Protein 3JSY (pdb70)

Nearest PDB structures (foldseek):
  3jsy-assembly2_B  TM=1.005E+00  e=6.740E-45  Methanocaldococcus jannaschii
  5d6g-assembly1_A  TM=7.895E-01  e=4.862E-33  Methanocaldococcus jannaschii
  4v6u-assembly1_Bk  TM=6.261E-01  e=2.852E-24  Pyrococcus furiosus DSM 3638
  8ie3-assembly1_J  TM=7.264E-01  e=6.115E-12  Homo sapiens
  8ipd-assembly1_v  TM=7.004E-01  e=7.412E-12  Homo sapiens

CATH classification: 3.30.70.1730 (+1 more: 3.90.105.20)

InterPro domains:
  IPR001790 Large ribosomal subunit protein uL10, N-terminal [PF00466] (11-110)
  IPR022909 Large ribosomal subunit protein uL10, archaea [MF_00280] (6-288)
  IPR040637 Large ribosomal subunit protein uL10-like, insertion domain [PF17777] (117-186)
  IPR043141 Large ribosomal subunit protein uL10-like domain superfamily [G3DSA:3.30.70.1730] (16-214)
  IPR043141 Large ribosomal subunit protein uL10-like domain superfamily [SSF160369] (10-145)
  IPR043164 Large ribosomal subunit protein uL10-like, insertion domain superfamily [G3DSA:3.90.105.20] (112-191)
  IPR050323 Universal ribosomal protein uL10 [PTHR45699] (8-329)

B-factor: mean 29.16, std 11.11, range [5.88, 74.65]

Foldseek 3Di:
DDVVLVVVLVVLLVQVPPAQKKFKWAAPDDDPVQAVVLCVQCVVFKDKAFDDLVSNLVSQCVSCVVVVNRLSSVNNVLDDHRIMMMHGHADPLVVCCSWVVDFDFAFDAAFDAAQAFDKDAWFFLPAADDCLCVLCVVQPFHWDQDPRTITTHHMDRSAGGRHGQHRSNSVNCVSSVHGPDTDGIGTRWMDHDSDIGGSVNSVVVNADVVHDD/DPVVLVVLLVVLLVQVVVEQKKFKWAQPPQDDVFVVQLCVQCVVFKDKDDDFLVSNLVSQCVSCVVVVQNVSSVNSVQRDGRIIMMHGHDDLLVVQVSQVVRWGFAQDAAFDQAQAQDKDAWFFLVAADDCLLVLCVVQPFDWDQDPRGITGHHIDRSDGHRDGHHRSNSVNCVVSVHGPDIDTIGTQWMDGDNDIDGPVRSVPD

Solvent-accessible surface area: 21780 Å² total; per-residue (Å²): 110,47,51,87,57,78,17,56,3,72,75,1,25,40,9,3,30,46,34,72,0,3,0,0,0,12,54,104,82,26,61,83,81,7,61,82,52,12,134,88,80,16,171,110,77,19,95,62,88,124,22,143,50,88,0,0,60,81,0,0,115,42,0,2,92,31,23,64,48,105,77,3,28,67,0,8,127,72,22,75,167,19,5,0,0,0,0,2,95,26,14,0,13,113,0,25,57,27,8,33,104,90,71,0,53,2,33,6,123,44,46,34,98,1,61,51,82,1,102,1,139,136,26,75,36,47,51,89,90,35,114,3,35,41,56,0,115,70,23,34,0,41,3,34,78,86,197,46,85,0,1,10,104,76,81,74,55,26,10,129,143,50,81,85,0,50,96,97,10,8,60,2,1,68,113,42,43,38,92,38,18,115,18,17,15,74,2,20,0,0,12,14,114,32,84,26,26,40,42,100,62,2,126,116,86,85,105,43,144,160,62,103,200,119,44,100,124,68,85,91,39,6,123,56,0,36,43,16,2,91,67,85,77,0,4,0,0,0,28,20,110,55,19,56,79,88,9,24,96,86,0,61,84,108,1,120,142,106,16,98,8,71,96,21,170,8,66,5,0,22,72,0,0,110,54,0,4,132,93,63,121,48,108,88,1,26,62,0,10,103,36,0,16,116,27,1,0,0,0,3,2,92,23,52,1,51,105,0,34,90,18,5,74,118,26,54,0,60,1,30,7,64,22,2,22,100,1,61,43,70,0,121,3,143,135,32,79,38,48,42,94,76,34,131,6,36,42,48,0,112,70,25,36,1,32,0,29,76,72,196,45,84,0,2,8,113,89,85,82,56,27,8,129,145,49,82,76,0,51,66,103,11,8,62,0,1,74,132,39,44,37,93,33,8,116,15,9,4,84,14,35,0,0,13,42,125,39,87,26,34,35,37,70,78,0,125,125,106

Organism: Methanocaldococcus jannaschii (strain ATCC 43067 / DSM 2661 / JAL-1 / JCM 10045 / NBRC 100440) (NCBI:txid243232)

Structure (mmCIF, N/CA/C/O backbone):
data_3JSY
#
_entry.id   3JSY
#
_cell.length_a   57.000
_cell.length_b   70.080
_cell.length_c   97.960
_cell.angle_alpha   90.00
_cell.angle_beta   90.00
_cell.angle_gamma   90.00
#
_symmetry.space_group_name_H-M   'P 21 21 21'
#
loop_
_entity.id
_entity.type
_entity.pdbx_description
1 polymer 'Acidic ribosomal protein P0 homolog'
2 water water
#
loop_
_atom_site.group_PDB
_atom_site.id
_atom_site.type_symbol
_atom_site.label_atom_id
_atom_site.label_alt_id
_atom_site.label_comp_id
_atom_site.label_asym_id
_atom_site.label_entity_id
_atom_site.label_seq_id
_atom_site.pdbx_PDB_ins_code
_atom_site.Cartn_x
_atom_site.Cartn_y
_atom_site.Cartn_z
_atom_site.occupancy
_atom_site.B_iso_or_equiv
_atom_site.auth_seq_id
_atom_site.auth_comp_id
_atom_site.auth_asym_id
_atom_site.auth_atom_id
_atom_site.pdbx_PDB_model_num
ATOM 1 N N . MET A 1 1 ? 32.285 44.538 -13.517 1.00 33.47 9 MET A N 1
ATOM 2 C CA . MET A 1 1 ? 31.537 43.275 -13.266 1.00 31.19 9 MET A CA 1
ATOM 3 C C . MET A 1 1 ? 30.219 43.512 -12.536 1.00 26.61 9 MET A C 1
ATOM 4 O O . MET A 1 1 ? 30.149 44.281 -11.576 1.00 28.18 9 MET A O 1
ATOM 9 N N . ALA A 1 2 ? 29.176 42.836 -13.004 1.00 21.15 10 ALA A N 1
ATOM 10 C CA . ALA A 1 2 ? 27.864 42.904 -12.375 1.00 18.65 10 ALA A CA 1
ATOM 11 C C . ALA A 1 2 ? 27.938 42.373 -10.946 1.00 16.81 10 ALA A C 1
ATOM 12 O O . ALA A 1 2 ? 28.837 41.606 -10.616 1.00 15.75 10 ALA A O 1
ATOM 14 N N . PRO A 1 3 ? 26.995 42.786 -10.087 1.00 16.13 11 PRO A N 1
ATOM 15 C CA . PRO A 1 3 ? 26.992 42.340 -8.696 1.00 13.96 11 PRO A CA 1
ATOM 16 C C . PRO A 1 3 ? 27.025 40.828 -8.502 1.00 13.75 11 PRO A C 1
ATOM 17 O O . PRO A 1 3 ? 27.618 40.366 -7.530 1.00 14.88 11 PRO A O 1
ATOM 21 N N . TRP A 1 4 ? 26.408 40.056 -9.392 1.00 14.73 12 TRP A N 1
ATOM 22 C CA . TRP A 1 4 ? 26.425 38.605 -9.203 1.00 13.43 12 TRP A CA 1
ATOM 23 C C . TRP A 1 4 ? 27.842 38.046 -9.291 1.00 13.36 12 TRP A C 1
ATOM 24 O O . TRP A 1 4 ? 28.181 37.081 -8.600 1.00 14.51 12 TRP A O 1
ATOM 35 N N . LYS A 1 5 ? 28.667 38.660 -10.135 1.00 14.30 13 LYS A N 1
ATOM 36 C CA . LYS A 1 5 ? 30.054 38.234 -10.287 1.00 14.67 13 LYS A CA 1
ATOM 37 C C . LYS A 1 5 ? 30.850 38.600 -9.044 1.00 13.64 13 LYS A C 1
ATOM 38 O O . LYS A 1 5 ? 31.680 37.827 -8.568 1.00 16.13 13 LYS A O 1
ATOM 44 N N . ILE A 1 6 ? 30.601 39.793 -8.517 1.00 14.70 14 ILE A N 1
ATOM 45 C CA A ILE A 1 6 ? 31.260 40.228 -7.295 0.75 15.31 14 ILE A CA 1
ATOM 46 C CA B ILE A 1 6 ? 31.267 40.226 -7.297 0.25 16.02 14 ILE A CA 1
ATOM 47 C C . ILE A 1 6 ? 30.922 39.279 -6.149 1.00 14.75 14 ILE A C 1
ATOM 48 O O . ILE A 1 6 ? 31.800 38.868 -5.392 1.00 16.42 14 ILE A O 1
ATOM 57 N N . GLU A 1 7 ? 29.646 38.912 -6.041 1.00 14.98 15 GLU A N 1
ATOM 58 C CA . GLU A 1 7 ? 29.196 38.004 -4.987 1.00 13.31 15 GLU A CA 1
ATOM 59 C C . GLU A 1 7 ? 29.760 36.592 -5.153 1.00 14.91 15 GLU A C 1
ATOM 60 O O . GLU A 1 7 ? 30.090 35.929 -4.168 1.00 16.44 15 GLU A O 1
ATOM 66 N N . GLU A 1 8 ? 29.887 36.128 -6.392 1.00 15.53 16 GLU A N 1
ATOM 67 C CA . GLU A 1 8 ? 30.471 34.809 -6.618 1.00 14.77 16 GLU A CA 1
ATOM 68 C C . GLU A 1 8 ? 31.964 34.806 -6.298 1.00 14.51 16 GLU A C 1
ATOM 69 O O . GLU A 1 8 ? 32.488 33.847 -5.726 1.00 16.08 16 GLU A O 1
ATOM 75 N N . VAL A 1 9 ? 32.643 35.890 -6.659 1.00 14.73 17 VAL A N 1
ATOM 76 C CA . VAL A 1 9 ? 34.062 36.039 -6.347 1.00 12.89 17 VAL A CA 1
ATOM 77 C C . VAL A 1 9 ? 34.229 36.048 -4.829 1.00 14.92 17 VAL A C 1
ATOM 78 O O . VAL A 1 9 ? 35.186 35.492 -4.294 1.00 14.43 17 VAL A O 1
ATOM 82 N N . LYS A 1 10 ? 33.267 36.646 -4.134 1.00 15.84 18 LYS A N 1
ATOM 83 C CA . LYS A 1 10 ? 33.292 36.695 -2.677 1.00 16.39 18 LYS A CA 1
ATOM 84 C C . LYS A 1 10 ? 33.282 35.283 -2.090 1.00 16.70 18 LYS A C 1
ATOM 85 O O . LYS A 1 10 ? 34.033 34.982 -1.157 1.00 16.33 18 LYS A O 1
ATOM 91 N N . THR A 1 11 ? 32.441 34.412 -2.642 1.00 14.83 19 THR A N 1
ATOM 92 C CA . THR A 1 11 ? 32.370 33.033 -2.161 1.00 15.98 19 THR A CA 1
ATOM 93 C C . THR A 1 11 ? 33.657 32.268 -2.477 1.00 16.53 19 THR A C 1
ATOM 94 O O . THR A 1 11 ? 34.120 31.470 -1.663 1.00 16.92 19 THR A O 1
ATOM 98 N N . LEU A 1 12 ? 34.239 32.521 -3.647 1.00 16.74 20 LEU A N 1
ATOM 99 C CA . LEU A 1 12 ? 35.492 31.872 -4.029 1.00 15.30 20 LEU A CA 1
ATOM 100 C C . LEU A 1 12 ? 36.626 32.298 -3.111 1.00 13.77 20 LEU A C 1
ATOM 101 O O . LEU A 1 12 ? 37.430 31.471 -2.679 1.00 15.31 20 LEU A O 1
ATOM 106 N N . LYS A 1 13 ? 36.686 33.592 -2.811 1.00 15.10 21 LYS A N 1
ATOM 107 C CA . LYS A 1 13 ? 37.716 34.104 -1.916 1.00 14.87 21 LYS A CA 1
ATOM 108 C C . LYS A 1 13 ? 37.552 33.524 -0.514 1.00 16.89 21 LYS A C 1
ATOM 109 O O . LYS A 1 13 ? 38.537 33.182 0.142 1.00 16.27 21 LYS A O 1
ATOM 115 N N . GLY A 1 14 ? 36.308 33.409 -0.057 1.00 15.57 22 GLY A N 1
ATOM 116 C CA . GLY A 1 14 ? 36.051 32.795 1.241 1.00 16.74 22 GLY A CA 1
ATOM 117 C C . GLY A 1 14 ? 36.666 31.408 1.287 1.00 16.70 22 GLY A C 1
ATOM 118 O O . GLY A 1 14 ? 37.295 31.020 2.273 1.00 18.32 22 GLY A O 1
ATOM 119 N N . LEU A 1 15 ? 36.492 30.657 0.206 1.00 17.62 23 LEU A N 1
ATOM 120 C CA . LEU A 1 15 ? 37.027 29.302 0.133 1.00 18.52 23 LEU A CA 1
ATOM 121 C C . LEU A 1 15 ? 38.555 29.318 0.161 1.00 17.37 23 LEU A C 1
ATOM 122 O O . LEU A 1 15 ? 39.182 28.600 0.940 1.00 17.50 23 LEU A O 1
ATOM 127 N N . ILE A 1 16 ? 39.144 30.150 -0.691 1.00 16.21 24 ILE A N 1
ATOM 128 C CA . ILE A 1 16 ? 40.596 30.280 -0.777 1.00 16.41 24 ILE A CA 1
ATOM 129 C C . ILE A 1 16 ? 41.227 30.609 0.574 1.00 18.28 24 ILE A C 1
ATOM 130 O O . ILE A 1 16 ? 42.283 30.078 0.917 1.00 19.18 24 ILE A O 1
ATOM 135 N N . LYS A 1 17 ? 40.569 31.474 1.342 1.00 18.86 25 LYS A N 1
ATOM 136 C CA . LYS A 1 17 ? 41.094 31.942 2.622 1.00 19.79 25 LYS A CA 1
ATOM 137 C C . LYS A 1 17 ? 40.895 30.965 3.779 1.00 21.81 25 LYS A C 1
ATOM 138 O O . LYS A 1 17 ? 41.473 31.148 4.853 1.00 23.13 25 LYS A O 1
ATOM 144 N N . SER A 1 18 ? 40.095 29.925 3.562 1.00 21.99 26 SER A N 1
ATOM 145 C CA . SER A 1 18 ? 39.697 29.020 4.641 1.00 22.80 26 SER A CA 1
ATOM 146 C C . SER A 1 18 ? 40.670 27.889 4.980 1.00 24.03 26 SER A C 1
ATOM 147 O O . SER A 1 18 ? 40.599 27.317 6.066 1.00 26.82 26 SER A O 1
ATOM 150 N N . LYS A 1 19 ? 41.563 27.556 4.055 1.00 23.77 27 LYS A N 1
ATOM 151 C CA . LYS A 1 19 ? 42.497 26.453 4.267 1.00 23.20 27 LYS A CA 1
ATOM 152 C C . LYS A 1 19 ? 43.917 26.879 3.918 1.00 23.24 27 LYS A C 1
ATOM 153 O O . LYS A 1 19 ? 44.112 27.829 3.159 1.00 24.76 27 LYS A O 1
ATOM 159 N N . PRO A 1 20 ? 44.916 26.171 4.469 1.00 24.02 28 PRO A N 1
ATOM 160 C CA . PRO A 1 20 ? 46.313 26.514 4.220 1.00 24.01 28 PRO A CA 1
ATOM 161 C C . PRO A 1 20 ? 46.807 26.096 2.838 1.00 24.01 28 PRO A C 1
ATOM 162 O O . PRO A 1 20 ? 47.745 26.695 2.314 1.00 25.41 28 PRO A O 1
ATOM 166 N N . VAL A 1 21 ? 46.179 25.083 2.252 1.00 20.99 29 VAL A N 1
ATOM 167 C CA . VAL A 1 21 ? 46.623 24.571 0.959 1.00 20.28 29 VAL A CA 1
ATOM 168 C C . VAL A 1 21 ? 45.592 24.849 -0.129 1.00 20.11 29 VAL A C 1
ATOM 169 O O . VAL A 1 21 ? 44.447 24.411 -0.036 1.00 19.94 29 VAL A O 1
ATOM 173 N N . VAL A 1 22 ? 46.004 25.587 -1.155 1.00 18.04 30 VAL A N 1
ATOM 174 C CA . VAL A 1 22 ? 45.103 25.970 -2.236 1.00 19.44 30 VAL A CA 1
ATOM 175 C C . VAL A 1 22 ? 45.621 25.464 -3.575 1.00 19.27 30 VAL A C 1
ATOM 176 O O . VAL A 1 22 ? 46.741 25.778 -3.972 1.00 21.12 30 VAL A O 1
ATOM 180 N N . ALA A 1 23 ? 44.802 24.690 -4.279 1.00 18.77 31 ALA A N 1
ATOM 181 C CA . ALA A 1 23 ? 45.220 24.145 -5.562 1.00 19.44 31 ALA A CA 1
ATOM 182 C C . ALA A 1 23 ? 44.295 24.538 -6.705 1.00 20.73 31 ALA A C 1
ATOM 183 O O . ALA A 1 23 ? 43.107 24.801 -6.507 1.00 20.91 31 ALA A O 1
ATOM 185 N N . ILE A 1 24 ? 44.864 24.587 -7.904 1.00 18.92 32 ILE A N 1
ATOM 186 C CA . ILE A 1 24 ? 44.076 24.752 -9.111 1.00 21.45 32 ILE A CA 1
ATOM 187 C C . ILE A 1 24 ? 44.104 23.401 -9.808 1.00 21.10 32 ILE A C 1
ATOM 188 O O . ILE A 1 24 ? 45.177 22.883 -10.119 1.00 21.95 32 ILE A O 1
ATOM 193 N N . VAL A 1 25 ? 42.927 22.821 -10.024 1.00 20.39 33 VAL A N 1
ATOM 194 C CA . VAL A 1 25 ? 42.820 21.533 -10.699 1.00 22.46 33 VAL A CA 1
ATOM 195 C C . VAL A 1 25 ? 41.977 21.668 -11.963 1.00 24.42 33 VAL A C 1
ATOM 196 O O . VAL A 1 25 ? 41.240 22.638 -12.132 1.00 25.92 33 VAL A O 1
ATOM 200 N N . ASP A 1 26 ? 42.090 20.683 -12.846 1.00 24.19 34 ASP A N 1
ATOM 201 C CA . ASP A 1 26 ? 41.392 20.704 -14.123 1.00 30.49 34 ASP A CA 1
ATOM 202 C C . ASP A 1 26 ? 40.385 19.559 -14.182 1.00 30.79 34 ASP A C 1
ATOM 203 O O . ASP A 1 26 ? 40.772 18.392 -14.119 1.00 31.66 34 ASP A O 1
ATOM 208 N N . MET A 1 27 ? 39.101 19.887 -14.302 1.00 33.15 35 MET A N 1
ATOM 209 C CA . MET A 1 27 ? 38.052 18.866 -14.308 1.00 38.03 35 MET A CA 1
ATOM 210 C C . MET A 1 27 ? 37.439 18.597 -15.682 1.00 42.53 35 MET A C 1
ATOM 211 O O . MET A 1 27 ? 36.353 18.025 -15.785 1.00 44.53 35 MET A O 1
ATOM 216 N N . MET A 1 28 ? 38.147 18.995 -16.733 1.00 45.24 36 MET A N 1
ATOM 217 C CA . MET A 1 28 ? 37.679 18.773 -18.094 1.00 50.82 36 MET A CA 1
ATOM 218 C C . MET A 1 28 ? 37.692 17.274 -18.386 1.00 52.95 36 MET A C 1
ATOM 219 O O . MET A 1 28 ? 38.516 16.535 -17.847 1.00 53.92 36 MET A O 1
ATOM 224 N N . ASP A 1 29 ? 36.761 16.823 -19.223 1.00 54.22 37 ASP A N 1
ATOM 225 C CA . ASP A 1 29 ? 36.716 15.424 -19.641 1.00 55.19 37 ASP A CA 1
ATOM 226 C C . ASP A 1 29 ? 36.630 14.364 -18.542 1.00 54.36 37 ASP A C 1
ATOM 227 O O . ASP A 1 29 ? 37.562 13.581 -18.362 1.00 55.54 37 ASP A O 1
ATOM 232 N N . VAL A 1 30 ? 35.516 14.330 -17.816 1.00 52.18 38 VAL A N 1
ATOM 233 C CA . VAL A 1 30 ? 35.295 13.288 -16.815 1.00 50.03 38 VAL A CA 1
ATOM 234 C C . VAL A 1 30 ? 33.844 12.810 -16.815 1.00 49.33 38 VAL A C 1
ATOM 235 O O . VAL A 1 30 ? 32.959 13.496 -16.303 1.00 50.11 38 VAL A O 1
ATOM 239 N N . PRO A 1 31 ? 33.595 11.626 -17.396 1.00 48.57 39 PRO A N 1
ATOM 240 C CA . PRO A 1 31 ? 32.251 11.055 -17.468 1.00 47.63 39 PRO A CA 1
ATOM 241 C C . PRO A 1 31 ? 31.650 10.830 -16.083 1.00 46.30 39 PRO A C 1
ATOM 242 O O . PRO A 1 31 ? 32.382 10.610 -15.118 1.00 45.01 39 PRO A O 1
ATOM 246 N N . ALA A 1 32 ? 30.324 10.875 -16.003 1.00 47.13 40 ALA A N 1
ATOM 247 C CA . ALA A 1 32 ? 29.601 10.770 -14.736 1.00 48.36 40 ALA A CA 1
ATOM 248 C C . ALA A 1 32 ? 30.101 9.676 -13.796 1.00 49.20 40 ALA A C 1
ATOM 249 O O . ALA A 1 32 ? 30.389 9.945 -12.629 1.00 49.89 40 ALA A O 1
ATOM 251 N N . PRO A 1 33 ? 30.193 8.435 -14.297 1.00 50.18 41 PRO A N 1
ATOM 252 C CA . PRO A 1 33 ? 30.612 7.320 -13.450 1.00 49.51 41 PRO A CA 1
ATOM 253 C C . PRO A 1 33 ? 31.984 7.551 -12.824 1.00 48.31 41 PRO A C 1
ATOM 254 O O . PRO A 1 33 ? 32.145 7.391 -11.614 1.00 47.91 41 PRO A O 1
ATOM 258 N N . GLN A 1 34 ? 32.961 7.922 -13.645 1.00 46.28 42 GLN A N 1
ATOM 259 C CA . GLN A 1 34 ? 34.314 8.166 -13.155 1.00 43.64 42 GLN A CA 1
ATOM 260 C C . GLN A 1 34 ? 34.347 9.317 -12.156 1.00 43.77 42 GLN A C 1
ATOM 261 O O . GLN A 1 34 ? 35.106 9.290 -11.189 1.00 43.18 42 GLN A O 1
ATOM 267 N N . LEU A 1 35 ? 33.519 10.328 -12.393 1.00 43.85 43 LEU A N 1
ATOM 268 C CA . LEU A 1 35 ? 33.476 11.481 -11.505 1.00 45.78 43 LEU A CA 1
ATOM 269 C C . LEU A 1 35 ? 33.017 11.069 -10.109 1.00 45.49 43 LEU A C 1
ATOM 270 O O . LEU A 1 35 ? 33.515 11.584 -9.108 1.00 44.36 43 LEU A O 1
ATOM 275 N N . GLN A 1 36 ? 32.079 10.128 -10.046 1.00 45.37 44 GLN A N 1
ATOM 276 C CA . GLN A 1 36 ? 31.587 9.643 -8.762 1.00 46.74 44 GLN A CA 1
ATOM 277 C C . GLN A 1 36 ? 32.642 8.748 -8.115 1.00 46.13 44 GLN A C 1
ATOM 278 O O . GLN A 1 36 ? 32.713 8.646 -6.890 1.00 45.18 44 GLN A O 1
ATOM 284 N N . GLU A 1 37 ? 33.464 8.113 -8.942 1.00 46.18 45 GLU A N 1
ATOM 285 C CA . GLU A 1 37 ? 34.593 7.335 -8.443 1.00 45.40 45 GLU A CA 1
ATOM 286 C C . GLU A 1 37 ? 35.570 8.270 -7.742 1.00 43.54 45 GLU A C 1
ATOM 287 O O . GLU A 1 37 ? 36.070 7.965 -6.658 1.00 44.28 45 GLU A O 1
ATOM 293 N N . ILE A 1 38 ? 35.845 9.406 -8.376 1.00 40.65 46 ILE A N 1
ATOM 294 C CA . ILE A 1 38 ? 36.749 10.398 -7.808 1.00 37.57 46 ILE A CA 1
ATOM 295 C C . ILE A 1 38 ? 36.146 10.974 -6.534 1.00 35.89 46 ILE A C 1
ATOM 296 O O . ILE A 1 38 ? 36.834 11.155 -5.532 1.00 32.26 46 ILE A O 1
ATOM 301 N N . ARG A 1 39 ? 34.848 11.250 -6.585 1.00 36.38 47 ARG A N 1
ATOM 302 C CA . ARG A 1 39 ? 34.118 11.760 -5.434 1.00 38.25 47 ARG A CA 1
ATOM 303 C C . ARG A 1 39 ? 34.323 10.853 -4.222 1.00 39.08 47 ARG A C 1
ATOM 304 O O . ARG A 1 39 ? 34.641 11.327 -3.132 1.00 35.39 47 ARG A O 1
ATOM 312 N N . ASP A 1 40 ? 34.159 9.549 -4.421 1.00 42.08 48 ASP A N 1
ATOM 313 C CA . ASP A 1 40 ? 34.298 8.578 -3.338 1.00 46.23 48 ASP A CA 1
ATOM 314 C C . ASP A 1 40 ? 35.684 8.562 -2.700 1.00 46.62 48 ASP A C 1
ATOM 315 O O . ASP A 1 40 ? 35.830 8.217 -1.527 1.00 47.96 48 ASP A O 1
ATOM 320 N N . LYS A 1 41 ? 36.701 8.934 -3.469 1.00 46.67 49 LYS A N 1
ATOM 321 C CA . LYS A 1 41 ? 38.079 8.821 -3.000 1.00 47.54 49 LYS A CA 1
ATOM 322 C C . LYS A 1 41 ? 38.646 10.079 -2.338 1.00 45.94 49 LYS A C 1
ATOM 323 O O . LYS A 1 41 ? 39.557 9.990 -1.515 1.00 45.32 49 LYS A O 1
ATOM 329 N N . ILE A 1 42 ? 38.109 11.246 -2.682 1.00 45.05 50 ILE A N 1
ATOM 330 C CA . ILE A 1 42 ? 38.610 12.511 -2.138 1.00 43.29 50 ILE A CA 1
ATOM 331 C C . ILE A 1 42 ? 37.559 13.212 -1.280 1.00 44.76 50 ILE A C 1
ATOM 332 O O . ILE A 1 42 ? 37.826 14.225 -0.634 1.00 39.25 50 ILE A O 1
ATOM 337 N N . ARG A 1 43 ? 36.367 12.628 -1.283 1.00 48.03 51 ARG A N 1
ATOM 338 C CA A ARG A 1 43 ? 35.182 13.158 -0.610 0.47 50.47 51 ARG A CA 1
ATOM 339 C CA B ARG A 1 43 ? 35.193 13.189 -0.624 0.53 50.50 51 ARG A CA 1
ATOM 340 C C . ARG A 1 43 ? 35.427 13.928 0.691 1.00 51.08 51 ARG A C 1
ATOM 341 O O . ARG A 1 43 ? 35.007 15.076 0.839 1.00 52.35 51 ARG A O 1
ATOM 356 N N . ASP A 1 44 ? 36.087 13.282 1.642 1.00 50.43 52 ASP A N 1
ATOM 357 C CA . ASP A 1 44 ? 36.281 13.863 2.967 1.00 50.00 52 ASP A CA 1
ATOM 358 C C . ASP A 1 44 ? 37.605 14.589 3.171 1.00 47.52 52 ASP A C 1
ATOM 359 O O . ASP A 1 44 ? 37.919 14.999 4.288 1.00 48.82 52 ASP A O 1
ATOM 364 N N . LYS A 1 45 ? 38.387 14.750 2.111 1.00 40.85 53 LYS A N 1
ATOM 365 C CA . LYS A 1 45 ? 39.739 15.266 2.283 1.00 35.01 53 LYS A CA 1
ATOM 366 C C . LYS A 1 45 ? 39.976 16.643 1.678 1.00 30.52 53 LYS A C 1
ATOM 367 O O . LYS A 1 45 ? 40.954 17.308 2.017 1.00 26.82 53 LYS A O 1
ATOM 373 N N . VAL A 1 46 ? 39.088 17.059 0.783 1.00 26.62 54 VAL A N 1
ATOM 374 C CA . VAL A 1 46 ? 39.247 18.332 0.092 1.00 23.15 54 VAL A CA 1
ATOM 375 C C . VAL A 1 46 ? 37.907 19.028 -0.094 1.00 26.42 54 VAL A C 1
ATOM 376 O O . VAL A 1 46 ? 36.852 18.446 0.145 1.00 26.72 54 VAL A O 1
ATOM 380 N N . LYS A 1 47 ? 37.961 20.286 -0.512 1.00 25.27 55 LYS A N 1
ATOM 381 C CA . LYS A 1 47 ? 36.766 21.029 -0.884 1.00 26.64 55 LYS A CA 1
ATOM 382 C C . LYS A 1 47 ? 37.021 21.575 -2.279 1.00 26.48 55 LYS A C 1
ATOM 383 O O . LYS A 1 47 ? 38.126 22.020 -2.581 1.00 26.09 55 LYS A O 1
ATOM 389 N N . LEU A 1 48 ? 36.002 21.528 -3.131 1.00 26.73 56 LEU A N 1
ATOM 390 C CA . LEU A 1 48 ? 36.162 21.930 -4.520 1.00 28.34 56 LEU A CA 1
ATOM 391 C C . LEU A 1 48 ? 35.054 22.886 -4.946 1.00 27.90 56 LEU A C 1
ATOM 392 O O . LEU A 1 48 ? 33.891 22.694 -4.596 1.00 29.37 56 LEU A O 1
ATOM 397 N N . ARG A 1 49 ? 35.419 23.919 -5.697 1.00 25.60 57 ARG A N 1
ATOM 398 C CA . ARG A 1 49 ? 34.432 24.850 -6.225 1.00 26.02 57 ARG A CA 1
ATOM 399 C C . ARG A 1 49 ? 34.711 25.102 -7.699 1.00 25.50 57 ARG A C 1
ATOM 400 O O . ARG A 1 49 ? 35.819 25.481 -8.076 1.00 24.30 57 ARG A O 1
ATOM 408 N N . MET A 1 50 ? 33.699 24.866 -8.527 1.00 26.34 58 MET A N 1
ATOM 409 C CA . MET A 1 50 ? 33.785 25.159 -9.949 1.00 27.06 58 MET A CA 1
ATOM 410 C C . MET A 1 50 ? 33.287 26.579 -10.185 1.00 25.30 58 MET A C 1
ATOM 411 O O . MET A 1 50 ? 32.371 27.040 -9.506 1.00 28.32 58 MET A O 1
ATOM 416 N N . SER A 1 51 ? 33.899 27.270 -11.139 1.00 25.19 59 SER A N 1
ATOM 417 C CA . SER A 1 51 ? 33.471 28.613 -11.515 1.00 22.85 59 SER A CA 1
ATOM 418 C C . SER A 1 51 ? 34.137 29.003 -12.828 1.00 22.42 59 SER A C 1
ATOM 419 O O . SER A 1 51 ? 35.016 28.295 -13.320 1.00 24.66 59 SER A O 1
ATOM 422 N N . ARG A 1 52 ? 33.710 30.122 -13.405 1.00 21.81 60 ARG A N 1
ATOM 423 C CA . ARG A 1 52 ? 34.311 30.604 -14.641 1.00 21.79 60 ARG A CA 1
ATOM 424 C C . ARG A 1 52 ? 35.772 30.961 -14.380 1.00 21.30 60 ARG A C 1
ATOM 425 O O . ARG A 1 52 ? 36.113 31.455 -13.305 1.00 22.40 60 ARG A O 1
ATOM 433 N N . ASN A 1 53 ? 36.633 30.703 -15.360 1.00 24.68 61 ASN A N 1
ATOM 434 C CA . ASN A 1 53 ? 38.054 31.010 -15.220 1.00 23.88 61 ASN A CA 1
ATOM 435 C C . ASN A 1 53 ? 38.329 32.474 -14.875 1.00 25.01 61 ASN A C 1
ATOM 436 O O . ASN A 1 53 ? 39.213 32.772 -14.072 1.00 23.65 61 ASN A O 1
ATOM 441 N N A THR A 1 54 ? 37.570 33.375 -15.489 0.40 24.49 62 THR A N 1
ATOM 442 N N B THR A 1 54 ? 37.565 33.384 -15.471 0.60 23.79 62 THR A N 1
ATOM 443 C CA A THR A 1 54 ? 37.719 34.804 -15.236 0.40 25.09 62 THR A CA 1
ATOM 444 C CA B THR A 1 54 ? 37.755 34.813 -15.227 0.60 24.67 62 THR A CA 1
ATOM 445 C C A THR A 1 54 ? 37.514 35.117 -13.759 0.40 24.21 62 THR A C 1
ATOM 446 C C B THR A 1 54 ? 37.457 35.189 -13.776 0.60 23.34 62 THR A C 1
ATOM 447 O O A THR A 1 54 ? 38.264 35.893 -13.166 0.40 24.54 62 THR A O 1
ATOM 448 O O B THR A 1 54 ? 38.087 36.089 -13.219 0.60 21.88 62 THR A O 1
ATOM 455 N N . LEU A 1 55 ? 36.494 34.502 -13.171 1.00 22.38 63 LEU A N 1
ATOM 456 C CA . LEU A 1 55 ? 36.152 34.748 -11.775 1.00 21.50 63 LEU A CA 1
ATOM 457 C C . LEU A 1 55 ? 37.200 34.131 -10.849 1.00 18.88 63 LEU A C 1
ATOM 458 O O . LEU A 1 55 ? 37.526 34.690 -9.802 1.00 18.72 63 LEU A O 1
ATOM 463 N N . ILE A 1 56 ? 37.738 32.981 -11.243 1.00 19.94 64 ILE A N 1
ATOM 464 C CA . ILE A 1 56 ? 38.778 32.335 -10.450 1.00 18.37 64 ILE A CA 1
ATOM 465 C C . ILE A 1 56 ? 40.043 33.190 -10.393 1.00 19.05 64 ILE A C 1
ATOM 466 O O . ILE A 1 56 ? 40.646 33.351 -9.332 1.00 18.24 64 ILE A O 1
ATOM 471 N N . ILE A 1 57 ? 40.435 33.746 -11.534 1.00 18.85 65 ILE A N 1
ATOM 472 C CA . ILE A 1 57 ? 41.593 34.628 -11.584 1.00 20.77 65 ILE A CA 1
ATOM 473 C C . ILE A 1 57 ? 41.398 35.842 -10.680 1.00 18.62 65 ILE A C 1
ATOM 474 O O . ILE A 1 57 ? 42.295 36.215 -9.926 1.00 19.91 65 ILE A O 1
ATOM 479 N N . ARG A 1 58 ? 40.222 36.457 -10.748 1.00 18.25 66 ARG A N 1
ATOM 480 C CA . ARG A 1 58 ? 39.954 37.633 -9.926 1.00 16.62 66 ARG A CA 1
ATOM 481 C C . ARG A 1 58 ? 39.968 37.283 -8.439 1.00 16.44 66 ARG A C 1
ATOM 482 O O . ARG A 1 58 ? 40.517 38.028 -7.624 1.00 15.84 66 ARG A O 1
ATOM 490 N N . ALA A 1 59 ? 39.370 36.147 -8.090 1.00 15.46 67 ALA A N 1
ATOM 491 C CA . ALA A 1 59 ? 39.345 35.700 -6.697 1.00 14.18 67 ALA A CA 1
ATOM 492 C C . ALA A 1 59 ? 40.748 35.471 -6.140 1.00 15.38 67 ALA A C 1
ATOM 493 O O . ALA A 1 59 ? 41.048 35.850 -5.008 1.00 14.68 67 ALA A O 1
ATOM 495 N N . LEU A 1 60 ? 41.601 34.823 -6.927 1.00 17.56 68 LEU A N 1
ATOM 496 C CA . LEU A 1 60 ? 42.975 34.579 -6.504 1.00 17.58 68 LEU A CA 1
ATOM 497 C C . LEU A 1 60 ? 43.744 35.880 -6.291 1.00 18.35 68 LEU A C 1
ATOM 498 O O . LEU A 1 60 ? 44.425 36.049 -5.280 1.00 19.36 68 LEU A O 1
ATOM 503 N N . LYS A 1 61 ? 43.627 36.799 -7.244 1.00 17.91 69 LYS A N 1
ATOM 504 C CA . LYS A 1 61 ? 44.326 38.076 -7.154 1.00 19.88 69 LYS A CA 1
ATOM 505 C C . LYS A 1 61 ? 43.852 38.914 -5.967 1.00 19.11 69 LYS A C 1
ATOM 506 O O . LYS A 1 61 ? 44.664 39.460 -5.218 1.00 22.35 69 LYS A O 1
ATOM 512 N N . GLU A 1 62 ? 42.540 39.013 -5.786 1.00 16.14 70 GLU A N 1
ATOM 513 C CA . GLU A 1 62 ? 41.996 39.787 -4.674 1.00 16.01 70 GLU A CA 1
ATOM 514 C C . GLU A 1 62 ? 42.242 39.133 -3.315 1.00 16.41 70 GLU A C 1
ATOM 515 O O . GLU A 1 62 ? 42.565 39.815 -2.343 1.00 17.59 70 GLU A O 1
ATOM 521 N N . ALA A 1 63 ? 42.103 37.813 -3.238 1.00 15.75 71 ALA A N 1
ATOM 522 C CA . ALA A 1 63 ? 42.354 37.120 -1.978 1.00 16.25 71 ALA A CA 1
ATOM 523 C C . ALA A 1 63 ? 43.807 37.301 -1.550 1.00 16.70 71 ALA A C 1
ATOM 524 O O . ALA A 1 63 ? 44.100 37.450 -0.365 1.00 17.83 71 ALA A O 1
ATOM 526 N N . ALA A 1 64 ? 44.717 37.289 -2.518 1.00 17.34 72 ALA A N 1
ATOM 527 C CA . ALA A 1 64 ? 46.139 37.462 -2.223 1.00 19.11 72 ALA A CA 1
ATOM 528 C C . ALA A 1 64 ? 46.395 38.822 -1.579 1.00 19.42 72 ALA A C 1
ATOM 529 O O . ALA A 1 64 ? 47.101 38.931 -0.575 1.00 21.65 72 ALA A O 1
ATOM 531 N N . GLU A 1 65 ? 45.812 39.857 -2.173 1.00 19.19 73 GLU A N 1
ATOM 532 C CA . GLU A 1 65 ? 45.920 41.216 -1.666 1.00 21.07 73 GLU A CA 1
ATOM 533 C C . GLU A 1 65 ? 45.284 41.314 -0.280 1.00 18.35 73 GLU A C 1
ATOM 534 O O . GLU A 1 65 ? 45.851 41.903 0.640 1.00 20.29 73 GLU A O 1
ATOM 540 N N . GLU A 1 66 ? 44.106 40.717 -0.129 1.00 17.60 74 GLU A N 1
ATOM 541 C CA . GLU A 1 66 ? 43.375 40.803 1.131 1.00 17.07 74 GLU A CA 1
ATOM 542 C C . GLU A 1 66 ? 44.078 40.128 2.308 1.00 18.75 74 GLU A C 1
ATOM 543 O O . GLU A 1 66 ? 43.899 40.530 3.460 1.00 20.04 74 GLU A O 1
ATOM 549 N N . LEU A 1 67 ? 44.891 39.119 2.012 1.00 17.31 75 LEU A N 1
ATOM 550 C CA . LEU A 1 67 ? 45.618 38.383 3.040 1.00 18.75 75 LEU A CA 1
ATOM 551 C C . LEU A 1 67 ? 47.061 38.846 3.206 1.00 20.14 75 LEU A C 1
ATOM 552 O O . LEU A 1 67 ? 47.810 38.270 3.995 1.00 22.22 75 LEU A O 1
ATOM 557 N N . ASN A 1 68 ? 47.453 39.880 2.468 1.00 20.10 76 ASN A N 1
ATOM 558 C CA . ASN A 1 68 ? 48.841 40.323 2.484 1.00 21.55 76 ASN A CA 1
ATOM 559 C C . ASN A 1 68 ? 49.738 39.136 2.147 1.00 22.02 76 ASN A C 1
ATOM 560 O O . ASN A 1 68 ? 50.782 38.927 2.766 1.00 25.44 76 ASN A O 1
ATOM 565 N N . ASN A 1 69 ? 49.308 38.368 1.152 1.00 22.28 77 ASN A N 1
ATOM 566 C CA . ASN A 1 69 ? 49.989 37.148 0.739 1.00 24.50 77 ASN A CA 1
ATOM 567 C C . ASN A 1 69 ? 50.061 37.074 -0.784 1.00 23.82 77 ASN A C 1
ATOM 568 O O . ASN A 1 69 ? 49.412 36.241 -1.408 1.00 22.08 77 ASN A O 1
ATOM 573 N N . PRO A 1 70 ? 50.864 37.957 -1.393 1.00 26.27 78 PRO A N 1
ATOM 574 C CA . PRO A 1 70 ? 50.936 38.117 -2.846 1.00 27.49 78 PRO A CA 1
ATOM 575 C C . PRO A 1 70 ? 51.219 36.849 -3.651 1.00 27.05 78 PRO A C 1
ATOM 576 O O . PRO A 1 70 ? 50.733 36.715 -4.775 1.00 26.82 78 PRO A O 1
ATOM 580 N N . LYS A 1 71 ? 51.990 35.925 -3.091 1.00 27.82 79 LYS A N 1
ATOM 581 C CA . LYS A 1 71 ? 52.381 34.729 -3.833 1.00 32.95 79 LYS A CA 1
ATOM 582 C C . LYS A 1 71 ? 51.147 33.956 -4.297 1.00 32.43 79 LYS A C 1
ATOM 583 O O . LYS A 1 71 ? 51.163 33.300 -5.339 1.00 32.63 79 LYS A O 1
ATOM 589 N N . LEU A 1 72 ? 50.076 34.050 -3.517 1.00 30.25 80 LEU A N 1
ATOM 590 C CA . LEU A 1 72 ? 48.825 33.374 -3.832 1.00 29.45 80 LEU A CA 1
ATOM 591 C C . LEU A 1 72 ? 48.322 33.737 -5.229 1.00 27.99 80 LEU A C 1
ATOM 592 O O . LEU A 1 72 ? 47.786 32.888 -5.942 1.00 27.10 80 LEU A O 1
ATOM 597 N N . ALA A 1 73 ? 48.515 34.990 -5.628 1.00 26.40 81 ALA A N 1
ATOM 598 C CA . ALA A 1 73 ? 48.045 35.463 -6.928 1.00 27.59 81 ALA A CA 1
ATOM 599 C C . ALA A 1 73 ? 48.696 34.745 -8.112 1.00 28.30 81 ALA A C 1
ATOM 600 O O . ALA A 1 73 ? 48.144 34.722 -9.213 1.00 26.35 81 ALA A O 1
ATOM 602 N N . GLU A 1 74 ? 49.871 34.162 -7.889 1.00 29.20 82 GLU A N 1
ATOM 603 C CA . GLU A 1 74 ? 50.562 33.439 -8.953 1.00 30.50 82 GLU A CA 1
ATOM 604 C C . GLU A 1 74 ? 49.759 32.256 -9.481 1.00 27.48 82 GLU A C 1
ATOM 605 O O . GLU A 1 74 ? 49.902 31.874 -10.643 1.00 27.71 82 GLU A O 1
ATOM 611 N N . LEU A 1 75 ? 48.921 31.672 -8.630 1.00 25.02 83 LEU A N 1
ATOM 612 C CA . LEU A 1 75 ? 48.090 30.553 -9.055 1.00 24.02 83 LEU A CA 1
ATOM 613 C C . LEU A 1 75 ? 47.264 30.910 -10.283 1.00 23.92 83 LEU A C 1
ATOM 614 O O . LEU A 1 75 ? 46.963 30.046 -11.103 1.00 24.58 83 LEU A O 1
ATOM 619 N N . ALA A 1 76 ? 46.896 32.184 -10.404 1.00 22.25 84 ALA A N 1
ATOM 620 C CA . ALA A 1 76 ? 46.085 32.646 -11.527 1.00 24.09 84 ALA A CA 1
ATOM 621 C C . ALA A 1 76 ? 46.724 32.308 -12.872 1.00 23.91 84 ALA A C 1
ATOM 622 O O . ALA A 1 76 ? 46.027 32.053 -13.856 1.00 26.68 84 ALA A O 1
ATOM 624 N N . ASN A 1 77 ? 48.051 32.312 -12.908 1.00 25.40 85 ASN A N 1
ATOM 625 C CA . ASN A 1 77 ? 48.792 32.020 -14.133 1.00 28.03 85 ASN A CA 1
ATOM 626 C C . ASN A 1 77 ? 48.674 30.571 -14.600 1.00 27.07 85 ASN A C 1
ATOM 627 O O . ASN A 1 77 ? 49.029 30.250 -15.736 1.00 27.36 85 ASN A O 1
ATOM 632 N N . TYR A 1 78 ? 48.180 29.703 -13.722 1.00 27.20 86 TYR A N 1
ATOM 633 C CA . TYR A 1 78 ? 48.057 28.279 -14.031 1.00 26.53 86 TYR A CA 1
ATOM 634 C C . TYR A 1 78 ? 46.626 27.861 -14.360 1.00 26.49 86 TYR A C 1
ATOM 635 O O . TYR A 1 78 ? 46.369 26.698 -14.675 1.00 25.68 86 TYR A O 1
ATOM 644 N N . VAL A 1 79 ? 45.695 28.806 -14.284 1.00 25.22 87 VAL A N 1
ATOM 645 C CA . VAL A 1 79 ? 44.302 28.527 -14.615 1.00 25.46 87 VAL A CA 1
ATOM 646 C C . VAL A 1 79 ? 44.144 28.240 -16.109 1.00 28.37 87 VAL A C 1
ATOM 647 O O . VAL A 1 79 ? 44.533 29.054 -16.948 1.00 29.97 87 VAL A O 1
ATOM 651 N N . GLU A 1 80 ? 43.580 27.079 -16.434 1.00 29.87 88 GLU A N 1
ATOM 652 C CA . GLU A 1 80 ? 43.344 26.676 -17.828 1.00 31.75 88 GLU A CA 1
ATOM 653 C C . GLU A 1 80 ? 42.295 25.570 -17.955 1.00 34.56 88 GLU A C 1
ATOM 654 O O . GLU A 1 80 ? 42.075 24.805 -17.014 1.00 38.11 88 GLU A O 1
ATOM 660 N N . ARG A 1 81 ? 41.657 25.487 -19.121 1.00 34.30 89 ARG A N 1
ATOM 661 C CA . ARG A 1 81 ? 40.616 24.489 -19.382 1.00 34.81 89 ARG A CA 1
ATOM 662 C C . ARG A 1 81 ? 39.542 24.556 -18.302 1.00 33.81 89 ARG A C 1
ATOM 663 O O . ARG A 1 81 ? 39.077 25.635 -17.939 1.00 33.45 89 ARG A O 1
ATOM 671 N N . GLY A 1 82 ? 39.145 23.390 -17.804 1.00 31.07 90 GLY A N 1
ATOM 672 C CA . GLY A 1 82 ? 38.097 23.302 -16.793 1.00 28.75 90 GLY A CA 1
ATOM 673 C C . GLY A 1 82 ? 38.601 23.575 -15.390 1.00 26.30 90 GLY A C 1
ATOM 674 O O . GLY A 1 82 ? 38.452 22.743 -14.494 1.00 24.59 90 GLY A O 1
ATOM 675 N N . ALA A 1 83 ? 39.182 24.754 -15.194 1.00 25.96 91 ALA A N 1
ATOM 676 C CA . ALA A 1 83 ? 39.782 25.098 -13.911 1.00 23.45 91 ALA A CA 1
ATOM 677 C C . ALA A 1 83 ? 38.781 25.105 -12.764 1.00 22.31 91 ALA A C 1
ATOM 678 O O . ALA A 1 83 ? 37.644 25.559 -12.909 1.00 21.79 91 ALA A O 1
ATOM 680 N N . ALA A 1 84 ? 39.224 24.579 -11.628 1.00 21.29 92 ALA A N 1
ATOM 681 C CA . ALA A 1 84 ? 38.444 24.592 -10.402 1.00 21.36 92 ALA A CA 1
ATOM 682 C C . ALA A 1 84 ? 39.374 24.890 -9.233 1.00 19.34 92 ALA A C 1
ATOM 683 O O . ALA A 1 84 ? 40.576 24.626 -9.297 1.00 20.48 92 ALA A O 1
ATOM 685 N N . ILE A 1 85 ? 38.815 25.451 -8.168 1.00 17.70 93 ILE A N 1
ATOM 686 C CA . ILE A 1 85 ? 39.582 25.707 -6.958 1.00 17.85 93 ILE A CA 1
ATOM 687 C C . ILE A 1 85 ? 39.391 24.557 -5.981 1.00 18.52 93 ILE A C 1
ATOM 688 O O . ILE A 1 85 ? 38.264 24.150 -5.699 1.00 20.04 93 ILE A O 1
ATOM 693 N N . LEU A 1 86 ? 40.500 24.039 -5.466 1.00 19.13 94 LEU A N 1
ATOM 694 C CA . LEU A 1 86 ? 40.460 22.984 -4.468 1.00 18.89 94 LEU A CA 1
ATOM 695 C C . LEU A 1 86 ? 41.221 23.470 -3.240 1.00 19.85 94 LEU A C 1
ATOM 696 O O . LEU A 1 86 ? 42.314 24.024 -3.362 1.00 21.21 94 LEU A O 1
ATOM 701 N N . VAL A 1 87 ? 40.637 23.294 -2.061 1.00 17.03 95 VAL A N 1
ATOM 702 C CA . VAL A 1 87 ? 41.340 23.645 -0.833 1.00 19.50 95 VAL A CA 1
ATOM 703 C C . VAL A 1 87 ? 41.361 22.441 0.094 1.00 20.29 95 VAL A C 1
ATOM 704 O O . VAL A 1 87 ? 40.483 21.583 0.024 1.00 20.77 95 VAL A O 1
ATOM 708 N N . THR A 1 88 ? 42.371 22.372 0.954 1.00 20.72 96 THR A N 1
ATOM 709 C CA . THR A 1 88 ? 42.542 21.206 1.807 1.00 19.84 96 THR A CA 1
ATOM 710 C C . THR A 1 88 ? 43.523 21.487 2.938 1.00 21.57 96 THR A C 1
ATOM 711 O O . THR A 1 88 ? 44.220 22.503 2.932 1.00 21.31 96 THR A O 1
ATOM 715 N N . ASP A 1 89 ? 43.553 20.588 3.918 1.00 21.73 97 ASP A N 1
ATOM 716 C CA . ASP A 1 89 ? 44.521 20.666 5.005 1.00 24.67 97 ASP A CA 1
ATOM 717 C C . ASP A 1 89 ? 45.729 19.786 4.715 1.00 25.40 97 ASP A C 1
ATOM 718 O O . ASP A 1 89 ? 46.783 19.958 5.325 1.00 26.98 97 ASP A O 1
ATOM 723 N N . MET A 1 90 ? 45.578 18.835 3.797 1.00 25.93 98 MET A N 1
ATOM 724 C CA . MET A 1 90 ? 46.679 17.920 3.508 1.00 26.15 98 MET A CA 1
ATOM 725 C C . MET A 1 90 ? 47.759 18.621 2.689 1.00 25.62 98 MET A C 1
ATOM 726 O O . MET A 1 90 ? 47.462 19.489 1.862 1.00 23.75 98 MET A O 1
ATOM 731 N N . ASN A 1 91 ? 49.014 18.263 2.938 1.00 25.71 99 ASN A N 1
ATOM 732 C CA . ASN A 1 91 ? 50.122 18.941 2.274 1.00 24.68 99 ASN A CA 1
ATOM 733 C C . ASN A 1 91 ? 50.119 18.708 0.762 1.00 23.62 99 ASN A C 1
ATOM 734 O O . ASN A 1 91 ? 49.517 17.750 0.279 1.00 25.35 99 ASN A O 1
ATOM 739 N N . PRO A 1 92 ? 50.756 19.613 0.006 1.00 25.06 100 PRO A N 1
ATOM 740 C CA . PRO A 1 92 ? 50.697 19.564 -1.452 1.00 24.28 100 PRO A CA 1
ATOM 741 C C . PRO A 1 92 ? 51.146 18.234 -2.049 1.00 24.20 100 PRO A C 1
ATOM 742 O O . PRO A 1 92 ? 50.623 17.815 -3.080 1.00 23.47 100 PRO A O 1
ATOM 746 N N . PHE A 1 93 ? 52.105 17.576 -1.409 1.00 24.62 101 PHE A N 1
ATOM 747 C CA . PHE A 1 93 ? 52.613 16.313 -1.930 1.00 26.72 101 PHE A CA 1
ATOM 748 C C . PHE A 1 93 ? 51.618 15.181 -1.713 1.00 26.41 101 PHE A C 1
ATOM 749 O O . PHE A 1 93 ? 51.406 14.356 -2.601 1.00 26.66 101 PHE A O 1
ATOM 757 N N . LYS A 1 94 ? 51.004 15.154 -0.534 1.00 28.17 102 LYS A N 1
ATOM 758 C CA . LYS A 1 94 ? 49.975 14.168 -0.232 1.00 29.24 102 LYS A CA 1
ATOM 759 C C . LYS A 1 94 ? 48.777 14.375 -1.153 1.00 26.79 102 LYS A C 1
ATOM 760 O O . LYS A 1 94 ? 48.125 13.415 -1.567 1.00 26.36 102 LYS A O 1
ATOM 766 N N . LEU A 1 95 ? 48.496 15.636 -1.472 1.00 23.23 103 LEU A N 1
ATOM 767 C CA . LEU A 1 95 ? 47.402 15.972 -2.375 1.00 20.91 103 LEU A CA 1
ATOM 768 C C . LEU A 1 95 ? 47.711 15.478 -3.786 1.00 21.39 103 LEU A C 1
ATOM 769 O O . LEU A 1 95 ? 46.857 14.889 -4.451 1.00 21.75 103 LEU A O 1
ATOM 774 N N . TYR A 1 96 ? 48.937 15.714 -4.243 1.00 22.07 104 TYR A N 1
ATOM 775 C CA . TYR A 1 96 ? 49.335 15.248 -5.565 1.00 23.08 104 TYR A CA 1
ATOM 776 C C . TYR A 1 96 ? 49.179 13.732 -5.660 1.00 23.99 104 TYR A C 1
ATOM 777 O O . TYR A 1 96 ? 48.600 13.215 -6.616 1.00 23.58 104 TYR A O 1
ATOM 786 N N . LYS A 1 97 ? 49.687 13.018 -4.661 1.00 23.99 105 LYS A N 1
ATOM 787 C CA . LYS A 1 97 ? 49.572 11.563 -4.658 1.00 24.07 105 LYS A CA 1
ATOM 788 C C . LYS A 1 97 ? 48.106 11.140 -4.647 1.00 24.25 105 LYS A C 1
ATOM 789 O O . LYS A 1 97 ? 47.715 10.200 -5.338 1.00 26.05 105 LYS A O 1
ATOM 795 N N . LEU A 1 98 ? 47.295 11.847 -3.867 1.00 23.30 106 LEU A N 1
ATOM 796 C CA . LEU A 1 98 ? 45.874 11.533 -3.776 1.00 22.69 106 LEU A CA 1
ATOM 797 C C . LEU A 1 98 ? 45.187 11.618 -5.136 1.00 25.42 106 LEU A C 1
ATOM 798 O O . LEU A 1 98 ? 44.456 10.710 -5.530 1.00 25.69 106 LEU A O 1
ATOM 803 N N . LEU A 1 99 ? 45.431 12.709 -5.856 1.00 22.02 107 LEU A N 1
ATOM 804 C CA . LEU A 1 99 ? 44.739 12.952 -7.119 1.00 24.39 107 LEU A CA 1
ATOM 805 C C . LEU A 1 99 ? 45.374 12.264 -8.323 1.00 28.09 107 LEU A C 1
ATOM 806 O O . LEU A 1 99 ? 44.670 11.755 -9.194 1.00 30.07 107 LEU A O 1
ATOM 811 N N . GLU A 1 100 ? 46.701 12.261 -8.371 1.00 29.30 108 GLU A N 1
ATOM 812 C CA . GLU A 1 100 ? 47.426 11.779 -9.545 1.00 35.57 108 GLU A CA 1
ATOM 813 C C . GLU A 1 100 ? 47.702 10.282 -9.524 1.00 38.76 108 GLU A C 1
ATOM 814 O O . GLU A 1 100 ? 47.811 9.655 -10.577 1.00 42.58 108 GLU A O 1
ATOM 820 N N . GLU A 1 101 ? 47.825 9.714 -8.329 1.00 42.49 109 GLU A N 1
ATOM 821 C CA . GLU A 1 101 ? 48.120 8.291 -8.200 1.00 48.73 109 GLU A CA 1
ATOM 822 C C . GLU A 1 101 ? 46.883 7.417 -8.367 1.00 51.32 109 GLU A C 1
ATOM 823 O O . GLU A 1 101 ? 46.953 6.336 -8.952 1.00 52.80 109 GLU A O 1
ATOM 829 N N . ASN A 1 102 ? 45.755 7.879 -7.841 1.00 52.74 110 ASN A N 1
ATOM 830 C CA . ASN A 1 102 ? 44.522 7.108 -7.929 1.00 55.83 110 ASN A CA 1
ATOM 831 C C . ASN A 1 102 ? 43.516 7.715 -8.902 1.00 55.15 110 ASN A C 1
ATOM 832 O O . ASN A 1 102 ? 42.574 8.400 -8.503 1.00 57.31 110 ASN A O 1
ATOM 837 N N . LYS A 1 103 ? 43.738 7.452 -10.186 1.00 52.10 111 LYS A N 1
ATOM 838 C CA . LYS A 1 103 ? 42.878 7.956 -11.246 1.00 47.99 111 LYS A CA 1
ATOM 839 C C . LYS A 1 103 ? 41.861 6.894 -11.644 1.00 43.45 111 LYS A C 1
ATOM 840 O O . LYS A 1 103 ? 42.065 5.705 -11.398 1.00 44.58 111 LYS A O 1
ATOM 846 N N . SER A 1 104 ? 40.767 7.324 -12.261 1.00 36.75 112 SER A N 1
ATOM 847 C CA . SER A 1 104 ? 39.730 6.390 -12.682 1.00 32.34 112 SER A CA 1
ATOM 848 C C . SER A 1 104 ? 39.887 5.980 -14.141 1.00 28.12 112 SER A C 1
ATOM 849 O O . SER A 1 104 ? 40.060 6.827 -15.017 1.00 27.25 112 SER A O 1
ATOM 852 N N . PRO A 1 105 ? 39.840 4.668 -14.406 1.00 24.60 113 PRO A N 1
ATOM 853 C CA . PRO A 1 105 ? 39.905 4.197 -15.783 1.00 23.33 113 PRO A CA 1
ATOM 854 C C . PRO A 1 105 ? 38.656 4.609 -16.554 1.00 23.28 113 PRO A C 1
ATOM 855 O O . PRO A 1 105 ? 37.554 4.572 -16.007 1.00 24.14 113 PRO A O 1
ATOM 859 N N . ALA A 1 106 ? 38.835 4.996 -17.814 1.00 22.07 114 ALA A N 1
ATOM 860 C CA . ALA A 1 106 ? 37.723 5.403 -18.664 1.00 21.35 114 ALA A CA 1
ATOM 861 C C . ALA A 1 106 ? 37.922 4.893 -20.086 1.00 22.09 114 ALA A C 1
ATOM 862 O O . ALA A 1 106 ? 39.052 4.663 -20.512 1.00 21.36 114 ALA A O 1
ATOM 864 N N . PRO A 1 107 ? 36.819 4.712 -20.827 1.00 23.34 115 PRO A N 1
ATOM 865 C CA . PRO A 1 107 ? 36.923 4.291 -22.220 1.00 22.88 115 PRO A CA 1
ATOM 866 C C . PRO A 1 107 ? 37.505 5.410 -23.079 1.00 23.71 115 PRO A C 1
ATOM 867 O O . PRO A 1 107 ? 37.333 6.589 -22.759 1.00 24.72 115 PRO A O 1
ATOM 871 N N . VAL A 1 108 ? 38.198 5.051 -24.154 1.00 21.32 116 VAL A N 1
ATOM 872 C CA . VAL A 1 108 ? 38.659 6.059 -25.101 1.00 21.54 116 VAL A CA 1
ATOM 873 C C . VAL A 1 108 ? 37.475 6.466 -25.974 1.00 20.72 116 VAL A C 1
ATOM 874 O O . VAL A 1 108 ? 36.579 5.662 -26.229 1.00 24.50 116 VAL A O 1
ATOM 878 N N . ARG A 1 109 ? 37.465 7.722 -26.414 1.00 22.36 117 ARG A N 1
ATOM 879 C CA . ARG A 1 109 ? 36.356 8.236 -27.208 1.00 23.57 117 ARG A CA 1
ATOM 880 C C . ARG A 1 109 ? 36.633 8.165 -28.705 1.00 21.52 117 ARG A C 1
ATOM 881 O O . ARG A 1 109 ? 37.773 8.317 -29.145 1.00 21.75 117 ARG A O 1
ATOM 889 N N . GLY A 1 110 ? 35.582 7.936 -29.484 1.00 20.42 118 GLY A N 1
ATOM 890 C CA . GLY A 1 110 ? 35.704 7.940 -30.935 1.00 19.50 118 GLY A CA 1
ATOM 891 C C . GLY A 1 110 ? 36.205 9.287 -31.423 1.00 20.32 118 GLY A C 1
ATOM 892 O O . GLY A 1 110 ? 35.654 10.332 -31.069 1.00 23.86 118 GLY A O 1
ATOM 893 N N . GLY A 1 111 ? 37.262 9.268 -32.228 1.00 18.90 119 GLY A N 1
ATOM 894 C CA . GLY A 1 111 ? 37.798 10.498 -32.801 1.00 18.58 119 GLY A CA 1
ATOM 895 C C . GLY A 1 111 ? 38.821 11.195 -31.924 1.00 21.21 119 GLY A C 1
ATOM 896 O O . GLY A 1 111 ? 39.347 12.243 -32.294 1.00 23.11 119 GLY A O 1
ATOM 897 N N . GLN A 1 112 ? 39.099 10.615 -30.760 1.00 22.57 120 GLN A N 1
ATOM 898 C CA . GLN A 1 112 ? 40.095 11.153 -29.837 1.00 22.56 120 GLN A CA 1
ATOM 899 C C . GLN A 1 112 ? 41.494 10.669 -30.211 1.00 24.53 120 GLN A C 1
ATOM 900 O O . GLN A 1 112 ? 41.654 9.594 -30.786 1.00 22.05 120 GLN A O 1
ATOM 906 N N . ILE A 1 113 ? 42.510 11.467 -29.898 1.00 26.21 121 ILE A N 1
ATOM 907 C CA . ILE A 1 113 ? 43.888 11.051 -30.128 1.00 27.38 121 ILE A CA 1
ATOM 908 C C . ILE A 1 113 ? 44.325 10.165 -28.968 1.00 27.57 121 ILE A C 1
ATOM 909 O O . ILE A 1 113 ? 44.205 10.558 -27.810 1.00 28.75 121 ILE A O 1
ATOM 914 N N . ALA A 1 114 ? 44.811 8.965 -29.273 1.00 26.95 122 ALA A N 1
ATOM 915 C CA . ALA A 1 114 ? 45.253 8.043 -28.231 1.00 29.54 122 ALA A CA 1
ATOM 916 C C . ALA A 1 114 ? 46.419 8.628 -27.441 1.00 32.15 122 ALA A C 1
ATOM 917 O O . ALA A 1 114 ? 47.432 9.013 -28.024 1.00 33.89 122 ALA A O 1
ATOM 919 N N . PRO A 1 115 ? 46.274 8.704 -26.110 1.00 32.80 123 PRO A N 1
ATOM 920 C CA . PRO A 1 115 ? 47.314 9.258 -25.245 1.00 35.00 123 PRO A CA 1
ATOM 921 C C . PRO A 1 115 ? 48.457 8.272 -25.034 1.00 35.96 123 PRO A C 1
ATOM 922 O O . PRO A 1 115 ? 49.534 8.653 -24.574 1.00 37.55 123 PRO A O 1
ATOM 926 N N . CYS A 1 116 ? 48.208 7.013 -25.377 1.00 37.13 124 CYS A N 1
ATOM 927 C CA . CYS A 1 116 ? 49.178 5.941 -25.215 1.00 37.44 124 CYS A CA 1
ATOM 928 C C . CYS A 1 116 ? 48.781 4.818 -26.157 1.00 35.85 124 CYS A C 1
ATOM 929 O O . CYS A 1 116 ? 47.688 4.842 -26.723 1.00 34.53 124 CYS A O 1
ATOM 932 N N . ASP A 1 117 ? 49.663 3.839 -26.339 1.00 35.00 125 ASP A N 1
ATOM 933 C CA . ASP A 1 117 ? 49.296 2.663 -27.114 1.00 34.10 125 ASP A CA 1
ATOM 934 C C . ASP A 1 117 ? 48.113 2.009 -26.412 1.00 33.39 125 ASP A C 1
ATOM 935 O O . ASP A 1 117 ? 48.110 1.879 -25.187 1.00 33.58 125 ASP A O 1
ATOM 940 N N . ILE A 1 118 ? 47.104 1.618 -27.182 1.00 30.93 126 ILE A N 1
ATOM 941 C CA . ILE A 1 118 ? 45.954 0.914 -26.628 1.00 30.11 126 ILE A CA 1
ATOM 942 C C . ILE A 1 118 ? 45.967 -0.525 -27.127 1.00 29.97 126 ILE A C 1
ATOM 943 O O . ILE A 1 118 ? 46.110 -0.780 -28.323 1.00 29.33 126 ILE A O 1
ATOM 948 N N . LYS A 1 119 ? 45.817 -1.463 -26.199 1.00 30.87 127 LYS A N 1
ATOM 949 C CA . LYS A 1 119 ? 45.974 -2.873 -26.517 1.00 31.66 127 LYS A CA 1
ATOM 950 C C . LYS A 1 119 ? 44.743 -3.687 -26.129 1.00 31.62 127 LYS A C 1
ATOM 951 O O . LYS A 1 119 ? 43.934 -3.262 -25.301 1.00 30.78 127 LYS A O 1
ATOM 957 N N . VAL A 1 120 ? 44.595 -4.850 -26.755 1.00 28.61 128 VAL A N 1
ATOM 958 C CA . VAL A 1 120 ? 43.566 -5.806 -26.362 1.00 27.13 128 VAL A CA 1
ATOM 959 C C . VAL A 1 120 ? 44.266 -7.060 -25.860 1.00 30.86 128 VAL A C 1
ATOM 960 O O . VAL A 1 120 ? 45.436 -7.293 -26.171 1.00 32.02 128 VAL A O 1
ATOM 964 N N . GLU A 1 121 ? 43.553 -7.863 -25.079 1.00 31.62 129 GLU A N 1
ATOM 965 C CA . GLU A 1 121 ? 44.119 -9.088 -24.530 1.00 35.16 129 GLU A CA 1
ATOM 966 C C . GLU A 1 121 ? 43.432 -10.327 -25.097 1.00 35.45 129 GLU A C 1
ATOM 967 O O . GLU A 1 121 ? 42.220 -10.336 -25.308 1.00 35.42 129 GLU A O 1
ATOM 973 N N . LYS A 1 122 ? 44.222 -11.367 -25.345 1.00 36.17 130 LYS A N 1
ATOM 974 C CA . LYS A 1 122 ? 43.717 -12.632 -25.868 1.00 36.37 130 LYS A CA 1
ATOM 975 C C . LYS A 1 122 ? 42.737 -13.273 -24.890 1.00 36.73 130 LYS A C 1
ATOM 976 O O . LYS A 1 122 ? 42.860 -13.095 -23.679 1.00 35.42 130 LYS A O 1
ATOM 982 N N . GLY A 1 123 ? 41.765 -14.018 -25.412 1.00 34.61 131 GLY A N 1
ATOM 983 C CA . GLY A 1 123 ? 40.829 -14.736 -24.552 1.00 34.92 131 GLY A CA 1
ATOM 984 C C . GLY A 1 123 ? 39.358 -14.506 -24.844 1.00 34.26 131 GLY A C 1
ATOM 985 O O . GLY A 1 123 ? 38.998 -13.672 -25.676 1.00 32.44 131 GLY A O 1
ATOM 986 N N . SER A 1 124 ? 38.507 -15.245 -24.139 1.00 31.25 132 SER A N 1
ATOM 987 C CA . SER A 1 124 ? 37.062 -15.163 -24.331 1.00 32.57 132 SER A CA 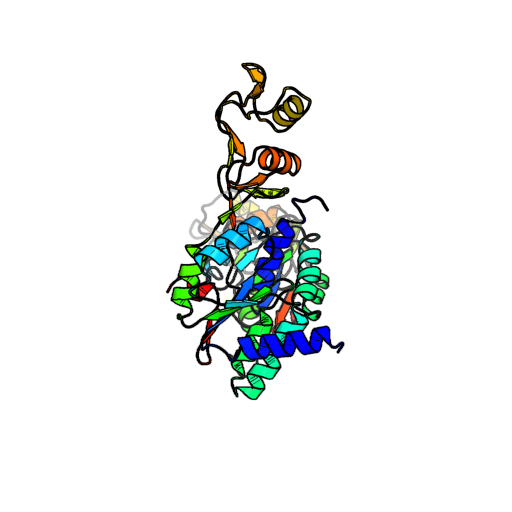1
ATOM 988 C C . SER A 1 124 ? 36.465 -13.815 -23.934 1.00 32.27 132 SER A C 1
ATOM 989 O O . SER A 1 124 ? 36.898 -13.188 -22.966 1.00 33.24 132 SER A O 1
ATOM 992 N N . THR A 1 125 ? 35.465 -13.379 -24.692 1.00 30.72 133 THR A N 1
ATOM 993 C CA . THR A 1 125 ? 34.729 -12.161 -24.374 1.00 31.57 133 THR A CA 1
ATOM 994 C C . THR A 1 125 ? 33.508 -12.527 -23.540 1.00 33.16 133 THR A C 1
ATOM 995 O O . THR A 1 125 ? 32.877 -11.665 -22.927 1.00 33.38 133 THR A O 1
ATOM 999 N N . GLY A 1 126 ? 33.180 -13.815 -23.530 1.00 33.37 134 GLY A N 1
ATOM 1000 C CA . GLY A 1 126 ? 32.016 -14.314 -22.809 1.00 34.85 134 GLY A CA 1
ATOM 1001 C C . GLY A 1 126 ? 30.724 -14.004 -23.539 1.00 34.87 134 GLY A C 1
ATOM 1002 O O . GLY A 1 126 ? 29.633 -14.217 -23.010 1.00 36.25 134 GLY A O 1
ATOM 1003 N N . MET A 1 127 ? 30.847 -13.504 -24.763 1.00 33.95 135 MET A N 1
ATOM 1004 C CA A MET A 1 127 ? 29.678 -13.137 -25.553 0.58 35.45 135 MET A CA 1
ATOM 1005 C CA B MET A 1 127 ? 29.687 -13.131 -25.563 0.42 34.65 135 MET A CA 1
ATOM 1006 C C . MET A 1 127 ? 29.331 -14.209 -26.579 1.00 35.36 135 MET A C 1
ATOM 1007 O O . MET A 1 127 ? 30.215 -14.868 -27.125 1.00 34.64 135 MET A O 1
ATOM 1016 N N . PRO A 1 128 ? 28.027 -14.387 -26.838 1.00 36.15 136 PRO A N 1
ATOM 1017 C CA . PRO A 1 128 ? 27.545 -15.390 -27.778 1.00 37.54 136 PRO A CA 1
ATOM 1018 C C . PRO A 1 128 ? 27.906 -15.051 -29.218 1.00 38.81 136 PRO A C 1
ATOM 1019 O O . PRO A 1 128 ? 28.288 -13.917 -29.510 1.00 36.06 136 PRO A O 1
ATOM 1023 N N . PRO A 1 129 ? 27.788 -16.039 -30.115 1.00 41.28 137 PRO A N 1
ATOM 1024 C CA . PRO A 1 129 ? 28.039 -15.874 -31.540 1.00 42.14 137 PRO A CA 1
ATOM 1025 C C . PRO A 1 129 ? 27.099 -14.827 -32.118 1.00 42.13 137 PRO A C 1
ATOM 1026 O O . PRO A 1 129 ? 25.921 -14.787 -31.760 1.00 42.69 137 PRO A O 1
ATOM 1030 N N . GLY A 1 130 ? 27.621 -13.976 -32.994 1.00 39.36 138 GLY A N 1
ATOM 1031 C CA . GLY A 1 130 ? 26.817 -12.927 -33.599 1.00 36.22 138 GLY A CA 1
ATOM 1032 C C . GLY A 1 130 ? 27.662 -11.920 -34.351 1.00 35.39 138 GLY A C 1
ATOM 1033 O O . GLY A 1 130 ? 28.868 -12.108 -34.510 1.00 35.91 138 GLY A O 1
ATOM 1034 N N . PRO A 1 131 ? 27.027 -10.836 -34.813 1.00 35.25 139 PRO A N 1
ATOM 1035 C CA . PRO A 1 131 ? 27.673 -9.791 -35.603 1.00 33.85 139 PRO A CA 1
ATOM 1036 C C . PRO A 1 131 ? 28.901 -9.168 -34.939 1.00 31.71 139 PRO A C 1
ATOM 1037 O O . PRO A 1 131 ? 29.741 -8.597 -35.634 1.00 31.82 139 PRO A O 1
ATOM 1041 N N . PHE A 1 132 ? 29.015 -9.271 -33.618 1.00 29.35 140 PHE A N 1
ATOM 1042 C CA . PHE A 1 132 ? 30.160 -8.683 -32.924 1.00 24.49 140 PHE A CA 1
ATOM 1043 C C . PHE A 1 132 ? 31.468 -9.320 -33.389 1.00 24.81 140 PHE A C 1
ATOM 1044 O O . PHE A 1 132 ? 32.512 -8.668 -33.395 1.00 22.18 140 PHE A O 1
ATOM 1052 N N . LEU A 1 133 ? 31.411 -10.589 -33.786 1.00 25.18 141 LEU A N 1
ATOM 1053 C CA . LEU A 1 133 ? 32.600 -11.262 -34.294 1.00 26.50 141 LEU A CA 1
ATOM 1054 C C . LEU A 1 133 ? 33.142 -10.493 -35.493 1.00 27.98 141 LEU A C 1
ATOM 1055 O O . LEU A 1 133 ? 34.343 -10.240 -35.594 1.00 27.17 141 LEU A O 1
ATOM 1060 N N . GLY A 1 134 ? 32.238 -10.111 -36.390 1.00 27.18 142 GLY A N 1
ATOM 1061 C CA . GLY A 1 134 ? 32.602 -9.348 -37.578 1.00 27.66 142 GLY A CA 1
ATOM 1062 C C . GLY A 1 134 ? 33.073 -7.949 -37.236 1.00 24.89 142 GLY A C 1
ATOM 1063 O O . GLY A 1 134 ? 33.985 -7.422 -37.874 1.00 24.66 142 GLY A O 1
ATOM 1064 N N . GLU A 1 135 ? 32.446 -7.340 -36.233 1.00 21.96 143 GLU A N 1
ATOM 1065 C CA . GLU A 1 135 ? 32.838 -6.005 -35.793 1.00 21.80 143 GLU A CA 1
ATOM 1066 C C . GLU A 1 135 ? 34.292 -6.017 -35.323 1.00 19.69 143 GLU A C 1
ATOM 1067 O O . GLU A 1 135 ? 35.083 -5.154 -35.703 1.00 19.32 143 GLU A O 1
ATOM 1073 N N . LEU A 1 136 ? 34.639 -7.003 -34.501 1.00 18.60 144 LEU A N 1
ATOM 1074 C CA . LEU A 1 136 ? 36.006 -7.145 -34.001 1.00 17.71 144 LEU A CA 1
ATOM 1075 C C . LEU A 1 136 ? 37.023 -7.220 -35.137 1.00 17.96 144 LEU A C 1
ATOM 1076 O O . LEU A 1 136 ? 37.982 -6.446 -35.186 1.00 19.91 144 LEU A O 1
ATOM 1081 N N . LYS A 1 137 ? 36.812 -8.157 -36.053 1.00 20.59 145 LYS A N 1
ATOM 1082 C CA . LYS A 1 137 ? 37.714 -8.315 -37.187 1.00 21.33 145 LYS A CA 1
ATOM 1083 C C . LYS A 1 137 ? 37.841 -7.028 -38.001 1.00 22.65 145 LYS A C 1
ATOM 1084 O O . LYS A 1 137 ? 38.923 -6.700 -38.489 1.00 23.02 145 LYS A O 1
ATOM 1090 N N . SER A 1 138 ? 36.739 -6.296 -38.134 1.00 21.37 146 SER A N 1
ATOM 1091 C CA . SER A 1 138 ? 36.720 -5.086 -38.957 1.00 19.66 146 SER A CA 1
ATOM 1092 C C . SER A 1 138 ? 37.555 -3.940 -38.393 1.00 19.76 146 SER A C 1
ATOM 1093 O O . SER A 1 138 ? 37.860 -2.987 -39.112 1.00 19.54 146 SER A O 1
ATOM 1096 N N . VAL A 1 139 ? 37.909 -4.014 -37.113 1.00 17.56 147 VAL A N 1
ATOM 1097 C CA . VAL A 1 139 ? 38.748 -2.972 -36.519 1.00 18.01 147 VAL A CA 1
ATOM 1098 C C . VAL A 1 139 ? 40.154 -3.480 -36.213 1.00 21.87 147 VAL A C 1
ATOM 1099 O O . VAL A 1 139 ? 40.894 -2.866 -35.443 1.00 23.30 147 VAL A O 1
ATOM 1103 N N . GLY A 1 140 ? 40.514 -4.607 -36.819 1.00 22.45 148 GLY A N 1
ATOM 1104 C CA . GLY A 1 140 ? 41.863 -5.146 -36.695 1.00 24.27 148 GLY A CA 1
ATOM 1105 C C . GLY A 1 140 ? 42.110 -6.011 -35.474 1.00 27.24 148 GLY A C 1
ATOM 1106 O O . GLY A 1 140 ? 43.243 -6.121 -35.008 1.00 29.60 148 GLY A O 1
ATOM 1107 N N . ILE A 1 141 ? 41.051 -6.617 -34.947 1.00 26.49 149 ILE A N 1
ATOM 1108 C CA . ILE A 1 141 ? 41.172 -7.506 -33.797 1.00 28.22 149 ILE A CA 1
ATOM 1109 C C . ILE A 1 141 ? 40.818 -8.931 -34.208 1.00 28.46 149 ILE A C 1
ATOM 1110 O O . ILE A 1 141 ? 39.641 -9.269 -34.336 1.00 28.75 149 ILE A O 1
ATOM 1115 N N . PRO A 1 142 ? 41.837 -9.773 -34.429 1.00 32.97 150 PRO A N 1
ATOM 1116 C CA . PRO A 1 142 ? 41.591 -11.158 -34.814 1.00 33.83 150 PRO A CA 1
ATOM 1117 C C . PRO A 1 142 ? 40.743 -11.868 -33.765 1.00 35.19 150 PRO A C 1
ATOM 1118 O O . PRO A 1 142 ? 40.993 -11.725 -32.567 1.00 35.57 150 PRO A O 1
ATOM 1122 N N . ALA A 1 143 ? 39.749 -12.626 -34.218 1.00 34.13 151 ALA A N 1
ATOM 1123 C CA . ALA A 1 143 ? 38.821 -13.280 -33.305 1.00 37.28 151 ALA A CA 1
ATOM 1124 C C . ALA A 1 143 ? 38.173 -14.497 -33.949 1.00 37.59 151 ALA A C 1
ATOM 1125 O O . ALA A 1 143 ? 38.154 -14.630 -35.172 1.00 38.68 151 ALA A O 1
ATOM 1127 N N . ALA A 1 144 ? 37.636 -15.378 -33.112 1.00 39.24 152 ALA A N 1
ATOM 1128 C CA . ALA A 1 144 ? 36.985 -16.591 -33.588 1.00 39.19 152 ALA A CA 1
ATOM 1129 C C . ALA A 1 144 ? 36.040 -17.118 -32.517 1.00 40.53 152 ALA A C 1
ATOM 1130 O O . ALA A 1 144 ? 36.082 -16.674 -31.370 1.00 37.88 152 ALA A O 1
ATOM 1132 N N . ILE A 1 145 ? 35.179 -18.055 -32.898 1.00 40.87 153 ILE A N 1
ATOM 1133 C CA . ILE A 1 145 ? 34.296 -18.693 -31.934 1.00 42.07 153 ILE A CA 1
ATOM 1134 C C . ILE A 1 145 ? 35.033 -19.860 -31.298 1.00 43.51 153 ILE A C 1
ATOM 1135 O O . ILE A 1 145 ? 35.511 -20.752 -31.997 1.00 43.45 153 ILE A O 1
ATOM 1140 N N . GLU A 1 146 ? 35.144 -19.848 -29.975 1.00 44.03 154 GLU A N 1
ATOM 1141 C CA . GLU A 1 146 ? 35.746 -20.977 -29.278 1.00 45.76 154 GLU A CA 1
ATOM 1142 C C . GLU A 1 146 ? 35.048 -21.222 -27.947 1.00 45.36 154 GLU A C 1
ATOM 1143 O O . GLU A 1 146 ? 34.811 -20.293 -27.175 1.00 43.37 154 GLU A O 1
ATOM 1149 N N . LYS A 1 147 ? 34.716 -22.483 -27.691 1.00 44.02 155 LYS A N 1
ATOM 1150 C CA . LYS A 1 147 ? 33.950 -22.844 -26.506 1.00 46.57 155 LYS A CA 1
ATOM 1151 C C . LYS A 1 147 ? 32.583 -22.172 -26.560 1.00 45.88 155 LYS A C 1
ATOM 1152 O O . LYS A 1 147 ? 31.996 -21.848 -25.527 1.00 44.70 155 LYS A O 1
ATOM 1158 N N . GLY A 1 148 ? 32.088 -21.952 -27.774 1.00 44.52 156 GLY A N 1
ATOM 1159 C CA . GLY A 1 148 ? 30.766 -21.368 -27.977 1.00 43.15 156 GLY A CA 1
ATOM 1160 C C . GLY A 1 148 ? 30.676 -19.868 -27.767 1.00 42.72 156 GLY A C 1
ATOM 1161 O O . GLY A 1 148 ? 29.598 -19.285 -27.876 1.00 41.73 156 GLY A O 1
ATOM 1162 N N . LYS A 1 149 ? 31.805 -19.235 -27.465 1.00 41.34 157 LYS A N 1
ATOM 1163 C CA . LYS A 1 149 ? 31.823 -17.794 -27.237 1.00 40.04 157 LYS A CA 1
ATOM 1164 C C . LYS A 1 149 ? 32.759 -17.098 -28.214 1.00 38.50 157 LYS A C 1
ATOM 1165 O O . LYS A 1 149 ? 33.587 -17.735 -28.862 1.00 38.17 157 LYS A O 1
ATOM 1171 N N . ILE A 1 150 ? 32.627 -15.780 -28.313 1.00 34.84 158 ILE A N 1
ATOM 1172 C CA . ILE A 1 150 ? 33.545 -14.999 -29.126 1.00 34.18 158 ILE A CA 1
ATOM 1173 C C . ILE A 1 150 ? 34.823 -14.780 -28.323 1.00 33.25 158 ILE A C 1
ATOM 1174 O O . ILE A 1 150 ? 34.777 -14.339 -27.173 1.00 31.42 158 ILE A O 1
ATOM 1179 N N . ALA A 1 151 ? 35.961 -15.108 -28.923 1.00 33.48 159 ALA A N 1
ATOM 1180 C CA . ALA A 1 151 ? 37.241 -14.979 -28.237 1.00 31.78 159 ALA A CA 1
ATOM 1181 C C . ALA A 1 151 ? 38.252 -14.205 -29.073 1.00 33.71 159 ALA A C 1
ATOM 1182 O O . ALA A 1 151 ? 38.311 -14.360 -30.293 1.00 35.30 159 ALA A O 1
ATOM 1184 N N . ILE A 1 152 ? 39.036 -13.357 -28.417 1.00 35.04 160 ILE A N 1
ATOM 1185 C CA . ILE A 1 152 ? 40.097 -12.635 -29.105 1.00 37.29 160 ILE A CA 1
ATOM 1186 C C . ILE A 1 152 ? 41.278 -13.585 -29.272 1.00 38.70 160 ILE A C 1
ATOM 1187 O O . ILE A 1 152 ? 41.641 -14.300 -28.337 1.00 40.35 160 ILE A O 1
ATOM 1192 N N . LYS A 1 153 ? 41.865 -13.600 -30.465 1.00 39.98 161 LYS A N 1
ATOM 1193 C CA . LYS A 1 153 ? 42.943 -14.538 -30.782 1.00 44.61 161 LYS A CA 1
ATOM 1194 C C . LYS A 1 153 ? 44.265 -14.273 -30.065 1.00 46.78 161 LYS A C 1
ATOM 1195 O O . LYS A 1 153 ? 44.888 -15.204 -29.556 1.00 47.24 161 LYS A O 1
ATOM 1201 N N . GLU A 1 154 ? 44.710 -13.020 -30.036 1.00 48.78 162 GLU A N 1
ATOM 1202 C CA . GLU A 1 154 ? 45.959 -12.707 -29.346 1.00 51.59 162 GLU A CA 1
ATOM 1203 C C . GLU A 1 154 ? 46.079 -11.256 -28.893 1.00 50.41 162 GLU A C 1
ATOM 1204 O O . GLU A 1 154 ? 45.359 -10.378 -29.372 1.00 52.05 162 GLU A O 1
ATOM 1210 N N . ASP A 1 155 ? 46.995 -11.019 -27.960 1.00 48.89 163 ASP A N 1
ATOM 1211 C CA . ASP A 1 155 ? 47.271 -9.675 -27.474 1.00 47.53 163 ASP A CA 1
ATOM 1212 C C . ASP A 1 155 ? 47.723 -8.833 -28.658 1.00 47.96 163 ASP A C 1
ATOM 1213 O O . ASP A 1 155 ? 48.432 -9.321 -29.538 1.00 49.04 163 ASP A O 1
ATOM 1218 N N . LYS A 1 156 ? 47.318 -7.569 -28.680 1.00 44.18 164 LYS A N 1
ATOM 1219 C CA . LYS A 1 156 ? 47.655 -6.714 -29.806 1.00 44.34 164 LYS A CA 1
ATOM 1220 C C . LYS A 1 156 ? 47.429 -5.241 -29.509 1.00 42.12 164 LYS A C 1
ATOM 1221 O O . LYS A 1 156 ? 46.488 -4.872 -28.807 1.00 40.73 164 LYS A O 1
ATOM 1227 N N . VAL A 1 157 ? 48.311 -4.406 -30.047 1.00 39.09 165 VAL A N 1
ATOM 1228 C CA . VAL A 1 157 ? 48.109 -2.967 -30.011 1.00 35.72 165 VAL A CA 1
ATOM 1229 C C . VAL A 1 157 ? 47.147 -2.687 -31.159 1.00 32.56 165 VAL A C 1
ATOM 1230 O O . VAL A 1 157 ? 47.393 -3.102 -32.292 1.00 33.13 165 VAL A O 1
ATOM 1234 N N . VAL A 1 158 ? 46.043 -2.006 -30.875 1.00 29.28 166 VAL A N 1
ATOM 1235 C CA . VAL A 1 158 ? 45.041 -1.753 -31.907 1.00 26.10 166 VAL A CA 1
ATOM 1236 C C . VAL A 1 158 ? 45.091 -0.324 -32.435 1.00 24.89 166 VAL A C 1
ATOM 1237 O O . VAL A 1 158 ? 44.549 -0.026 -33.498 1.00 25.63 166 VAL A O 1
ATOM 1241 N N . VAL A 1 159 ? 45.750 0.551 -31.682 1.00 22.50 167 VAL A N 1
ATOM 1242 C CA . VAL A 1 159 ? 45.978 1.932 -32.090 1.00 23.72 167 VAL A CA 1
ATOM 1243 C C . VAL A 1 159 ? 47.197 2.437 -31.326 1.00 24.71 167 VAL A C 1
ATOM 1244 O O . VAL A 1 159 ? 47.374 2.110 -30.150 1.00 27.60 167 VAL A O 1
ATOM 1248 N N . LYS A 1 160 ? 48.045 3.216 -31.992 1.00 26.17 168 LYS A N 1
ATOM 1249 C CA . LYS A 1 160 ? 49.270 3.713 -31.372 1.00 28.02 168 LYS A CA 1
ATOM 1250 C C . LYS A 1 160 ? 49.117 5.106 -30.771 1.00 28.98 168 LYS A C 1
ATOM 1251 O O . LYS A 1 160 ? 48.242 5.879 -31.166 1.00 26.55 168 LYS A O 1
ATOM 1257 N N . LYS A 1 161 ? 49.986 5.418 -29.814 1.00 31.15 169 LYS A N 1
ATOM 1258 C CA . LYS A 1 161 ? 50.017 6.739 -29.202 1.00 31.84 169 LYS A CA 1
ATOM 1259 C C . LYS A 1 161 ? 50.098 7.799 -30.295 1.00 31.42 169 LYS A C 1
ATOM 1260 O O . LYS A 1 161 ? 50.892 7.676 -31.227 1.00 32.79 169 LYS A O 1
ATOM 1266 N N . GLY A 1 162 ? 49.268 8.832 -30.188 1.00 29.95 170 GLY A N 1
ATOM 1267 C CA . GLY A 1 162 ? 49.295 9.937 -31.144 1.00 29.61 170 GLY A CA 1
ATOM 1268 C C . GLY A 1 162 ? 48.444 9.719 -32.379 1.00 27.59 170 GLY A C 1
ATOM 1269 O O . GLY A 1 162 ? 48.333 10.603 -33.232 1.00 27.59 170 GLY A O 1
ATOM 1270 N N . GLU A 1 163 ? 47.845 8.537 -32.482 1.00 25.72 171 GLU A N 1
ATOM 1271 C CA . GLU A 1 163 ? 46.951 8.232 -33.593 1.00 23.78 171 GLU A CA 1
ATOM 1272 C C . GLU A 1 163 ? 45.500 8.354 -33.154 1.00 21.72 171 GLU A C 1
ATOM 1273 O O . GLU A 1 163 ? 45.163 8.078 -32.003 1.00 23.22 171 GLU A O 1
ATOM 1279 N N . VAL A 1 164 ? 44.642 8.766 -34.079 1.00 19.55 172 VAL A N 1
ATOM 1280 C CA . VAL A 1 164 ? 43.221 8.886 -33.782 1.00 19.57 172 VAL A CA 1
ATOM 1281 C C . VAL A 1 164 ? 42.569 7.512 -33.616 1.00 18.00 172 VAL A C 1
ATOM 1282 O O . VAL A 1 164 ? 42.879 6.567 -34.344 1.00 19.06 172 VAL A O 1
ATOM 1286 N N . VAL A 1 165 ? 41.677 7.408 -32.638 1.00 18.19 173 VAL A N 1
ATOM 1287 C CA . VAL A 1 165 ? 40.921 6.182 -32.410 1.00 15.67 173 VAL A CA 1
ATOM 1288 C C . VAL A 1 165 ? 39.639 6.264 -33.237 1.00 14.47 173 VAL A C 1
ATOM 1289 O O . VAL A 1 165 ? 38.815 7.155 -33.014 1.00 17.41 173 VAL A O 1
ATOM 1293 N N . SER A 1 166 ? 39.475 5.368 -34.206 1.00 14.17 174 SER A N 1
ATOM 1294 C CA . SER A 1 166 ? 38.277 5.383 -35.043 1.00 12.93 174 SER A CA 1
ATOM 1295 C C . SER A 1 166 ? 37.046 5.146 -34.180 1.00 14.57 174 SER A C 1
ATOM 1296 O O . SER A 1 166 ? 37.108 4.430 -33.180 1.00 14.30 174 SER A O 1
ATOM 1299 N N . PRO A 1 167 ? 35.917 5.759 -34.559 1.00 13.31 175 PRO A N 1
ATOM 1300 C CA . PRO A 1 167 ? 34.698 5.553 -33.790 1.00 14.00 175 PRO A CA 1
ATOM 1301 C C . PRO A 1 167 ? 34.301 4.087 -33.665 1.00 13.17 175 PRO A C 1
ATOM 1302 O O . PRO A 1 167 ? 33.822 3.682 -32.605 1.00 14.24 175 PRO A O 1
ATOM 1306 N N . LYS A 1 168 ? 34.496 3.286 -34.709 1.00 13.17 176 LYS A N 1
ATOM 1307 C CA . LYS A 1 168 ? 34.110 1.883 -34.591 1.00 12.75 176 LYS A CA 1
ATOM 1308 C C . LYS A 1 168 ? 35.027 1.145 -33.618 1.00 14.11 176 LYS A C 1
ATOM 1309 O O . LYS A 1 168 ? 34.570 0.306 -32.840 1.00 14.51 176 LYS A O 1
ATOM 1315 N N . LEU A 1 169 ? 36.319 1.459 -33.654 1.00 12.68 177 LEU A N 1
ATOM 1316 C CA . LEU A 1 169 ? 37.250 0.848 -32.711 1.00 13.15 177 LEU A CA 1
ATOM 1317 C C . LEU A 1 169 ? 36.882 1.226 -31.278 1.00 11.25 177 LEU A C 1
ATOM 1318 O O . LEU A 1 169 ? 36.877 0.381 -30.387 1.00 13.67 177 LEU A O 1
ATOM 1323 N N . ALA A 1 170 ? 36.579 2.500 -31.054 1.00 13.05 178 ALA A N 1
ATOM 1324 C CA . ALA A 1 170 ? 36.193 2.946 -29.722 1.00 14.05 178 ALA A CA 1
ATOM 1325 C C . ALA A 1 170 ? 34.954 2.200 -29.242 1.00 14.44 178 ALA A C 1
ATOM 1326 O O . ALA A 1 170 ? 34.878 1.788 -28.083 1.00 15.70 178 ALA A O 1
ATOM 1328 N N . ALA A 1 171 ? 33.988 2.023 -30.139 1.00 14.90 179 ALA A N 1
ATOM 1329 C CA . ALA A 1 171 ? 32.756 1.321 -29.794 1.00 14.51 179 ALA A CA 1
ATOM 1330 C C . ALA A 1 171 ? 33.056 -0.122 -29.415 1.00 14.53 179 ALA A C 1
ATOM 1331 O O . ALA A 1 171 ? 32.529 -0.640 -28.431 1.00 16.65 179 ALA A O 1
ATOM 1333 N N . VAL A 1 172 ? 33.914 -0.765 -30.198 1.00 14.35 180 VAL A N 1
ATOM 1334 C CA . VAL A 1 172 ? 34.259 -2.162 -29.949 1.00 14.63 180 VAL A CA 1
ATOM 1335 C C . VAL A 1 172 ? 35.012 -2.318 -28.626 1.00 15.72 180 VAL A C 1
ATOM 1336 O O . VAL A 1 172 ? 34.705 -3.212 -27.834 1.00 15.30 180 VAL A O 1
ATOM 1340 N N . LEU A 1 173 ? 35.973 -1.431 -28.373 1.00 14.05 181 LEU A N 1
ATOM 1341 C CA . LEU A 1 173 ? 36.750 -1.479 -27.134 1.00 16.08 181 LEU A CA 1
ATOM 1342 C C . LEU A 1 173 ? 35.859 -1.279 -25.914 1.00 17.38 181 LEU A C 1
ATOM 1343 O O . LEU A 1 173 ? 36.023 -1.948 -24.892 1.00 17.64 181 LEU A O 1
ATOM 1348 N N . ASP A 1 174 ? 34.916 -0.350 -26.031 1.00 18.17 182 ASP A N 1
ATOM 1349 C CA . ASP A 1 174 ? 33.996 -0.044 -24.942 1.00 19.94 182 ASP A CA 1
ATOM 1350 C C . ASP A 1 174 ? 33.081 -1.243 -24.677 1.00 18.66 182 ASP A C 1
ATOM 1351 O O . ASP A 1 174 ? 32.795 -1.574 -23.525 1.00 20.55 182 ASP A O 1
ATOM 1356 N N . ARG A 1 175 ? 32.649 -1.911 -25.744 1.00 17.89 183 ARG A N 1
ATOM 1357 C CA . ARG A 1 175 ? 31.803 -3.097 -25.624 1.00 18.28 183 ARG A CA 1
ATOM 1358 C C . ARG A 1 175 ? 32.527 -4.212 -24.869 1.00 20.21 183 ARG A C 1
ATOM 1359 O O . ARG A 1 175 ? 31.904 -5.000 -24.155 1.00 22.79 183 ARG A O 1
ATOM 1367 N N . LEU A 1 176 ? 33.846 -4.264 -25.028 1.00 17.31 184 LEU A N 1
ATOM 1368 C CA . LEU A 1 176 ? 34.684 -5.243 -24.346 1.00 18.28 184 LEU A CA 1
ATOM 1369 C C . LEU A 1 176 ? 34.993 -4.841 -22.903 1.00 19.11 184 LEU A C 1
ATOM 1370 O O . LEU A 1 176 ? 35.645 -5.587 -22.166 1.00 21.51 184 LEU A O 1
ATOM 1375 N N . GLY A 1 177 ? 34.526 -3.660 -22.504 1.00 20.28 185 GLY A N 1
ATOM 1376 C CA . GLY A 1 177 ? 34.762 -3.152 -21.156 1.00 21.97 185 GLY A CA 1
ATOM 1377 C C . GLY A 1 177 ? 36.171 -2.626 -20.952 1.00 22.86 185 GLY A C 1
ATOM 1378 O O . GLY A 1 177 ? 36.621 -2.445 -19.821 1.00 24.76 185 GLY A O 1
ATOM 1379 N N . ILE A 1 178 ? 36.874 -2.375 -22.050 1.00 21.96 186 ILE A N 1
ATOM 1380 C CA . ILE A 1 178 ? 38.241 -1.880 -21.965 1.00 21.49 186 ILE A CA 1
ATOM 1381 C C . ILE A 1 178 ? 38.241 -0.387 -21.653 1.00 21.91 186 ILE A C 1
ATOM 1382 O O . ILE A 1 178 ? 37.542 0.388 -22.300 1.00 21.92 186 ILE A O 1
ATOM 1387 N N . LYS A 1 179 ? 39.010 -0.003 -20.639 1.00 22.21 187 LYS A N 1
ATOM 1388 C CA . LYS A 1 179 ? 39.101 1.390 -20.209 1.00 22.33 187 LYS A CA 1
ATOM 1389 C C . LYS A 1 179 ? 40.570 1.767 -20.075 1.00 24.88 187 LYS A C 1
ATOM 1390 O O . LYS A 1 179 ? 41.112 1.778 -18.970 1.00 26.43 187 LYS A O 1
ATOM 1396 N N . PRO A 1 180 ? 41.213 2.092 -21.206 1.00 26.03 188 PRO A N 1
ATOM 1397 C CA . PRO A 1 180 ? 42.647 2.352 -21.284 1.00 28.28 188 PRO A CA 1
ATOM 1398 C C . PRO A 1 180 ? 43.082 3.775 -20.932 1.00 29.98 188 PRO A C 1
ATOM 1399 O O . PRO A 1 180 ? 44.278 4.021 -20.772 1.00 34.87 188 PRO A O 1
ATOM 1403 N N . ILE A 1 181 ? 42.136 4.704 -20.820 1.00 29.39 189 ILE A N 1
ATOM 1404 C CA . ILE A 1 181 ? 42.469 6.077 -20.454 1.00 31.75 189 ILE A CA 1
ATOM 1405 C C . ILE A 1 181 ? 42.326 6.272 -18.951 1.00 30.76 189 ILE A C 1
ATOM 1406 O O . ILE A 1 181 ? 41.466 5.666 -18.315 1.00 30.87 189 ILE A O 1
ATOM 1411 N N . LYS A 1 182 ? 43.183 7.113 -18.386 1.00 31.69 190 LYS A N 1
ATOM 1412 C CA . LYS A 1 182 ? 43.090 7.475 -16.981 1.00 34.64 190 LYS A CA 1
ATOM 1413 C C . LYS A 1 182 ? 42.548 8.898 -16.894 1.00 35.58 190 LYS A C 1
ATOM 1414 O O . LYS A 1 182 ? 43.085 9.810 -17.524 1.00 38.11 190 LYS A O 1
ATOM 1420 N N . VAL A 1 183 ? 41.479 9.089 -16.129 1.00 31.93 191 VAL A N 1
ATOM 1421 C CA . VAL A 1 183 ? 40.885 10.415 -15.996 1.00 33.19 191 VAL A CA 1
ATOM 1422 C C . VAL A 1 183 ? 40.746 10.800 -14.530 1.00 32.81 191 VAL A C 1
ATOM 1423 O O . VAL A 1 183 ? 40.781 9.943 -13.648 1.00 33.77 191 VAL A O 1
ATOM 1427 N N . GLY A 1 184 ? 40.595 12.095 -14.275 1.00 34.67 192 GLY A N 1
ATOM 1428 C CA . GLY A 1 184 ? 40.461 12.591 -12.913 1.00 34.03 192 GLY A CA 1
ATOM 1429 C C . GLY A 1 184 ? 40.830 14.057 -12.833 1.00 34.02 192 GLY A C 1
ATOM 1430 O O . GLY A 1 184 ? 40.956 14.734 -13.854 1.00 36.09 192 GLY A O 1
ATOM 1431 N N . LEU A 1 185 ? 41.004 14.549 -11.613 1.00 32.03 193 LEU A N 1
ATOM 1432 C CA . LEU A 1 185 ? 41.366 15.942 -11.401 1.00 29.65 193 LEU A CA 1
ATOM 1433 C C . LEU A 1 185 ? 42.875 16.114 -11.530 1.00 32.31 193 LEU A C 1
ATOM 1434 O O . LEU A 1 185 ? 43.644 15.564 -10.742 1.00 36.60 193 LEU A O 1
ATOM 1439 N N . ASN A 1 186 ? 43.293 16.877 -12.534 1.00 29.92 194 ASN A N 1
ATOM 1440 C CA A ASN A 1 186 ? 44.708 17.110 -12.787 0.47 28.24 194 ASN A CA 1
ATOM 1441 C CA B ASN A 1 186 ? 44.709 17.111 -12.782 0.53 28.42 194 ASN A CA 1
ATOM 1442 C C . ASN A 1 186 ? 45.189 18.372 -12.075 1.00 26.15 194 ASN A C 1
ATOM 1443 O O . ASN A 1 186 ? 44.608 19.443 -12.239 1.00 25.83 194 ASN A O 1
ATOM 1452 N N . ILE A 1 187 ? 46.250 18.247 -11.285 1.00 24.17 195 ILE A N 1
ATOM 1453 C CA . ILE A 1 187 ? 46.785 19.402 -10.572 1.00 24.03 195 ILE A CA 1
ATOM 1454 C C . ILE A 1 187 ? 47.567 20.315 -11.510 1.00 23.67 195 ILE A C 1
ATOM 1455 O O . ILE A 1 187 ? 48.476 19.864 -12.206 1.00 25.71 195 ILE A O 1
ATOM 1460 N N . LEU A 1 188 ? 47.213 21.596 -11.528 1.00 21.61 196 LEU A N 1
ATOM 1461 C CA . LEU A 1 188 ? 47.934 22.561 -12.350 1.00 24.29 196 LEU A CA 1
ATOM 1462 C C . LEU A 1 188 ? 49.007 23.259 -11.519 1.00 22.98 196 LEU A C 1
ATOM 1463 O O . LEU A 1 188 ? 50.122 23.495 -11.988 1.00 23.59 196 LEU A O 1
ATOM 1468 N N . ALA A 1 189 ? 48.659 23.576 -10.276 1.00 22.00 197 ALA A N 1
ATOM 1469 C CA . ALA A 1 189 ? 49.593 24.171 -9.328 1.00 19.99 197 ALA A CA 1
ATOM 1470 C C . ALA A 1 189 ? 48.987 24.140 -7.928 1.00 20.13 197 ALA A C 1
ATOM 1471 O O . ALA A 1 189 ? 47.765 24.072 -7.772 1.00 20.46 197 ALA A O 1
ATOM 1473 N N . VAL A 1 190 ? 49.845 24.172 -6.915 1.00 19.38 198 VAL A N 1
ATOM 1474 C CA . VAL A 1 190 ? 49.391 24.188 -5.529 1.00 20.72 198 VAL A CA 1
ATOM 1475 C C . VAL A 1 190 ? 50.167 25.231 -4.740 1.00 23.09 198 VAL A C 1
ATOM 1476 O O . VAL A 1 190 ? 51.381 25.369 -4.905 1.00 25.73 198 VAL A O 1
ATOM 1480 N N . TYR A 1 191 ? 49.462 25.959 -3.882 1.00 22.39 199 TYR A N 1
ATOM 1481 C CA . TYR A 1 191 ? 50.099 26.945 -3.021 1.00 26.78 199 TYR A CA 1
ATOM 1482 C C . TYR A 1 191 ? 50.090 26.502 -1.562 1.00 29.61 199 TYR A C 1
ATOM 1483 O O . TYR A 1 191 ? 49.111 25.923 -1.087 1.00 29.28 199 TYR A O 1
ATOM 1492 N N . GLU A 1 192 ? 51.191 26.773 -0.867 1.00 34.58 200 GLU A N 1
ATOM 1493 C CA . GLU A 1 192 ? 51.299 26.538 0.571 1.00 39.71 200 GLU A CA 1
ATOM 1494 C C . GLU A 1 192 ? 52.477 27.324 1.141 1.00 42.82 200 GLU A C 1
ATOM 1495 O O . GLU A 1 192 ? 53.613 27.148 0.701 1.00 42.78 200 GLU A O 1
ATOM 1501 N N . ASP A 1 193 ? 52.208 28.191 2.112 1.00 46.28 201 ASP A N 1
ATOM 1502 C CA . ASP A 1 193 ? 53.272 28.920 2.803 1.00 48.96 201 ASP A CA 1
ATOM 1503 C C . ASP A 1 193 ? 54.160 29.764 1.895 1.00 49.23 201 ASP A C 1
ATOM 1504 O O . ASP A 1 193 ? 55.385 29.668 1.962 1.00 49.77 201 ASP A O 1
ATOM 1509 N N . GLY A 1 194 ? 53.550 30.593 1.054 1.00 48.76 202 GLY A N 1
ATOM 1510 C CA . GLY A 1 194 ? 54.313 31.450 0.153 1.00 46.99 202 GLY A CA 1
ATOM 1511 C C . GLY A 1 194 ? 55.137 30.679 -0.861 1.00 44.85 202 GLY A C 1
ATOM 1512 O O . GLY A 1 194 ? 56.087 31.210 -1.435 1.00 43.62 202 GLY A O 1
ATOM 1513 N N . ILE A 1 195 ? 54.771 29.420 -1.084 1.00 41.40 203 ILE A N 1
ATOM 1514 C CA . ILE A 1 195 ? 55.456 28.585 -2.062 1.00 39.42 203 ILE A CA 1
ATOM 1515 C C . ILE A 1 195 ? 54.466 28.050 -3.091 1.00 36.03 203 ILE A C 1
ATOM 1516 O O . ILE A 1 195 ? 53.414 27.524 -2.729 1.00 34.47 203 ILE A O 1
ATOM 1521 N N . ILE A 1 196 ? 54.796 28.203 -4.369 1.00 32.39 204 ILE A N 1
ATOM 1522 C CA . ILE A 1 196 ? 53.983 27.635 -5.437 1.00 30.85 204 ILE A CA 1
ATOM 1523 C C . ILE A 1 196 ? 54.631 26.347 -5.932 1.00 31.71 204 ILE A C 1
ATOM 1524 O O . ILE A 1 196 ? 55.795 26.337 -6.336 1.00 31.71 204 ILE A O 1
ATOM 1529 N N . TYR A 1 197 ? 53.870 25.258 -5.884 1.00 28.94 205 TYR A N 1
ATOM 1530 C CA . TYR A 1 197 ? 54.357 23.958 -6.326 1.00 28.24 205 TYR A CA 1
ATOM 1531 C C . TYR A 1 197 ? 53.800 23.612 -7.698 1.00 28.18 205 TYR A C 1
ATOM 1532 O O . TYR A 1 197 ? 52.588 23.635 -7.907 1.00 26.79 205 TYR A O 1
ATOM 1541 N N . THR A 1 198 ? 54.690 23.289 -8.630 1.00 29.94 206 THR A N 1
ATOM 1542 C CA . THR A 1 198 ? 54.280 22.871 -9.962 1.00 30.64 206 THR A CA 1
ATOM 1543 C C . THR A 1 198 ? 54.190 21.350 -9.972 1.00 30.75 206 THR A C 1
ATOM 1544 O O . THR A 1 198 ? 54.767 20.690 -9.108 1.00 30.54 206 THR A O 1
ATOM 1548 N N . PRO A 1 199 ? 53.453 20.786 -10.939 1.00 32.11 207 PRO A N 1
ATOM 1549 C CA . PRO A 1 199 ? 53.338 19.334 -11.028 1.00 32.94 207 PRO A CA 1
ATOM 1550 C C . PRO A 1 199 ? 54.694 18.637 -11.100 1.00 34.07 207 PRO A C 1
ATOM 1551 O O . PRO A 1 199 ? 54.887 17.604 -10.459 1.00 32.85 207 PRO A O 1
ATOM 1555 N N . ASP A 1 200 ? 55.627 19.195 -11.865 1.00 33.42 208 ASP A N 1
ATOM 1556 C CA . ASP A 1 200 ? 56.948 18.582 -11.998 1.00 34.57 208 ASP A CA 1
ATOM 1557 C C . ASP A 1 200 ? 57.670 18.482 -10.657 1.00 32.75 208 ASP A C 1
ATOM 1558 O O . ASP A 1 200 ? 58.334 17.485 -10.376 1.00 34.81 208 ASP A O 1
ATOM 1563 N N . VAL A 1 201 ? 57.532 19.513 -9.829 1.00 31.97 209 VAL A N 1
ATOM 1564 C CA . VAL A 1 201 ? 58.148 19.516 -8.506 1.00 30.96 209 VAL A CA 1
ATOM 1565 C C . VAL A 1 201 ? 57.490 18.492 -7.585 1.00 29.89 209 VAL A C 1
ATOM 1566 O O . VAL A 1 201 ? 58.170 17.787 -6.838 1.00 29.64 209 VAL A O 1
ATOM 1570 N N . LEU A 1 202 ? 56.165 18.409 -7.652 1.00 27.64 210 LEU A N 1
ATOM 1571 C CA . LEU A 1 202 ? 55.406 17.491 -6.810 1.00 27.19 210 LEU A CA 1
ATOM 1572 C C . LEU A 1 202 ? 55.700 16.029 -7.135 1.00 30.06 210 LEU A C 1
ATOM 1573 O O . LEU A 1 202 ? 55.827 15.198 -6.236 1.00 30.36 210 LEU A O 1
ATOM 1578 N N . LYS A 1 203 ? 55.809 15.723 -8.424 1.00 29.46 211 LYS A N 1
ATOM 1579 C CA . LYS A 1 203 ? 56.082 14.361 -8.868 1.00 33.60 211 LYS A CA 1
ATOM 1580 C C . LYS A 1 203 ? 57.507 13.937 -8.533 1.00 34.49 211 LYS A C 1
ATOM 1581 O O . LYS A 1 203 ? 57.753 12.791 -8.153 1.00 33.20 211 LYS A O 1
ATOM 1587 N N . VAL A 1 204 ? 58.461 14.843 -8.681 1.00 34.42 212 VAL A N 1
ATOM 1588 C CA . VAL A 1 204 ? 59.845 14.486 -8.439 1.00 37.20 212 VAL A CA 1
ATOM 1589 C C . VAL A 1 204 ? 60.171 14.401 -6.965 1.00 40.55 212 VAL A C 1
ATOM 1590 O O . VAL A 1 204 ? 60.758 13.437 -6.532 1.00 40.56 212 VAL A O 1
ATOM 1594 N N . ASP A 1 205 ? 59.787 15.402 -6.182 1.00 43.15 213 ASP A N 1
ATOM 1595 C CA . ASP A 1 205 ? 60.142 15.394 -4.764 1.00 45.35 213 ASP A CA 1
ATOM 1596 C C . ASP A 1 205 ? 59.414 14.298 -4.002 1.00 46.35 213 ASP A C 1
ATOM 1597 O O . ASP A 1 205 ? 60.018 13.614 -3.197 1.00 47.35 213 ASP A O 1
ATOM 1602 N N . GLU A 1 206 ? 58.143 14.077 -4.251 1.00 44.68 214 GLU A N 1
ATOM 1603 C CA . GLU A 1 206 ? 57.315 12.982 -3.754 1.00 45.44 214 GLU A CA 1
ATOM 1604 C C . GLU A 1 206 ? 56.736 13.076 -2.3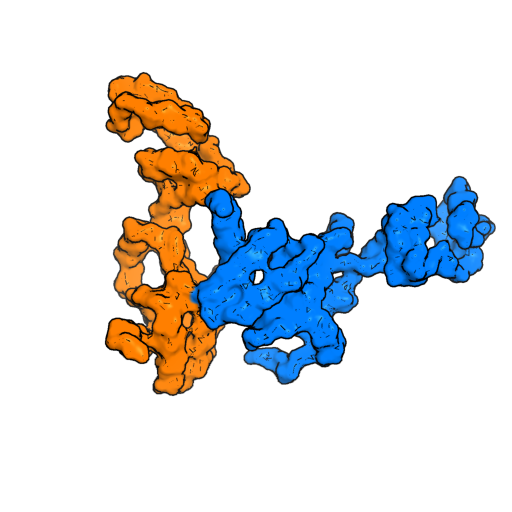68 1.00 43.23 214 GLU A C 1
ATOM 1605 O O . GLU A 1 206 ? 55.701 12.493 -2.076 1.00 45.19 214 GLU A O 1
ATOM 1611 N N . GLU A 1 207 ? 57.416 13.836 -1.526 1.00 40.73 215 GLU A N 1
ATOM 1612 C CA . GLU A 1 207 ? 56.918 13.857 -0.160 1.00 40.86 215 GLU A CA 1
ATOM 1613 C C . GLU A 1 207 ? 57.408 15.152 0.422 1.00 39.59 215 GLU A C 1
ATOM 1614 O O . GLU A 1 207 ? 58.371 15.734 -0.032 1.00 39.13 215 GLU A O 1
ATOM 1620 N N . LYS A 1 208 ? 56.723 15.609 1.446 1.00 36.47 216 LYS A N 1
ATOM 1621 C CA . LYS A 1 208 ? 57.178 16.836 2.077 1.00 34.90 216 LYS A CA 1
ATOM 1622 C C . LYS A 1 208 ? 58.246 16.535 3.121 1.00 35.08 216 LYS A C 1
ATOM 1623 O O . LYS A 1 208 ? 58.189 15.515 3.807 1.00 34.18 216 LYS A O 1
ATOM 1629 N N . LEU A 1 209 ? 59.219 17.434 3.235 1.00 37.04 217 LEU A N 1
ATOM 1630 C CA . LEU A 1 209 ? 60.294 17.278 4.206 1.00 40.15 217 LEU A CA 1
ATOM 1631 C C . LEU A 1 209 ? 59.763 17.336 5.634 1.00 41.52 217 LEU A C 1
ATOM 1632 O O . LEU A 1 209 ? 59.082 18.287 6.017 1.00 41.18 217 LEU A O 1
ATOM 1637 N N . LEU A 1 210 ? 60.083 16.311 6.417 1.00 44.51 218 LEU A N 1
ATOM 1638 C CA . LEU A 1 210 ? 59.646 16.235 7.793 1.00 49.77 218 LEU A CA 1
ATOM 1639 C C . LEU A 1 210 ? 58.192 15.842 7.904 1.00 51.89 218 LEU A C 1
ATOM 1640 O O . LEU A 1 210 ? 57.621 15.859 8.983 1.00 52.80 218 LEU A O 1
ATOM 1645 N N . ALA A 1 211 ? 57.616 15.448 6.773 1.00 53.84 219 ALA A N 1
ATOM 1646 C CA . ALA A 1 211 ? 56.253 14.944 6.740 1.00 56.41 219 ALA A CA 1
ATOM 1647 C C . ALA A 1 211 ? 55.395 16.084 7.258 1.00 58.22 219 ALA A C 1
ATOM 1648 O O . ALA A 1 211 ? 55.446 17.200 6.740 1.00 58.19 219 ALA A O 1
ATOM 1650 N N . ASP A 1 212 ? 54.610 15.801 8.291 1.00 60.50 220 ASP A N 1
ATOM 1651 C CA . ASP A 1 212 ? 53.701 16.793 8.807 1.00 63.74 220 ASP A CA 1
ATOM 1652 C C . ASP A 1 212 ? 54.105 17.587 10.023 1.00 65.61 220 ASP A C 1
ATOM 1653 O O . ASP A 1 212 ? 55.070 17.330 10.715 1.00 64.27 220 ASP A O 1
ATOM 1658 N N . ILE A 1 213 ? 53.291 18.677 10.175 1.00 69.01 221 ILE A N 1
ATOM 1659 C CA . ILE A 1 213 ? 53.544 19.700 11.177 1.00 71.91 221 ILE A CA 1
ATOM 1660 C C . ILE A 1 213 ? 52.588 19.543 12.356 1.00 73.54 221 ILE A C 1
ATOM 1661 O O . ILE A 1 213 ? 52.798 20.124 13.422 1.00 74.65 221 ILE A O 1
ATOM 1667 N N . MET B 1 1 ? 56.717 53.735 10.824 1.00 41.12 9 MET B N 1
ATOM 1668 C CA . MET B 1 1 ? 55.256 53.972 10.655 1.00 40.52 9 MET B CA 1
ATOM 1669 C C . MET B 1 1 ? 54.814 55.312 11.237 1.00 37.33 9 MET B C 1
ATOM 1670 O O . MET B 1 1 ? 55.418 55.829 12.177 1.00 39.56 9 MET B O 1
ATOM 1675 N N . ALA B 1 2 ? 53.760 55.872 10.651 1.00 28.25 10 ALA B N 1
ATOM 1676 C CA . ALA B 1 2 ? 53.121 57.080 11.161 1.00 23.01 10 ALA B CA 1
ATOM 1677 C C . ALA B 1 2 ? 52.552 56.808 12.553 1.00 19.62 10 ALA B C 1
ATOM 1678 O O . ALA B 1 2 ? 52.186 55.676 12.863 1.00 18.65 10 ALA B O 1
ATOM 1680 N N . PRO B 1 3 ? 52.474 57.846 13.400 1.00 18.18 11 PRO B N 1
ATOM 1681 C CA . PRO B 1 3 ? 51.969 57.684 14.762 1.00 15.21 11 PRO B CA 1
ATOM 1682 C C . PRO B 1 3 ? 50.602 57.016 14.884 1.00 14.26 11 PRO B C 1
ATOM 1683 O O . PRO B 1 3 ? 50.392 56.270 15.834 1.00 14.51 11 PRO B O 1
ATOM 1687 N N . TRP B 1 4 ? 49.678 57.263 13.959 1.00 14.00 12 TRP B N 1
ATOM 1688 C CA . TRP B 1 4 ? 48.365 56.631 14.087 1.00 14.32 12 TRP B CA 1
ATOM 1689 C C . TRP B 1 4 ? 48.500 55.115 14.035 1.00 14.47 12 TRP B C 1
ATOM 1690 O O . TRP B 1 4 ? 47.780 54.402 14.729 1.00 16.58 12 TRP B O 1
ATOM 1701 N N . LYS B 1 5 ? 49.446 54.638 13.233 1.00 14.40 13 LYS B N 1
ATOM 1702 C CA . LYS B 1 5 ? 49.707 53.207 13.121 1.00 15.74 13 LYS B CA 1
ATOM 1703 C C . LYS B 1 5 ? 50.386 52.677 14.381 1.00 16.18 13 LYS B C 1
ATOM 1704 O O . LYS B 1 5 ? 50.076 51.579 14.850 1.00 17.80 13 LYS B O 1
ATOM 1710 N N . ILE B 1 6 ? 51.317 53.455 14.925 1.00 16.78 14 ILE B N 1
ATOM 1711 C CA . ILE B 1 6 ? 52.010 53.078 16.153 1.00 17.75 14 ILE B CA 1
ATOM 1712 C C . ILE B 1 6 ? 51.008 52.955 17.296 1.00 17.59 14 ILE B C 1
ATOM 1713 O O . ILE B 1 6 ? 51.057 52.012 18.083 1.00 17.95 14 ILE B O 1
ATOM 1718 N N . GLU B 1 7 ? 50.091 53.912 17.379 1.00 15.85 15 GLU B N 1
ATOM 1719 C CA . GLU B 1 7 ? 49.077 53.903 18.428 1.00 16.35 15 GLU B CA 1
ATOM 1720 C C . GLU B 1 7 ? 48.101 52.738 18.272 1.00 15.90 15 GLU B C 1
ATOM 1721 O O . GLU B 1 7 ? 47.687 52.137 19.262 1.00 17.75 15 GLU B O 1
ATOM 1727 N N . GLU B 1 8 ? 47.733 52.421 17.034 1.00 16.53 16 GLU B N 1
ATOM 1728 C CA . GLU B 1 8 ? 46.859 51.280 16.780 1.00 18.41 16 GLU B CA 1
ATOM 1729 C C . GLU B 1 8 ? 47.520 49.992 17.251 1.00 17.64 16 GLU B C 1
ATOM 1730 O O . GLU B 1 8 ? 46.907 49.182 17.949 1.00 18.58 16 GLU B O 1
ATOM 1736 N N . VAL B 1 9 ? 48.778 49.807 16.867 1.00 16.17 17 VAL B N 1
ATOM 1737 C CA . VAL B 1 9 ? 49.499 48.597 17.247 1.00 17.66 17 VAL B CA 1
ATOM 1738 C C . VAL B 1 9 ? 49.627 48.496 18.765 1.00 17.37 17 VAL B C 1
ATOM 1739 O O . VAL B 1 9 ? 49.436 47.425 19.338 1.00 18.74 17 VAL B O 1
ATOM 1743 N N . LYS B 1 10 ? 49.925 49.616 19.417 1.00 18.94 18 LYS B N 1
ATOM 1744 C CA . LYS B 1 10 ? 50.035 49.648 20.872 1.00 19.19 18 LYS B CA 1
ATOM 1745 C C . LYS B 1 10 ? 48.741 49.160 21.520 1.00 19.25 18 LYS B C 1
ATOM 1746 O O . LYS B 1 10 ? 48.761 48.324 22.425 1.00 19.83 18 LYS B O 1
ATOM 1752 N N . THR B 1 11 ? 47.616 49.686 21.044 1.00 18.81 19 THR B N 1
ATOM 1753 C CA . THR B 1 11 ? 46.306 49.321 21.572 1.00 19.20 19 THR B CA 1
ATOM 1754 C C . THR B 1 11 ? 45.937 47.869 21.270 1.00 18.25 19 THR B C 1
ATOM 1755 O O . THR B 1 11 ? 45.429 47.163 22.142 1.00 21.58 19 THR B O 1
ATOM 1759 N N . LEU B 1 12 ? 46.180 47.434 20.037 1.00 16.59 20 LEU B N 1
ATOM 1760 C CA . LEU B 1 12 ? 45.925 46.052 19.635 1.00 17.42 20 LEU B CA 1
ATOM 1761 C C . LEU B 1 12 ? 46.735 45.075 20.483 1.00 18.65 20 LEU B C 1
ATOM 1762 O O . LEU B 1 12 ? 46.223 44.039 20.906 1.00 19.02 20 LEU B O 1
ATOM 1767 N N . LYS B 1 13 ? 48.000 45.400 20.730 1.00 19.64 21 LYS B N 1
ATOM 1768 C CA . LYS B 1 13 ? 48.835 44.539 21.562 1.00 22.33 21 LYS B CA 1
ATOM 1769 C C . LYS B 1 13 ? 48.275 44.450 22.979 1.00 23.57 21 LYS B C 1
ATOM 1770 O O . LYS B 1 13 ? 48.229 43.369 23.567 1.00 25.48 21 LYS B O 1
ATOM 1776 N N . GLY B 1 14 ? 47.830 45.582 23.515 1.00 24.27 22 GLY B N 1
ATOM 1777 C CA . GLY B 1 14 ? 47.228 45.607 24.843 1.00 24.43 22 GLY B CA 1
ATOM 1778 C C . GLY B 1 14 ? 45.993 44.728 24.927 1.00 24.67 22 GLY B C 1
ATOM 1779 O O . GLY B 1 14 ? 45.746 44.078 25.943 1.00 25.88 22 GLY B O 1
ATOM 1780 N N . LEU B 1 15 ? 45.215 44.710 23.850 1.00 24.27 23 LEU B N 1
ATOM 1781 C CA . LEU B 1 15 ? 44.004 43.903 23.780 1.00 21.84 23 LEU B CA 1
ATOM 1782 C C . LEU B 1 15 ? 44.365 42.421 23.720 1.00 20.08 23 LEU B C 1
ATOM 1783 O O . LEU B 1 15 ? 43.827 41.601 24.467 1.00 20.79 23 LEU B O 1
ATOM 1788 N N . ILE B 1 16 ? 45.293 42.086 22.832 1.00 20.53 24 ILE B N 1
ATOM 1789 C CA . ILE B 1 16 ? 45.732 40.703 22.657 1.00 19.41 24 ILE B CA 1
ATOM 1790 C C . ILE B 1 16 ? 46.216 40.077 23.966 1.00 25.25 24 ILE B C 1
ATOM 1791 O O . ILE B 1 16 ? 45.956 38.900 24.230 1.00 24.56 24 ILE B O 1
ATOM 1796 N N . LYS B 1 17 ? 46.901 40.860 24.795 1.00 27.37 25 LYS B N 1
ATOM 1797 C CA A LYS B 1 17 ? 47.418 40.356 26.062 0.74 29.80 25 LYS B CA 1
ATOM 1798 C CA B LYS B 1 17 ? 47.417 40.346 26.063 0.26 30.67 25 LYS B CA 1
ATOM 1799 C C . LYS B 1 17 ? 46.372 40.424 27.171 1.00 29.59 25 LYS B C 1
ATOM 1800 O O . LYS B 1 17 ? 46.621 39.994 28.296 1.00 34.03 25 LYS B O 1
ATOM 1811 N N . SER B 1 18 ? 45.204 40.973 26.854 1.00 31.07 26 SER B N 1
ATOM 1812 C CA . SER B 1 18 ? 44.139 41.155 27.838 1.00 30.03 26 SER B CA 1
ATOM 1813 C C . SER B 1 18 ? 43.495 39.872 28.352 1.00 27.70 26 SER B C 1
ATOM 1814 O O . SER B 1 18 ? 43.138 39.785 29.527 1.00 28.20 26 SER B O 1
ATOM 1817 N N . LYS B 1 19 ? 43.343 38.889 27.468 1.00 25.74 27 LYS B N 1
ATOM 1818 C CA . LYS B 1 19 ? 42.567 37.687 27.768 1.00 24.59 27 LYS B CA 1
ATOM 1819 C C . LYS B 1 19 ? 43.209 36.413 27.228 1.00 22.87 27 LYS B C 1
ATOM 1820 O O . LYS B 1 19 ? 44.064 36.468 26.348 1.00 23.85 27 LYS B O 1
ATOM 1826 N N . PRO B 1 20 ? 42.768 35.252 27.735 1.00 23.92 28 PRO B N 1
ATOM 1827 C CA . PRO B 1 20 ? 43.311 33.966 27.308 1.00 23.58 28 PRO B CA 1
ATOM 1828 C C . PRO B 1 20 ? 42.844 33.512 25.924 1.00 23.07 28 PRO B C 1
ATOM 1829 O O . PRO B 1 20 ? 43.501 32.674 25.306 1.00 23.64 28 PRO B O 1
ATOM 1833 N N . VAL B 1 21 ? 41.726 34.049 25.442 1.00 20.94 29 VAL B N 1
ATOM 1834 C CA . VAL B 1 21 ? 41.193 33.638 24.144 1.00 17.29 29 VAL B CA 1
ATOM 1835 C C . VAL B 1 21 ? 41.195 34.806 23.161 1.00 18.71 29 VAL B C 1
ATOM 1836 O O . VAL B 1 21 ? 40.611 35.860 23.428 1.00 19.78 29 VAL B O 1
ATOM 1840 N N . VAL B 1 22 ? 41.864 34.611 22.029 1.00 15.75 30 VAL B N 1
ATOM 1841 C CA . VAL B 1 22 ? 41.998 35.655 21.020 1.00 15.65 30 VAL B CA 1
ATOM 1842 C C . VAL B 1 22 ? 41.463 35.151 19.689 1.00 16.20 30 VAL B C 1
ATOM 1843 O O . VAL B 1 22 ? 41.948 34.153 19.153 1.00 16.78 30 VAL B O 1
ATOM 1847 N N . ALA B 1 23 ? 40.462 35.842 19.156 1.00 14.98 31 ALA B N 1
ATOM 1848 C CA . ALA B 1 23 ? 39.827 35.409 17.915 1.00 15.58 31 ALA B CA 1
ATOM 1849 C C . ALA B 1 23 ? 39.991 36.419 16.785 1.00 14.49 31 ALA B C 1
ATOM 1850 O O . ALA B 1 23 ? 40.120 37.622 17.020 1.00 16.86 31 ALA B O 1
ATOM 1852 N N . ILE B 1 24 ? 39.989 35.912 15.556 1.00 14.77 32 ILE B N 1
ATOM 1853 C CA . ILE B 1 24 ? 39.924 36.758 14.373 1.00 15.03 32 ILE B CA 1
ATOM 1854 C C . ILE B 1 24 ? 38.512 36.588 13.815 1.00 14.09 32 ILE B C 1
ATOM 1855 O O . ILE B 1 24 ? 38.082 35.467 13.538 1.00 14.96 32 ILE B O 1
ATOM 1860 N N . VAL B 1 25 ? 37.786 37.694 13.681 1.00 14.14 33 VAL B N 1
ATOM 1861 C CA . VAL B 1 25 ? 36.412 37.667 13.174 1.00 15.19 33 VAL B CA 1
ATOM 1862 C C . VAL B 1 25 ? 36.247 38.555 11.941 1.00 15.98 33 VAL B C 1
ATOM 1863 O O . VAL B 1 25 ? 36.913 39.581 11.805 1.00 17.21 33 VAL B O 1
ATOM 1867 N N . ASP B 1 26 ? 35.347 38.158 11.048 1.00 19.03 34 ASP B N 1
ATOM 1868 C CA . ASP B 1 26 ? 35.112 38.883 9.801 1.00 18.95 34 ASP B CA 1
ATOM 1869 C C . ASP B 1 26 ? 34.077 39.996 9.986 1.00 19.15 34 ASP B C 1
ATOM 1870 O O . ASP B 1 26 ? 32.933 39.724 10.346 1.00 21.89 34 ASP B O 1
ATOM 1875 N N . MET B 1 27 ? 34.477 41.245 9.748 1.00 20.04 35 MET B N 1
ATOM 1876 C CA . MET B 1 27 ? 33.572 42.389 9.896 1.00 18.86 35 MET B CA 1
ATOM 1877 C C . MET B 1 27 ? 32.932 42.822 8.577 1.00 20.58 35 MET B C 1
ATOM 1878 O O . MET B 1 27 ? 32.069 43.705 8.556 1.00 21.66 35 MET B O 1
ATOM 1883 N N . MET B 1 28 ? 33.350 42.207 7.475 1.00 20.88 36 MET B N 1
ATOM 1884 C CA . MET B 1 28 ? 32.825 42.590 6.168 1.00 21.27 36 MET B CA 1
ATOM 1885 C C . MET B 1 28 ? 31.361 42.209 5.969 1.00 22.32 36 MET B C 1
ATOM 1886 O O . MET B 1 28 ? 30.906 41.167 6.439 1.00 25.41 36 MET B O 1
ATOM 1891 N N . ASP B 1 29 ? 30.630 43.069 5.267 1.00 23.28 37 ASP B N 1
ATOM 1892 C CA . ASP B 1 29 ? 29.222 42.836 4.956 1.00 23.91 37 ASP B CA 1
ATOM 1893 C C . ASP B 1 29 ? 28.303 42.807 6.176 1.00 26.20 37 ASP B C 1
ATOM 1894 O O . ASP B 1 29 ? 27.194 42.273 6.117 1.00 27.76 37 ASP B O 1
ATOM 1899 N N . VAL B 1 30 ? 28.774 43.375 7.283 1.00 24.82 38 VAL B N 1
ATOM 1900 C CA . VAL B 1 30 ? 27.926 43.580 8.448 1.00 24.58 38 VAL B CA 1
ATOM 1901 C C . VAL B 1 30 ? 27.688 45.079 8.545 1.00 23.47 38 VAL B C 1
ATOM 1902 O O . VAL B 1 30 ? 28.546 45.817 9.030 1.00 23.71 38 VAL B O 1
ATOM 1906 N N . PRO B 1 31 ? 26.530 45.539 8.051 1.00 21.61 39 PRO B N 1
ATOM 1907 C CA . PRO B 1 31 ? 26.222 46.965 8.039 1.00 22.51 39 PRO B CA 1
ATOM 1908 C C . PRO B 1 31 ? 26.145 47.542 9.448 1.00 24.46 39 PRO B C 1
ATOM 1909 O O . PRO B 1 31 ? 25.843 46.821 10.400 1.00 22.32 39 PRO B O 1
ATOM 1913 N N . ALA B 1 32 ? 26.403 48.842 9.563 1.00 25.50 40 ALA B N 1
ATOM 1914 C CA . ALA B 1 32 ? 26.496 49.526 10.852 1.00 28.76 40 ALA B CA 1
ATOM 1915 C C . ALA B 1 32 ? 25.349 49.268 11.826 1.00 27.27 40 ALA B C 1
ATOM 1916 O O . ALA B 1 32 ? 25.591 48.973 12.997 1.00 25.72 40 ALA B O 1
ATOM 1918 N N . PRO B 1 33 ? 24.098 49.408 11.360 1.00 28.22 41 PRO B N 1
ATOM 1919 C CA . PRO B 1 33 ? 22.974 49.176 12.261 1.00 28.07 41 PRO B CA 1
ATOM 1920 C C . PRO B 1 33 ? 22.997 47.762 12.830 1.00 24.77 41 PRO B C 1
ATOM 1921 O O . PRO B 1 33 ? 22.726 47.568 14.015 1.00 25.37 41 PRO B O 1
ATOM 1925 N N . GLN B 1 34 ? 23.321 46.787 11.987 1.00 23.27 42 GLN B N 1
ATOM 1926 C CA . GLN B 1 34 ? 23.373 45.396 12.421 1.00 21.24 42 GLN B CA 1
ATOM 1927 C C . GLN B 1 34 ? 24.530 45.154 13.386 1.00 21.69 42 GLN B C 1
ATOM 1928 O O . GLN B 1 34 ? 24.393 44.408 14.357 1.00 23.29 42 GLN B O 1
ATOM 1934 N N . LEU B 1 35 ? 25.670 45.786 13.123 1.00 21.70 43 LEU B N 1
ATOM 1935 C CA . LEU B 1 35 ? 26.824 45.646 14.003 1.00 22.87 43 LEU B CA 1
ATOM 1936 C C . LEU B 1 35 ? 26.478 46.134 15.407 1.00 25.08 43 LEU B C 1
ATOM 1937 O O . LEU B 1 35 ? 26.847 45.508 16.404 1.00 24.26 43 LEU B O 1
ATOM 1942 N N . GLN B 1 36 ? 25.757 47.248 15.479 1.00 24.97 44 GLN B N 1
ATOM 1943 C CA . GLN B 1 36 ? 25.356 47.808 16.762 1.00 25.24 44 GLN B CA 1
ATOM 1944 C C . GLN B 1 36 ? 24.486 46.825 17.537 1.00 23.80 44 GLN B C 1
ATOM 1945 O O . GLN B 1 36 ? 24.681 46.622 18.735 1.00 23.61 44 GLN B O 1
ATOM 1951 N N . GLU B 1 37 ? 23.523 46.219 16.850 1.00 24.33 45 GLU B N 1
ATOM 1952 C CA . GLU B 1 37 ? 22.642 45.248 17.486 1.00 24.71 45 GLU B CA 1
ATOM 1953 C C . GLU B 1 37 ? 23.429 44.064 18.034 1.00 23.98 45 GLU B C 1
ATOM 1954 O O . GLU B 1 37 ? 23.184 43.610 19.151 1.00 23.99 45 GLU B O 1
ATOM 1960 N N . ILE B 1 38 ? 24.380 43.569 17.248 1.00 23.25 46 ILE B N 1
ATOM 1961 C CA . ILE B 1 38 ? 25.206 42.449 17.681 1.00 24.53 46 ILE B CA 1
ATOM 1962 C C . ILE B 1 38 ? 26.069 42.834 18.879 1.00 25.19 46 ILE B C 1
ATOM 1963 O O . ILE B 1 38 ? 26.098 42.121 19.882 1.00 24.76 46 ILE B O 1
ATOM 1968 N N . ARG B 1 39 ? 26.765 43.964 18.774 1.00 26.39 47 ARG B N 1
ATOM 1969 C CA . ARG B 1 39 ? 27.606 44.449 19.867 1.00 29.41 47 ARG B CA 1
ATOM 1970 C C . ARG B 1 39 ? 26.800 44.563 21.160 1.00 28.43 47 ARG B C 1
ATOM 1971 O O . ARG B 1 39 ? 27.282 44.206 22.234 1.00 30.02 47 ARG B O 1
ATOM 1979 N N . ASP B 1 40 ? 25.574 45.067 21.057 1.00 28.75 48 ASP B N 1
ATOM 1980 C CA . ASP B 1 40 ? 24.724 45.238 22.233 1.00 30.77 48 ASP B CA 1
ATOM 1981 C C . ASP B 1 40 ? 24.397 43.907 22.901 1.00 30.27 48 ASP B C 1
ATOM 1982 O O . ASP B 1 40 ? 24.211 43.840 24.116 1.00 33.10 48 ASP B O 1
ATOM 1987 N N . LYS B 1 41 ? 24.333 42.848 22.100 1.00 27.71 49 LYS B N 1
ATOM 1988 C CA . LYS B 1 41 ? 24.019 41.515 22.604 1.00 28.33 49 LYS B CA 1
ATOM 1989 C C . LYS B 1 41 ? 25.207 40.802 23.252 1.00 28.91 49 LYS B C 1
ATOM 1990 O O . LYS B 1 41 ? 25.021 39.950 24.123 1.00 32.00 49 LYS B O 1
ATOM 1996 N N . ILE B 1 42 ? 26.422 41.145 22.834 1.00 26.97 50 ILE B N 1
ATOM 1997 C CA . ILE B 1 42 ? 27.605 40.403 23.276 1.00 26.51 50 ILE B CA 1
ATOM 1998 C C . ILE B 1 42 ? 28.674 41.195 24.032 1.00 26.68 50 ILE B C 1
ATOM 1999 O O . ILE B 1 42 ? 29.661 40.618 24.487 1.00 25.14 50 ILE B O 1
ATOM 2004 N N . ARG B 1 43 ? 28.484 42.503 24.175 1.00 29.50 51 ARG B N 1
ATOM 2005 C CA . ARG B 1 43 ? 29.513 43.355 24.778 1.00 32.00 51 ARG B CA 1
ATOM 2006 C C . ARG B 1 43 ? 29.915 43.018 26.212 1.00 32.02 51 ARG B C 1
ATOM 2007 O O . ARG B 1 43 ? 30.992 43.410 26.661 1.00 30.55 51 ARG B O 1
ATOM 2015 N N . ASP B 1 44 ? 29.058 42.302 26.932 1.00 29.85 52 ASP B N 1
ATOM 2016 C CA . ASP B 1 44 ? 29.372 41.931 28.306 1.00 32.10 52 ASP B CA 1
ATOM 2017 C C . ASP B 1 44 ? 30.285 40.712 28.364 1.00 29.22 52 ASP B C 1
ATOM 2018 O O . ASP B 1 44 ? 30.804 40.373 29.428 1.00 30.60 52 ASP B O 1
ATOM 2023 N N . LYS B 1 45 ? 30.497 40.073 27.217 1.00 27.01 53 LYS B N 1
ATOM 2024 C CA . LYS B 1 45 ? 31.231 38.810 27.174 1.00 26.99 53 LYS B CA 1
ATOM 2025 C C . LYS B 1 45 ? 32.506 38.840 26.334 1.00 24.93 53 LYS B C 1
ATOM 2026 O O . LYS B 1 45 ? 33.381 37.991 26.501 1.00 24.37 53 LYS B O 1
ATOM 2032 N N . VAL B 1 46 ? 32.609 39.810 25.431 1.00 22.42 54 VAL B N 1
ATOM 2033 C CA . VAL B 1 46 ? 33.785 39.928 24.577 1.00 22.37 54 VAL B CA 1
ATOM 2034 C C . VAL B 1 46 ? 34.184 41.386 24.403 1.00 22.24 54 VAL B C 1
ATOM 2035 O O . VAL B 1 46 ? 33.430 42.292 24.758 1.00 22.91 54 VAL B O 1
ATOM 2039 N N . LYS B 1 47 ? 35.372 41.606 23.853 1.00 20.77 55 LYS B N 1
ATOM 2040 C CA . LYS B 1 47 ? 35.816 42.950 23.509 1.00 21.17 55 LYS B CA 1
ATOM 2041 C C . LYS B 1 47 ? 36.348 42.869 22.088 1.00 20.83 55 LYS B C 1
ATOM 2042 O O . LYS B 1 47 ? 37.174 42.012 21.773 1.00 20.54 55 LYS B O 1
ATOM 2048 N N . LEU B 1 48 ? 35.876 43.746 21.216 1.00 21.34 56 LEU B N 1
ATOM 2049 C CA . LEU B 1 48 ? 36.404 43.686 19.877 1.00 23.16 56 LEU B CA 1
ATOM 2050 C C . LEU B 1 48 ? 37.012 44.989 19.417 1.00 20.58 56 LEU B C 1
ATOM 2051 O O . LEU B 1 48 ? 36.687 46.067 19.907 1.00 21.71 56 LEU B O 1
ATOM 2056 N N . ARG B 1 49 ? 37.927 44.855 18.473 1.00 19.86 57 ARG B N 1
ATOM 2057 C CA . ARG B 1 49 ? 38.676 46.000 18.002 1.00 18.49 57 ARG B CA 1
ATOM 2058 C C . ARG B 1 49 ? 38.954 45.876 16.510 1.00 17.35 57 ARG B C 1
ATOM 2059 O O . ARG B 1 49 ? 39.550 44.900 16.054 1.00 17.93 57 ARG B O 1
ATOM 2067 N N . MET B 1 50 ? 38.505 46.871 15.753 1.00 18.49 58 MET B N 1
ATOM 2068 C CA . MET B 1 50 ? 38.707 46.900 14.313 1.00 18.65 58 MET B CA 1
ATOM 2069 C C . MET B 1 50 ? 39.952 47.716 13.998 1.00 18.77 58 MET B C 1
ATOM 2070 O O . MET B 1 50 ? 40.227 48.713 14.662 1.00 22.41 58 MET B O 1
ATOM 2075 N N . SER B 1 51 ? 40.703 47.290 12.990 1.00 18.70 59 SER B N 1
ATOM 2076 C CA . SER B 1 51 ? 41.886 48.018 12.556 1.00 18.06 59 SER B CA 1
ATOM 2077 C C . SER B 1 51 ? 42.298 47.482 11.194 1.00 17.31 59 SER B C 1
ATOM 2078 O O . SER B 1 51 ? 41.761 46.470 10.741 1.00 19.44 59 SER B O 1
ATOM 2081 N N . ARG B 1 52 ? 43.234 48.158 10.535 1.00 17.07 60 ARG B N 1
ATOM 2082 C CA . ARG B 1 52 ? 43.745 47.658 9.264 1.00 16.72 60 ARG B CA 1
ATOM 2083 C C . ARG B 1 52 ? 44.490 46.349 9.504 1.00 16.67 60 ARG B C 1
ATOM 2084 O O . ARG B 1 52 ? 45.153 46.175 10.530 1.00 17.18 60 ARG B O 1
ATOM 2092 N N . ASN B 1 53 ? 44.371 45.422 8.560 1.00 15.49 61 ASN B N 1
ATOM 2093 C CA . ASN B 1 53 ? 44.923 44.087 8.763 1.00 15.98 61 ASN B CA 1
ATOM 2094 C C . ASN B 1 53 ? 46.440 44.067 8.940 1.00 14.58 61 ASN B C 1
ATOM 2095 O O . ASN B 1 53 ? 46.970 43.260 9.699 1.00 15.44 61 ASN B O 1
ATOM 2100 N N . THR B 1 54 ? 47.136 44.964 8.252 1.00 15.19 62 THR B N 1
ATOM 2101 C CA . THR B 1 54 ? 48.587 45.031 8.373 1.00 15.93 62 THR B CA 1
ATOM 2102 C C . THR B 1 54 ? 48.985 45.322 9.818 1.00 15.95 62 THR B C 1
ATOM 2103 O O . THR B 1 54 ? 49.990 44.804 10.322 1.00 16.37 62 THR B O 1
ATOM 2107 N N . LEU B 1 55 ? 48.185 46.150 10.484 1.00 15.54 63 LEU B N 1
ATOM 2108 C CA . LEU B 1 55 ? 48.447 46.524 11.869 1.00 16.33 63 LEU B CA 1
ATOM 2109 C C . LEU B 1 55 ? 48.106 45.390 12.834 1.00 17.11 63 LEU B C 1
ATOM 2110 O O . LEU B 1 55 ? 48.827 45.146 13.803 1.00 16.09 63 LEU B O 1
ATOM 2115 N N . ILE B 1 56 ? 47.010 44.687 12.564 1.00 15.05 64 ILE B N 1
ATOM 2116 C CA . ILE B 1 56 ? 46.641 43.538 13.384 1.00 14.25 64 ILE B CA 1
ATOM 2117 C C . ILE B 1 56 ? 47.710 42.454 13.284 1.00 15.54 64 ILE B C 1
ATOM 2118 O O . ILE B 1 56 ? 48.096 41.853 14.290 1.00 14.84 64 ILE B O 1
ATOM 2123 N N . ILE B 1 57 ? 48.193 42.221 12.066 1.00 16.72 65 ILE B N 1
ATOM 2124 C CA . ILE B 1 57 ? 49.214 41.206 11.825 1.00 15.53 65 ILE B CA 1
ATOM 2125 C C . ILE B 1 57 ? 50.495 41.550 12.583 1.00 16.82 65 ILE B C 1
ATOM 2126 O O . ILE B 1 57 ? 51.094 40.690 13.232 1.00 17.13 65 ILE B O 1
ATOM 2131 N N . ARG B 1 58 ? 50.914 42.809 12.512 1.00 16.04 66 ARG B N 1
ATOM 2132 C CA . ARG B 1 58 ? 52.105 43.229 13.242 1.00 17.26 66 ARG B CA 1
ATOM 2133 C C . ARG B 1 58 ? 51.913 43.078 14.746 1.00 16.81 66 ARG B C 1
ATOM 2134 O O . ARG B 1 58 ? 52.819 42.632 15.451 1.00 19.26 66 ARG B O 1
ATOM 2142 N N . ALA B 1 59 ? 50.736 43.460 15.233 1.00 17.54 67 ALA B N 1
ATOM 2143 C CA . ALA B 1 59 ? 50.431 43.372 16.657 1.00 15.92 67 ALA B CA 1
ATOM 2144 C C . ALA B 1 59 ? 50.459 41.923 17.137 1.00 16.76 67 ALA B C 1
ATOM 2145 O O . ALA B 1 59 ? 50.937 41.632 18.234 1.00 19.40 67 ALA B O 1
ATOM 2147 N N . LEU B 1 60 ? 49.957 41.013 16.308 1.00 15.10 68 LEU B N 1
ATOM 2148 C CA . LEU B 1 60 ? 49.978 39.588 16.637 1.00 15.70 68 LEU B CA 1
ATOM 2149 C C . LEU B 1 60 ? 51.400 39.036 16.683 1.00 16.64 68 LEU B C 1
ATOM 2150 O O . LEU B 1 60 ? 51.746 38.266 17.579 1.00 19.63 68 LEU B O 1
ATOM 2155 N N . LYS B 1 61 ? 52.225 39.421 15.714 1.00 18.23 69 LYS B N 1
ATOM 2156 C CA . LYS B 1 61 ? 53.598 38.926 15.674 1.00 19.81 69 LYS B CA 1
ATOM 2157 C C . LYS B 1 61 ? 54.412 39.422 16.865 1.00 20.91 69 LYS B C 1
ATOM 2158 O O . LYS B 1 61 ? 55.169 38.662 17.470 1.00 23.45 69 LYS B O 1
ATOM 2164 N N . GLU B 1 62 ? 54.254 40.697 17.208 1.00 21.29 70 GLU B N 1
ATOM 2165 C CA . GLU B 1 62 ? 54.964 41.255 18.354 1.00 21.24 70 GLU B CA 1
ATOM 2166 C C . GLU B 1 62 ? 54.438 40.706 19.679 1.00 21.67 70 GLU B C 1
ATOM 2167 O O . GLU B 1 62 ? 55.220 40.401 20.576 1.00 22.83 70 GLU B O 1
ATOM 2173 N N . ALA B 1 63 ? 53.120 40.576 19.801 1.00 23.14 71 ALA B N 1
ATOM 2174 C CA . ALA B 1 63 ? 52.531 40.011 21.011 1.00 23.37 71 ALA B CA 1
ATOM 2175 C C . ALA B 1 63 ? 52.976 38.564 21.198 1.00 24.13 71 ALA B C 1
ATOM 2176 O O . ALA B 1 63 ? 53.264 38.132 22.317 1.00 25.76 71 ALA B O 1
ATOM 2178 N N . ALA B 1 64 ? 53.028 37.816 20.100 1.00 24.86 72 ALA B N 1
ATOM 2179 C CA . ALA B 1 64 ? 53.464 36.425 20.146 1.00 24.48 72 ALA B CA 1
ATOM 2180 C C . ALA B 1 64 ? 54.884 36.346 20.688 1.00 25.70 72 ALA B C 1
ATOM 2181 O O . ALA B 1 64 ? 55.195 35.496 21.519 1.00 25.85 72 ALA B O 1
ATOM 2183 N N . GLU B 1 65 ? 55.745 37.245 20.224 1.00 24.04 73 GLU B N 1
ATOM 2184 C CA . GLU B 1 65 ? 57.127 37.254 20.680 1.00 25.84 73 GLU B CA 1
ATOM 2185 C C . GLU B 1 65 ? 57.193 37.583 22.168 1.00 24.89 73 GLU B C 1
ATOM 2186 O O . GLU B 1 65 ? 57.861 36.894 22.934 1.00 26.41 73 GLU B O 1
ATOM 2192 N N . GLU B 1 66 ? 56.474 38.621 22.577 1.00 25.82 74 GLU B N 1
ATOM 2193 C CA . GLU B 1 66 ? 56.525 39.080 23.960 1.00 26.22 74 GLU B CA 1
ATOM 2194 C C . GLU B 1 66 ? 55.856 38.131 24.950 1.00 28.48 74 GLU B C 1
ATOM 2195 O O . GLU B 1 66 ? 56.277 38.031 26.103 1.00 29.60 74 GLU B O 1
ATOM 2201 N N . LEU B 1 67 ? 54.823 37.426 24.500 1.00 27.02 75 LEU B N 1
ATOM 2202 C CA . LEU B 1 67 ? 54.134 36.456 25.349 1.00 30.23 75 LEU B CA 1
ATOM 2203 C C . LEU B 1 67 ? 54.812 35.091 25.308 1.00 30.71 75 LEU B C 1
ATOM 2204 O O . LEU B 1 67 ? 54.427 34.178 26.040 1.00 33.19 75 LEU B O 1
ATOM 2209 N N . ASN B 1 68 ? 55.814 34.950 24.447 1.00 28.53 76 ASN B N 1
ATOM 2210 C CA . ASN B 1 68 ? 56.462 33.658 24.232 1.00 27.87 76 ASN B CA 1
ATOM 2211 C C . ASN B 1 68 ? 55.450 32.600 23.795 1.00 30.02 76 ASN B C 1
ATOM 2212 O O . ASN B 1 68 ? 55.524 31.440 24.203 1.00 29.78 76 ASN B O 1
ATOM 2217 N N . ASN B 1 69 ? 54.499 33.026 22.968 1.00 32.16 77 ASN B N 1
ATOM 2218 C CA . ASN B 1 69 ? 53.484 32.152 22.387 1.00 33.35 77 ASN B CA 1
ATOM 2219 C C . ASN B 1 69 ? 53.573 32.206 20.865 1.00 33.06 77 ASN B C 1
ATOM 2220 O O . ASN B 1 69 ? 52.761 32.870 20.225 1.00 30.01 77 ASN B O 1
ATOM 2225 N N . PRO B 1 70 ? 54.553 31.503 20.277 1.00 33.03 78 PRO B N 1
ATOM 2226 C CA . PRO B 1 70 ? 54.758 31.578 18.831 1.00 33.50 78 PRO B CA 1
ATOM 2227 C C . PRO B 1 70 ? 53.532 31.206 17.998 1.00 32.95 78 PRO B C 1
ATOM 2228 O O . PRO B 1 70 ? 53.308 31.797 16.942 1.00 33.25 78 PRO B O 1
ATOM 2232 N N . LYS B 1 71 ? 52.752 30.234 18.462 1.00 32.05 79 LYS B N 1
ATOM 2233 C CA . LYS B 1 71 ? 51.580 29.775 17.720 1.00 32.79 79 LYS B CA 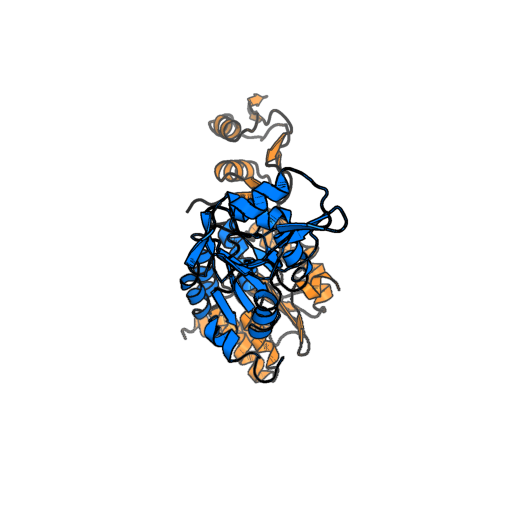1
ATOM 2234 C C . LYS B 1 71 ? 50.588 30.918 17.535 1.00 30.86 79 LYS B C 1
ATOM 2235 O O . LYS B 1 71 ? 49.841 30.954 16.558 1.00 30.40 79 LYS B O 1
ATOM 2241 N N . LEU B 1 72 ? 50.588 31.853 18.478 1.00 28.94 80 LEU B N 1
ATOM 2242 C CA . LEU B 1 72 ? 49.706 33.012 18.408 1.00 27.95 80 LEU B CA 1
ATOM 2243 C C . LEU B 1 72 ? 49.920 33.802 17.119 1.00 27.14 80 LEU B C 1
ATOM 2244 O O . LEU B 1 72 ? 48.975 34.358 16.557 1.00 27.85 80 LEU B O 1
ATOM 2249 N N . ALA B 1 73 ? 51.163 33.847 16.650 1.00 26.22 81 ALA B N 1
ATOM 2250 C CA . ALA B 1 73 ? 51.490 34.557 15.416 1.00 27.33 81 ALA B CA 1
AT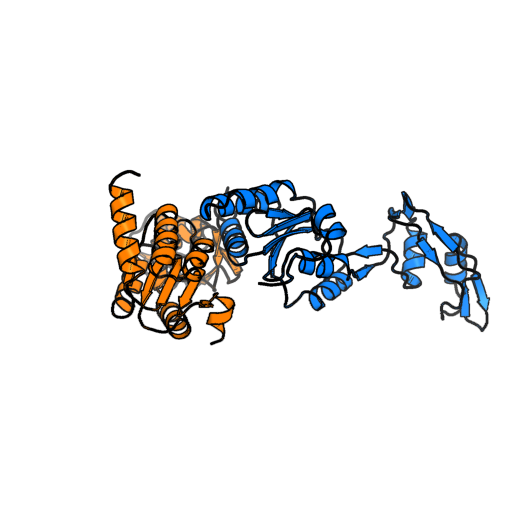OM 2251 C C . ALA B 1 73 ? 50.864 33.877 14.200 1.00 28.40 81 ALA B C 1
ATOM 2252 O O . ALA B 1 73 ? 50.756 34.475 13.128 1.00 28.89 81 ALA B O 1
ATOM 2254 N N . GLU B 1 74 ? 50.451 32.625 14.374 1.00 27.02 82 GLU B N 1
ATOM 2255 C CA . GLU B 1 74 ? 49.819 31.872 13.297 1.00 28.03 82 GLU B CA 1
ATOM 2256 C C . GLU B 1 74 ? 48.437 32.431 12.948 1.00 25.13 82 GLU B C 1
ATOM 2257 O O . GLU B 1 74 ? 47.943 32.214 11.841 1.00 25.75 82 GLU B O 1
ATOM 2263 N N . LEU B 1 75 ? 47.816 33.151 13.880 1.00 23.78 83 LEU B N 1
ATOM 2264 C CA . LEU B 1 75 ? 46.524 33.777 13.609 1.00 21.99 83 LEU B CA 1
ATOM 2265 C C . LEU B 1 75 ? 46.629 34.762 12.451 1.00 21.39 83 LEU B C 1
ATOM 2266 O O . LEU B 1 75 ? 45.640 35.042 11.777 1.00 22.63 83 LEU B O 1
ATOM 2271 N N . ALA B 1 76 ? 47.829 35.295 12.234 1.00 22.41 84 ALA B N 1
ATOM 2272 C CA . ALA B 1 76 ? 48.045 36.271 11.171 1.00 22.56 84 ALA B CA 1
ATOM 2273 C C . ALA B 1 76 ? 47.649 35.726 9.801 1.00 25.08 84 ALA B C 1
ATOM 2274 O O . ALA B 1 76 ? 47.280 36.485 8.906 1.00 25.16 84 ALA B O 1
ATOM 2276 N N . ASN B 1 77 ? 47.715 34.407 9.643 1.00 23.48 85 ASN B N 1
ATOM 2277 C CA . ASN B 1 77 ? 47.339 33.770 8.386 1.00 25.45 85 ASN B CA 1
ATOM 2278 C C . ASN B 1 77 ? 45.864 33.939 8.045 1.00 24.09 85 ASN B C 1
ATOM 2279 O O . ASN B 1 77 ? 45.445 33.663 6.920 1.00 27.32 85 ASN B O 1
ATOM 2284 N N . TYR B 1 78 ? 45.078 34.382 9.020 1.00 21.02 86 TYR B N 1
ATOM 2285 C CA . TYR B 1 78 ? 43.636 34.499 8.840 1.00 22.98 86 TYR B CA 1
ATOM 2286 C C . TYR B 1 78 ? 43.153 35.940 8.784 1.00 19.88 86 TYR B C 1
ATOM 2287 O O . TYR B 1 78 ? 41.970 36.188 8.558 1.00 21.49 86 TYR B O 1
ATOM 2296 N N . VAL B 1 79 ? 44.065 36.887 8.986 1.00 18.58 87 VAL B N 1
ATOM 2297 C CA . VAL B 1 79 ? 43.675 38.288 9.066 1.00 17.86 87 VAL B CA 1
ATOM 2298 C C . VAL B 1 79 ? 43.547 38.972 7.710 1.00 17.67 87 VAL B C 1
ATOM 2299 O O . VAL B 1 79 ? 44.442 39.702 7.274 1.00 19.62 87 VAL B O 1
ATOM 2303 N N . GLU B 1 80 ? 42.421 38.736 7.050 1.00 16.85 88 GLU B N 1
ATOM 2304 C CA . GLU B 1 80 ? 42.126 39.411 5.796 1.00 16.54 88 GLU B CA 1
ATOM 2305 C C . GLU B 1 80 ? 41.739 40.857 6.079 1.00 17.25 88 GLU B C 1
ATOM 2306 O O . GLU B 1 80 ? 41.380 41.206 7.208 1.00 17.57 88 GLU B O 1
ATOM 2312 N N . ARG B 1 81 ? 41.822 41.700 5.056 1.00 16.58 89 ARG B N 1
ATOM 2313 C CA . ARG B 1 81 ? 41.371 43.080 5.188 1.00 16.14 89 ARG B CA 1
ATOM 2314 C C . ARG B 1 81 ? 39.933 43.079 5.691 1.00 16.64 89 ARG B C 1
ATOM 2315 O O . ARG B 1 81 ? 39.069 42.408 5.124 1.00 19.98 89 ARG B O 1
ATOM 2323 N N . GLY B 1 82 ? 39.680 43.814 6.769 1.00 15.06 90 GLY B N 1
ATOM 2324 C CA . GLY B 1 82 ? 38.325 43.923 7.299 1.00 16.12 90 GLY B CA 1
ATOM 2325 C C . GLY B 1 82 ? 38.033 42.943 8.420 1.00 17.87 90 GLY B C 1
ATOM 2326 O O . GLY B 1 82 ? 36.922 42.909 8.949 1.00 19.13 90 GLY B O 1
ATOM 2327 N N . ALA B 1 83 ? 39.019 42.120 8.761 1.00 15.76 91 ALA B N 1
ATOM 2328 C CA . ALA B 1 83 ? 38.911 41.250 9.925 1.00 15.77 91 ALA B CA 1
ATOM 2329 C C . ALA B 1 83 ? 39.210 42.078 11.174 1.00 16.21 91 ALA B C 1
ATOM 2330 O O . ALA B 1 83 ? 39.923 43.081 11.105 1.00 18.92 91 ALA B O 1
ATOM 2332 N N . ALA B 1 84 ? 38.669 41.652 12.311 1.00 16.19 92 ALA B N 1
ATOM 2333 C CA . ALA B 1 84 ? 38.881 42.336 13.581 1.00 14.35 92 ALA B CA 1
ATOM 2334 C C . ALA B 1 84 ? 39.408 41.357 14.626 1.00 15.39 92 ALA B C 1
ATOM 2335 O O . ALA B 1 84 ? 39.278 40.146 14.473 1.00 16.14 92 ALA B O 1
ATOM 2337 N N . ILE B 1 85 ? 40.016 41.892 15.679 1.00 16.09 93 ILE B N 1
ATOM 2338 C CA . ILE B 1 85 ? 40.448 41.095 16.817 1.00 15.51 93 ILE B CA 1
ATOM 2339 C C . ILE B 1 85 ? 39.327 41.089 17.848 1.00 15.76 93 ILE B C 1
ATOM 2340 O O . ILE B 1 85 ? 38.734 42.131 18.129 1.00 17.02 93 ILE B O 1
ATOM 2345 N N . LEU B 1 86 ? 39.031 39.916 18.398 1.00 16.25 94 LEU B N 1
ATOM 2346 C CA . LEU B 1 86 ? 38.052 39.786 19.469 1.00 16.83 94 LEU B CA 1
ATOM 2347 C C . LEU B 1 86 ? 38.693 38.995 20.607 1.00 17.52 94 LEU B C 1
ATOM 2348 O O . LEU B 1 86 ? 39.257 37.926 20.374 1.00 19.82 94 LEU B O 1
ATOM 2353 N N . VAL B 1 87 ? 38.635 39.520 21.827 1.00 16.10 95 VAL B N 1
ATOM 2354 C CA . VAL B 1 87 ? 39.177 38.791 22.974 1.00 17.64 95 VAL B CA 1
ATOM 2355 C C . VAL B 1 87 ? 38.101 38.489 24.012 1.00 18.87 95 VAL B C 1
ATOM 2356 O O . VAL B 1 87 ? 37.119 39.222 24.140 1.00 20.38 95 VAL B O 1
ATOM 2360 N N . THR B 1 88 ? 38.295 37.405 24.756 1.00 18.53 96 THR B N 1
ATOM 2361 C CA . THR B 1 88 ? 37.277 36.942 25.688 1.00 19.44 96 THR B CA 1
ATOM 2362 C C . THR B 1 88 ? 37.856 35.940 26.673 1.00 22.76 96 THR B C 1
ATOM 2363 O O . THR B 1 88 ? 38.971 35.452 26.490 1.00 20.94 96 THR B O 1
ATOM 2367 N N . ASP B 1 89 ? 37.087 35.656 27.719 1.00 23.11 97 ASP B N 1
ATOM 2368 C CA . ASP B 1 89 ? 37.443 34.651 28.711 1.00 24.37 97 ASP B CA 1
ATOM 2369 C C . ASP B 1 89 ? 36.834 33.297 28.371 1.00 23.61 97 ASP B C 1
ATOM 2370 O O . ASP B 1 89 ? 37.331 32.267 28.818 1.00 25.01 97 ASP B O 1
ATOM 2375 N N . MET B 1 90 ? 35.752 33.289 27.596 1.00 23.13 98 MET B N 1
ATOM 2376 C CA . MET B 1 90 ? 35.068 32.027 27.318 1.00 24.41 98 MET B CA 1
ATOM 2377 C C . MET B 1 90 ? 35.835 31.187 26.300 1.00 24.31 98 MET B C 1
ATOM 2378 O O . MET B 1 90 ? 36.497 31.731 25.416 1.00 24.22 98 MET B O 1
ATOM 2383 N N . ASN B 1 91 ? 35.752 29.865 26.426 1.00 24.42 99 ASN B N 1
ATOM 2384 C CA . ASN B 1 91 ? 36.494 28.991 25.519 1.00 23.26 99 ASN B CA 1
ATOM 2385 C C . ASN B 1 91 ? 35.998 29.099 24.077 1.00 22.37 99 ASN B C 1
ATOM 2386 O O . ASN B 1 91 ? 34.889 29.570 23.825 1.00 21.97 99 ASN B O 1
ATOM 2391 N N . PRO B 1 92 ? 36.837 28.687 23.119 1.00 21.29 100 PRO B N 1
ATOM 2392 C CA . PRO B 1 92 ? 36.538 28.854 21.701 1.00 18.93 100 PRO B CA 1
ATOM 2393 C C . PRO B 1 92 ? 35.209 28.245 21.261 1.00 19.81 100 PRO B C 1
ATOM 2394 O O . PRO B 1 92 ? 34.524 28.812 20.413 1.00 21.33 100 PRO B O 1
ATOM 2398 N N . PHE B 1 93 ? 34.844 27.101 21.830 1.00 19.53 101 PHE B N 1
ATOM 2399 C CA . PHE B 1 93 ? 33.597 26.452 21.449 1.00 22.14 101 PHE B CA 1
ATOM 2400 C C . PHE B 1 93 ? 32.389 27.257 21.915 1.00 21.81 101 PHE B C 1
ATOM 2401 O O . PHE B 1 93 ? 31.422 27.421 21.170 1.00 22.53 101 PHE B O 1
ATOM 2409 N N . LYS B 1 94 ? 32.451 27.771 23.141 1.00 22.46 102 LYS B N 1
ATOM 2410 C CA . LYS B 1 94 ? 31.387 28.632 23.648 1.00 21.70 102 LYS B CA 1
ATOM 2411 C C . LYS B 1 94 ? 31.326 29.934 22.851 1.00 21.83 102 LYS B C 1
ATOM 2412 O O . LYS B 1 94 ? 30.244 30.462 22.596 1.00 21.01 102 LYS B O 1
ATOM 2418 N N . LEU B 1 95 ? 32.485 30.453 22.460 1.00 19.47 103 LEU B N 1
ATOM 2419 C CA . LEU B 1 95 ? 32.519 31.671 21.654 1.00 18.04 103 LEU B CA 1
ATOM 2420 C C . LEU B 1 95 ? 31.848 31.432 20.306 1.00 19.56 103 LEU B C 1
ATOM 2421 O O . LEU B 1 95 ? 31.071 32.264 19.838 1.00 18.80 103 LEU B O 1
ATOM 2426 N N . TYR B 1 96 ? 32.145 30.299 19.677 1.00 19.39 104 TYR B N 1
ATOM 2427 C CA . TYR B 1 96 ? 31.494 29.970 18.415 1.00 22.76 104 TYR B CA 1
ATOM 2428 C C . TYR B 1 96 ? 29.976 29.985 18.580 1.00 21.64 104 TYR B C 1
ATOM 2429 O O . TYR B 1 96 ? 29.263 30.551 17.753 1.00 22.24 104 TYR B O 1
ATOM 2438 N N . LYS B 1 97 ? 29.484 29.372 19.651 1.00 23.63 105 LYS B N 1
ATOM 2439 C CA . LYS B 1 97 ? 28.044 29.315 19.895 1.00 25.82 105 LYS B CA 1
ATOM 2440 C C . LYS B 1 97 ? 27.467 30.709 20.114 1.00 25.08 105 LYS B C 1
ATOM 2441 O O . LYS B 1 97 ? 26.402 31.039 19.591 1.00 24.65 105 LYS B O 1
ATOM 2447 N N . LEU B 1 98 ? 28.179 31.522 20.886 1.00 22.64 106 LEU B N 1
ATOM 2448 C CA . LEU B 1 98 ? 27.729 32.876 21.181 1.00 21.91 106 LEU B CA 1
ATOM 2449 C C . LEU B 1 98 ? 27.512 33.667 19.897 1.00 21.85 106 LEU B C 1
ATOM 2450 O O . LEU B 1 98 ? 26.484 34.321 19.723 1.00 23.22 106 LEU B O 1
ATOM 2455 N N . LEU B 1 99 ? 28.482 33.601 18.992 1.00 21.86 107 LEU B N 1
ATOM 2456 C CA . LEU B 1 99 ? 28.393 34.374 17.760 1.00 21.47 107 LEU B CA 1
ATOM 2457 C C . LEU B 1 99 ? 27.325 33.830 16.809 1.00 23.58 107 LEU B C 1
ATOM 2458 O O . LEU B 1 99 ? 26.725 34.586 16.043 1.00 26.67 107 LEU B O 1
ATOM 2463 N N . GLU B 1 100 ? 27.071 32.526 16.874 1.00 23.91 108 GLU B N 1
ATOM 2464 C CA . GLU B 1 100 ? 26.012 31.923 16.070 1.00 29.04 108 GLU B CA 1
ATOM 2465 C C . GLU B 1 100 ? 24.629 32.308 16.584 1.00 28.53 108 GLU B C 1
ATOM 2466 O O . GLU B 1 100 ? 23.683 32.455 15.808 1.00 27.82 108 GLU B O 1
ATOM 2472 N N . GLU B 1 101 ? 24.523 32.482 17.897 1.00 29.06 109 GLU B N 1
ATOM 2473 C CA . GLU B 1 101 ? 23.249 32.785 18.538 1.00 30.20 109 GLU B CA 1
ATOM 2474 C C . GLU B 1 101 ? 22.906 34.270 18.531 1.00 29.28 109 GLU B C 1
ATOM 2475 O O . GLU B 1 101 ? 21.771 34.648 18.825 1.00 33.18 109 GLU B O 1
ATOM 2481 N N . ASN B 1 102 ? 23.883 35.109 18.203 1.00 26.63 110 ASN B N 1
ATOM 2482 C CA . ASN B 1 102 ? 23.676 36.552 18.247 1.00 23.87 110 ASN B CA 1
ATOM 2483 C C . ASN B 1 102 ? 23.887 37.248 16.908 1.00 24.54 110 ASN B C 1
ATOM 2484 O O . ASN B 1 102 ? 24.819 38.033 16.739 1.00 25.55 110 ASN B O 1
ATOM 2489 N N . LYS B 1 103 ? 23.009 36.950 15.958 1.00 26.43 111 LYS B N 1
ATOM 2490 C CA . LYS B 1 103 ? 23.053 37.597 14.655 1.00 27.28 111 LYS B CA 1
ATOM 2491 C C . LYS B 1 103 ? 21.996 38.694 14.594 1.00 26.96 111 LYS B C 1
ATOM 2492 O O . LYS B 1 103 ? 21.292 38.947 15.573 1.00 29.56 111 LYS B O 1
ATOM 2498 N N . SER B 1 104 ? 21.895 39.345 13.442 1.00 25.64 112 SER B N 1
ATOM 2499 C CA . SER B 1 104 ? 20.934 40.422 13.247 1.00 25.25 112 SER B CA 1
ATOM 2500 C C . SER B 1 104 ? 20.337 40.354 11.845 1.00 23.47 112 SER B C 1
ATOM 2501 O O . SER B 1 104 ? 21.043 40.062 10.882 1.00 22.15 112 SER B O 1
ATOM 2504 N N . PRO B 1 105 ? 19.026 40.614 11.727 1.00 22.72 113 PRO B N 1
ATOM 2505 C CA . PRO B 1 105 ? 18.371 40.634 10.422 1.00 21.74 113 PRO B CA 1
ATOM 2506 C C . PRO B 1 105 ? 18.958 41.748 9.568 1.00 21.49 113 PRO B C 1
ATOM 2507 O O . PRO B 1 105 ? 19.193 42.846 10.074 1.00 23.25 113 PRO B O 1
ATOM 2511 N N . ALA B 1 106 ? 19.188 41.468 8.289 1.00 19.10 114 ALA B N 1
ATOM 2512 C CA . ALA B 1 106 ? 19.785 42.451 7.388 1.00 18.29 114 ALA B CA 1
ATOM 2513 C C . ALA B 1 106 ? 19.156 42.398 6.000 1.00 17.01 114 ALA B C 1
ATOM 2514 O O . ALA B 1 106 ? 18.531 41.400 5.634 1.00 17.65 114 ALA B O 1
ATOM 2516 N N . PRO B 1 107 ? 19.304 43.486 5.228 1.00 18.24 115 PRO B N 1
ATOM 2517 C CA . PRO B 1 107 ? 18.834 43.512 3.846 1.00 16.65 115 PRO B CA 1
ATOM 2518 C C . PRO B 1 107 ? 19.606 42.505 3.000 1.00 16.46 115 PRO B C 1
ATOM 2519 O O . PRO B 1 107 ? 20.793 42.290 3.234 1.00 17.57 115 PRO B O 1
ATOM 2523 N N . VAL B 1 108 ? 18.940 41.884 2.031 1.00 14.70 116 VAL B N 1
ATOM 2524 C CA . VAL B 1 108 ? 19.626 40.990 1.110 1.00 16.98 116 VAL B CA 1
ATOM 2525 C C . VAL B 1 108 ? 20.449 41.851 0.156 1.00 17.03 116 VAL B C 1
ATOM 2526 O O . VAL B 1 108 ? 20.082 42.994 -0.121 1.00 18.12 116 VAL B O 1
ATOM 2530 N N . ARG B 1 109 ? 21.562 41.313 -0.334 1.00 15.64 117 ARG B N 1
ATOM 2531 C CA . ARG B 1 109 ? 22.451 42.067 -1.213 1.00 13.56 117 ARG B CA 1
ATOM 2532 C C . ARG B 1 109 ? 22.190 41.788 -2.688 1.00 14.38 117 ARG B C 1
ATOM 2533 O O . ARG B 1 109 ? 21.823 40.676 -3.065 1.00 16.25 117 ARG B O 1
ATOM 2541 N N . GLY B 1 110 ? 22.386 42.801 -3.524 1.00 14.20 118 GLY B N 1
ATOM 2542 C CA . GLY B 1 110 ? 22.248 42.616 -4.960 1.00 13.63 118 GLY B CA 1
ATOM 2543 C C . GLY B 1 110 ? 23.248 41.602 -5.483 1.00 15.77 118 GLY B C 1
ATOM 2544 O O . GLY B 1 110 ? 24.432 41.645 -5.142 1.00 15.56 118 GLY B O 1
ATOM 2545 N N . GLY B 1 111 ? 22.765 40.683 -6.312 1.00 15.92 119 GLY B N 1
ATOM 2546 C CA . GLY B 1 111 ? 23.614 39.654 -6.904 1.00 15.35 119 GLY B CA 1
ATOM 2547 C C . GLY B 1 111 ? 23.927 38.482 -5.990 1.00 16.58 119 GLY B C 1
ATOM 2548 O O . GLY B 1 111 ? 24.568 37.523 -6.409 1.00 16.93 119 GLY B O 1
ATOM 2549 N N . GLN B 1 112 ? 23.482 38.551 -4.739 1.00 15.36 120 GLN B N 1
ATOM 2550 C CA . GLN B 1 112 ? 23.720 37.475 -3.774 1.00 17.34 120 GLN B CA 1
ATOM 2551 C C . GLN B 1 112 ? 22.813 36.274 -4.051 1.00 16.94 120 GLN B C 1
ATOM 2552 O O . GLN B 1 112 ? 21.695 36.432 -4.548 1.00 16.99 120 GLN B O 1
ATOM 2558 N N . ILE B 1 113 ? 23.295 35.070 -3.754 1.00 15.52 121 ILE B N 1
ATOM 2559 C CA . ILE B 1 113 ? 22.429 33.896 -3.814 1.00 16.41 121 ILE B CA 1
ATOM 2560 C C . ILE B 1 113 ? 21.538 33.904 -2.578 1.00 16.65 121 ILE B C 1
ATOM 2561 O O . ILE B 1 113 ? 22.035 33.963 -1.452 1.00 18.80 121 ILE B O 1
ATOM 2566 N N . ALA B 1 114 ? 20.225 33.854 -2.783 1.00 15.83 122 ALA B N 1
ATOM 2567 C CA . ALA B 1 114 ? 19.289 33.876 -1.659 1.00 17.62 122 ALA B CA 1
ATOM 2568 C C . ALA B 1 114 ? 19.524 32.698 -0.716 1.00 19.32 122 ALA B C 1
ATOM 2569 O O . ALA B 1 114 ? 19.474 31.547 -1.143 1.00 21.14 122 ALA B O 1
ATOM 2571 N N . PRO B 1 115 ? 19.778 32.985 0.571 1.00 21.31 123 PRO B N 1
ATOM 2572 C CA . PRO B 1 115 ? 20.010 31.952 1.580 1.00 25.81 123 PRO B CA 1
ATOM 2573 C C . PRO B 1 115 ? 18.713 31.364 2.127 1.00 27.57 123 PRO B C 1
ATOM 2574 O O . PRO B 1 115 ? 18.748 30.488 2.991 1.00 29.47 123 PRO B O 1
ATOM 2578 N N . CYS B 1 116 ? 17.588 31.854 1.620 1.00 25.67 124 CYS B N 1
ATOM 2579 C CA . CYS B 1 116 ? 16.263 31.392 2.010 1.00 26.49 124 CYS B CA 1
ATOM 2580 C C . CYS B 1 116 ? 15.263 31.942 1.003 1.00 23.61 124 CYS B C 1
ATOM 2581 O O . CYS B 1 116 ? 15.616 32.776 0.167 1.00 21.97 124 CYS B O 1
ATOM 2584 N N . ASP B 1 117 ? 14.022 31.472 1.069 1.00 23.48 125 ASP B N 1
ATOM 2585 C CA . ASP B 1 117 ? 12.959 32.076 0.275 1.00 23.39 125 ASP B CA 1
ATOM 2586 C C . ASP B 1 117 ? 12.766 33.486 0.815 1.00 22.61 125 ASP B C 1
ATOM 2587 O O . ASP B 1 117 ? 12.704 33.683 2.029 1.00 24.78 125 ASP B O 1
ATOM 2592 N N . ILE B 1 118 ? 12.683 34.466 -0.076 1.00 19.30 126 ILE B N 1
ATOM 2593 C CA . ILE B 1 118 ? 12.457 35.839 0.350 1.00 21.24 126 ILE B CA 1
ATOM 2594 C C . ILE B 1 118 ? 11.064 36.265 -0.089 1.00 21.13 126 ILE B C 1
ATOM 2595 O O . ILE B 1 118 ? 10.695 36.132 -1.256 1.00 22.22 126 ILE B O 1
ATOM 2600 N N . LYS B 1 119 ? 10.287 36.765 0.864 1.00 21.73 127 LYS B N 1
ATOM 2601 C CA . LYS B 1 119 ? 8.892 37.076 0.606 1.00 24.05 127 LYS B CA 1
ATOM 2602 C C . LYS B 1 119 ? 8.570 38.516 0.961 1.00 24.86 127 LYS B C 1
ATOM 2603 O O . LYS B 1 119 ? 9.246 39.132 1.784 1.00 25.70 127 LYS B O 1
ATOM 2609 N N . VAL B 1 120 ? 7.544 39.047 0.309 1.00 22.59 128 VAL B N 1
ATOM 2610 C CA . VAL B 1 120 ? 6.976 40.329 0.682 1.00 22.01 128 VAL B CA 1
ATOM 2611 C C . VAL B 1 120 ? 5.612 40.004 1.272 1.00 21.95 128 VAL B C 1
ATOM 2612 O O . VAL B 1 120 ? 5.038 38.958 0.965 1.00 25.47 128 VAL B O 1
ATOM 2616 N N . GLU B 1 121 ? 5.104 40.883 2.128 1.00 22.30 129 GLU B N 1
ATOM 2617 C CA . GLU B 1 121 ? 3.799 40.674 2.742 1.00 24.15 129 GLU B CA 1
ATOM 2618 C C . GLU B 1 121 ? 2.780 41.664 2.199 1.00 24.62 129 GLU B C 1
ATOM 2619 O O . GLU B 1 121 ? 3.095 42.830 1.960 1.00 24.06 129 GLU B O 1
ATOM 2625 N N . LYS B 1 122 ? 1.555 41.188 2.013 1.00 24.16 130 LYS B N 1
ATOM 2626 C CA . LYS B 1 122 ? 0.474 42.039 1.532 1.00 24.40 130 LYS B CA 1
ATOM 2627 C C . LYS B 1 122 ? 0.165 43.158 2.522 1.00 25.30 130 LYS B C 1
ATOM 2628 O O . LYS B 1 122 ? 0.360 43.010 3.730 1.00 26.74 130 LYS B O 1
ATOM 2634 N N . GLY B 1 123 ? -0.308 44.284 2.002 1.00 26.41 131 GLY B N 1
ATOM 2635 C CA . GLY B 1 123 ? -0.724 45.387 2.859 1.00 25.19 131 GLY B CA 1
ATOM 2636 C C . GLY B 1 123 ? -0.088 46.718 2.517 1.00 23.35 131 GLY B C 1
ATOM 2637 O O . GLY B 1 123 ? 0.814 46.798 1.681 1.00 22.12 131 GLY B O 1
ATOM 2638 N N . SER B 1 124 ? -0.563 47.768 3.177 1.00 22.43 132 SER B N 1
ATOM 2639 C CA . SER B 1 124 ? -0.036 49.104 2.953 1.00 21.90 132 SER B CA 1
ATOM 2640 C C . SER B 1 124 ? 1.447 49.197 3.297 1.00 21.27 132 SER B C 1
ATOM 2641 O O . SER B 1 124 ? 1.906 48.613 4.278 1.00 23.13 132 SER B O 1
ATOM 2644 N N . THR B 1 125 ? 2.186 49.937 2.477 1.00 21.93 133 THR B N 1
ATOM 2645 C CA . THR B 1 125 ? 3.583 50.244 2.752 1.00 22.32 133 THR B CA 1
ATOM 2646 C C . THR B 1 125 ? 3.653 51.557 3.523 1.00 25.20 133 THR B C 1
ATOM 2647 O O . THR B 1 125 ? 4.709 51.949 4.016 1.00 26.12 133 THR B O 1
ATOM 2651 N N . GLY B 1 126 ? 2.516 52.242 3.605 1.00 24.94 134 GLY B N 1
ATOM 2652 C CA . GLY B 1 126 ? 2.446 53.543 4.257 1.00 25.01 134 GLY B CA 1
ATOM 2653 C C . GLY B 1 126 ? 3.003 54.657 3.390 1.00 25.53 134 GLY B C 1
ATOM 2654 O O . GLY B 1 126 ? 2.997 55.823 3.785 1.00 27.95 134 GLY B O 1
ATOM 2655 N N . MET B 1 127 ? 3.485 54.304 2.202 1.00 22.76 135 MET B N 1
ATOM 2656 C CA . MET B 1 127 ? 4.099 55.282 1.309 1.00 22.96 135 MET B CA 1
ATOM 2657 C C . MET B 1 127 ? 3.094 55.954 0.381 1.00 20.70 135 MET B C 1
ATOM 2658 O O . MET B 1 127 ? 2.133 55.327 -0.061 1.00 21.56 135 MET B O 1
ATOM 2663 N N . PRO B 1 128 ? 3.322 57.240 0.077 1.00 21.11 136 PRO B N 1
ATOM 2664 C CA . PRO B 1 128 ? 2.430 57.998 -0.793 1.00 21.69 136 PRO B CA 1
ATOM 2665 C C . PRO B 1 128 ? 2.495 57.505 -2.234 1.00 21.30 136 PRO B C 1
ATOM 2666 O O . PRO B 1 128 ? 3.506 56.926 -2.643 1.00 19.97 136 PRO B O 1
ATOM 2670 N N . PRO B 1 129 ? 1.412 57.713 -2.998 1.00 20.89 137 PRO B N 1
ATOM 2671 C CA . PRO B 1 129 ? 1.421 57.371 -4.415 1.00 19.36 137 PRO B CA 1
ATOM 2672 C C . PRO B 1 129 ? 2.570 58.083 -5.121 1.00 18.07 137 PRO B C 1
ATOM 2673 O O . PRO B 1 129 ? 2.853 59.245 -4.829 1.00 20.64 137 PRO B O 1
ATOM 2677 N N . GLY B 1 130 ? 3.227 57.384 -6.038 1.00 17.65 138 GLY B N 1
ATOM 2678 C CA . GLY B 1 130 ? 4.356 57.944 -6.770 1.00 17.39 138 GLY B CA 1
ATOM 2679 C C . GLY B 1 130 ? 5.035 56.859 -7.581 1.00 19.14 138 GLY B C 1
ATOM 2680 O O . GLY B 1 130 ? 4.533 55.739 -7.663 1.00 19.25 138 GLY B O 1
ATOM 2681 N N . PRO B 1 131 ? 6.189 57.183 -8.181 1.00 17.75 139 PRO B N 1
ATOM 2682 C CA . PRO B 1 131 ? 6.897 56.260 -9.066 1.00 17.69 139 PRO B CA 1
ATOM 2683 C C . PRO B 1 131 ? 7.361 54.951 -8.427 1.00 15.95 139 PRO B C 1
ATOM 2684 O O . PRO B 1 131 ? 7.656 54.000 -9.152 1.00 17.60 139 PRO B O 1
ATOM 2688 N N . PHE B 1 132 ? 7.429 54.890 -7.099 1.00 16.05 140 PHE B N 1
ATOM 2689 C CA . PHE B 1 132 ? 7.812 53.646 -6.432 1.00 17.81 140 PHE B CA 1
ATOM 2690 C C . PHE B 1 132 ? 6.830 52.523 -6.775 1.00 17.42 140 PHE B C 1
ATOM 2691 O O . PHE B 1 132 ? 7.186 51.346 -6.737 1.00 19.62 140 PHE B O 1
ATOM 2699 N N . LEU B 1 133 ? 5.594 52.877 -7.110 1.00 16.24 141 LEU B N 1
ATOM 2700 C CA . LEU B 1 133 ? 4.613 51.870 -7.512 1.00 17.32 141 LEU B CA 1
ATOM 2701 C C . LEU B 1 133 ? 5.103 51.114 -8.745 1.00 17.27 141 LEU B C 1
ATOM 2702 O O . LEU B 1 133 ? 5.090 49.883 -8.774 1.00 18.06 141 LEU B O 1
ATOM 2707 N N . GLY B 1 134 ? 5.535 51.851 -9.764 1.00 17.06 142 GLY B N 1
ATOM 2708 C CA . GLY B 1 134 ? 6.060 51.232 -10.977 1.00 18.00 142 GLY B CA 1
ATOM 2709 C C . GLY B 1 134 ? 7.333 50.456 -10.699 1.00 17.14 142 GLY B C 1
ATOM 2710 O O . GLY B 1 134 ? 7.613 49.437 -11.334 1.00 19.08 142 GLY B O 1
ATOM 2711 N N . GLU B 1 135 ? 8.111 50.935 -9.736 1.00 17.07 143 GLU B N 1
ATOM 2712 C CA . GLU B 1 135 ? 9.356 50.272 -9.378 1.00 17.46 143 GLU B CA 1
ATOM 2713 C C . GLU B 1 135 ? 9.073 48.883 -8.809 1.00 17.93 143 GLU B C 1
ATOM 2714 O O . GLU B 1 135 ? 9.743 47.910 -9.155 1.00 19.49 143 GLU B O 1
ATOM 2720 N N . LEU B 1 136 ? 8.067 48.795 -7.945 1.00 17.99 144 LEU B N 1
ATOM 2721 C CA . LEU B 1 136 ? 7.678 47.524 -7.342 1.00 17.30 144 LEU B CA 1
ATOM 2722 C C . LEU B 1 136 ? 7.254 46.527 -8.414 1.00 18.29 144 LEU B C 1
ATOM 2723 O O . LEU B 1 136 ? 7.711 45.383 -8.437 1.00 18.84 144 LEU B O 1
ATOM 2728 N N . LYS B 1 137 ? 6.374 46.966 -9.305 1.00 18.73 145 LYS B N 1
ATOM 2729 C CA . LYS B 1 137 ? 5.926 46.115 -10.399 1.00 21.04 145 LYS B CA 1
ATOM 2730 C C . LYS B 1 137 ? 7.093 45.627 -11.262 1.00 19.59 145 LYS B C 1
ATOM 2731 O O . LYS B 1 137 ? 7.079 44.493 -11.743 1.00 21.63 145 LYS B O 1
ATOM 2737 N N . SER B 1 138 ? 8.105 46.473 -11.448 1.00 19.43 146 SER B N 1
ATOM 2738 C CA . SER B 1 138 ? 9.231 46.134 -12.321 1.00 18.61 146 SER B CA 1
ATOM 2739 C C . SER B 1 138 ? 10.118 45.017 -11.776 1.00 20.05 146 SER B C 1
ATOM 2740 O O . SER B 1 138 ? 10.910 44.437 -12.520 1.00 22.09 146 SER B O 1
ATOM 2743 N N . VAL B 1 139 ? 10.007 44.725 -10.484 1.00 16.97 147 VAL B N 1
ATOM 2744 C CA . VAL B 1 139 ? 10.768 43.615 -9.912 1.00 19.14 147 VAL B CA 1
ATOM 2745 C C . VAL B 1 139 ? 9.857 42.457 -9.507 1.00 18.00 147 VAL B C 1
ATOM 2746 O O . VAL B 1 139 ? 10.259 41.576 -8.745 1.00 23.38 147 VAL B O 1
ATOM 2750 N N . GLY B 1 140 ? 8.631 42.461 -10.021 1.00 20.83 148 GLY B N 1
ATOM 2751 C CA . GLY B 1 140 ? 7.721 41.339 -9.812 1.00 20.40 148 GLY B CA 1
ATOM 2752 C C . GLY B 1 140 ? 6.939 41.343 -8.513 1.00 22.83 148 GLY B C 1
ATOM 2753 O O . GLY B 1 140 ? 6.510 40.292 -8.034 1.00 25.11 148 GLY B O 1
ATOM 2754 N N . ILE B 1 141 ? 6.755 42.523 -7.933 1.00 20.66 149 ILE B N 1
ATOM 2755 C CA . ILE B 1 141 ? 5.958 42.645 -6.721 1.00 21.54 149 ILE B CA 1
ATOM 2756 C C . ILE B 1 141 ? 4.620 43.285 -7.069 1.00 20.40 149 ILE B C 1
ATOM 2757 O O . ILE B 1 141 ? 4.574 44.461 -7.429 1.00 21.45 149 ILE B O 1
ATOM 2762 N N . PRO B 1 142 ? 3.530 42.506 -6.985 1.00 22.31 150 PRO B N 1
ATOM 2763 C CA . PRO B 1 142 ? 2.202 43.032 -7.280 1.00 23.94 150 PRO B CA 1
ATOM 2764 C C . PRO B 1 142 ? 1.856 44.150 -6.311 1.00 22.52 150 PRO B C 1
ATOM 2765 O O . PRO B 1 142 ? 1.961 43.973 -5.098 1.00 23.01 150 PRO B O 1
ATOM 2769 N N . ALA B 1 143 ? 1.450 45.294 -6.848 1.00 20.68 151 ALA B N 1
ATOM 2770 C CA . ALA B 1 143 ? 1.183 46.459 -6.021 1.00 19.73 151 ALA B CA 1
ATOM 2771 C C . ALA B 1 143 ? 0.155 47.353 -6.691 1.00 20.56 151 ALA B C 1
ATOM 2772 O O . ALA B 1 143 ? -0.021 47.313 -7.907 1.00 23.96 151 ALA B O 1
ATOM 2774 N N . ALA B 1 144 ? -0.512 48.168 -5.883 1.00 22.63 152 ALA B N 1
ATOM 2775 C CA . ALA B 1 144 ? -1.522 49.084 -6.384 1.00 22.42 152 ALA B CA 1
ATOM 2776 C C . ALA B 1 144 ? -1.726 50.195 -5.366 1.00 21.78 152 ALA B C 1
ATOM 2777 O O . ALA B 1 144 ? -1.240 50.111 -4.240 1.00 22.61 152 ALA B O 1
ATOM 2779 N N . ILE B 1 145 ? -2.424 51.249 -5.772 1.00 21.13 153 ILE B N 1
ATOM 2780 C CA . ILE B 1 145 ? -2.813 52.276 -4.821 1.00 21.15 153 ILE B CA 1
ATOM 2781 C C . ILE B 1 145 ? -4.089 51.789 -4.146 1.00 20.72 153 ILE B C 1
ATOM 2782 O O . ILE B 1 145 ? -5.080 51.492 -4.815 1.00 23.47 153 ILE B O 1
ATOM 2787 N N . GLU B 1 146 ? -4.038 51.668 -2.824 1.00 20.35 154 GLU B N 1
ATOM 2788 C CA . GLU B 1 146 ? -5.194 51.277 -2.028 1.00 23.22 154 GLU B CA 1
ATOM 2789 C C . GLU B 1 146 ? -5.308 52.231 -0.847 1.00 22.71 154 GLU B C 1
ATOM 2790 O O . GLU B 1 146 ? -4.331 52.461 -0.133 1.00 20.83 154 GLU B O 1
ATOM 2796 N N . LYS B 1 147 ? -6.498 52.783 -0.642 1.00 24.55 155 LYS B N 1
ATOM 2797 C CA . LYS B 1 147 ? -6.723 53.703 0.465 1.00 24.10 155 LYS B CA 1
ATOM 2798 C C . LYS B 1 147 ? -5.673 54.810 0.490 1.00 21.15 155 LYS B C 1
ATOM 2799 O O . LYS B 1 147 ? -5.153 55.162 1.549 1.00 23.00 155 LYS B O 1
ATOM 2805 N N . GLY B 1 148 ? -5.354 55.340 -0.686 1.00 17.88 156 GLY B N 1
ATOM 2806 C CA . GLY B 1 148 ? -4.458 56.488 -0.798 1.00 18.72 156 GLY B CA 1
ATOM 2807 C C . GLY B 1 148 ? -2.982 56.216 -0.573 1.00 17.85 156 GLY B C 1
ATOM 2808 O O . GLY B 1 148 ? -2.181 57.145 -0.517 1.00 19.96 156 GLY B O 1
ATOM 2809 N N . LYS B 1 149 ? -2.614 54.946 -0.446 1.00 19.52 157 LYS B N 1
ATOM 2810 C CA . LYS B 1 149 ? -1.217 54.583 -0.229 1.00 17.44 157 LYS B CA 1
ATOM 2811 C C . LYS B 1 149 ? -0.772 53.499 -1.202 1.00 17.64 157 LYS B C 1
ATOM 2812 O O . LYS B 1 149 ? -1.602 52.802 -1.783 1.00 21.68 157 LYS B O 1
ATOM 2818 N N . ILE B 1 150 ? 0.538 53.368 -1.390 1.00 17.10 158 ILE B N 1
ATOM 2819 C CA . ILE B 1 150 ? 1.067 52.251 -2.160 1.00 17.37 158 ILE B CA 1
ATOM 2820 C C . ILE B 1 150 ? 0.936 51.004 -1.294 1.00 17.67 158 ILE B C 1
ATOM 2821 O O . ILE B 1 150 ? 1.381 50.985 -0.149 1.00 19.61 158 ILE B O 1
ATOM 2826 N N . ALA B 1 151 ? 0.306 49.969 -1.835 1.00 18.33 159 ALA B N 1
ATOM 2827 C CA . ALA B 1 151 ? 0.113 48.742 -1.080 1.00 18.87 159 ALA B CA 1
ATOM 2828 C C . ALA B 1 151 ? 0.611 47.530 -1.852 1.00 20.53 159 ALA B C 1
ATOM 2829 O O . ALA B 1 151 ? 0.520 47.478 -3.078 1.00 21.23 159 ALA B O 1
ATOM 2831 N N . ILE B 1 152 ? 1.175 46.577 -1.122 1.00 20.02 160 ILE B N 1
ATOM 2832 C CA A ILE B 1 152 ? 1.568 45.307 -1.713 0.83 20.18 160 ILE B CA 1
ATOM 2833 C CA B ILE B 1 152 ? 1.569 45.306 -1.712 0.17 21.21 160 ILE B CA 1
ATOM 2834 C C . ILE B 1 152 ? 0.292 44.481 -1.825 1.00 22.12 160 ILE B C 1
ATOM 2835 O O . ILE B 1 152 ? -0.387 44.245 -0.828 1.00 24.97 160 ILE B O 1
ATOM 2844 N N . LYS B 1 153 ? -0.043 44.065 -3.041 1.00 22.15 161 LYS B N 1
ATOM 2845 C CA . LYS B 1 153 ? -1.326 43.407 -3.276 1.00 25.25 161 LYS B CA 1
ATOM 2846 C C . LYS B 1 153 ? -1.494 42.023 -2.669 1.00 26.29 161 LYS B C 1
ATOM 2847 O O . LYS B 1 153 ? -2.609 41.634 -2.326 1.00 30.84 161 LYS B O 1
ATOM 2853 N N . GLU B 1 154 ? -0.398 41.287 -2.533 1.00 29.41 162 GLU B N 1
ATOM 2854 C CA . GLU B 1 154 ? -0.482 39.936 -2.002 1.00 30.62 162 GLU B CA 1
ATOM 2855 C C . GLU B 1 154 ? 0.849 39.441 -1.450 1.00 27.26 162 GLU B C 1
ATOM 2856 O O . GLU B 1 154 ? 1.909 39.987 -1.763 1.00 25.52 162 GLU B O 1
ATOM 2862 N N . ASP B 1 155 ? 0.781 38.419 -0.604 1.00 26.58 163 ASP B N 1
ATOM 2863 C CA . ASP B 1 155 ? 1.983 37.759 -0.120 1.00 27.15 163 ASP B CA 1
ATOM 2864 C C . ASP B 1 155 ? 2.628 37.102 -1.333 1.00 29.42 163 ASP B C 1
ATOM 2865 O O . ASP B 1 155 ? 1.935 36.506 -2.157 1.00 32.16 163 ASP B O 1
ATOM 2870 N N . LYS B 1 156 ? 3.945 37.211 -1.457 1.00 27.34 164 LYS B N 1
ATOM 2871 C CA . LYS B 1 156 ? 4.615 36.570 -2.581 1.00 26.28 164 LYS B CA 1
ATOM 2872 C C . LYS B 1 156 ? 6.082 36.271 -2.312 1.00 24.83 164 LYS B C 1
ATOM 2873 O O . LYS B 1 156 ? 6.806 37.104 -1.771 1.00 22.81 164 LYS B O 1
ATOM 2879 N N . VAL B 1 157 ? 6.503 35.068 -2.689 1.00 22.94 165 VAL B N 1
ATOM 2880 C CA . VAL B 1 157 ? 7.911 34.706 -2.663 1.00 23.10 165 VAL B CA 1
ATOM 2881 C C . VAL B 1 157 ? 8.519 35.340 -3.905 1.00 24.20 165 VAL B C 1
ATOM 2882 O O . VAL B 1 157 ? 8.201 34.942 -5.025 1.00 25.24 165 VAL B O 1
ATOM 2886 N N . VAL B 1 158 ? 9.381 36.334 -3.710 1.00 20.60 166 VAL B N 1
ATOM 2887 C CA . VAL B 1 158 ? 9.950 37.071 -4.837 1.00 19.22 166 VAL B CA 1
ATOM 2888 C C . VAL B 1 158 ? 11.262 36.480 -5.353 1.00 19.63 166 VAL B C 1
ATOM 2889 O O . VAL B 1 158 ? 11.677 36.765 -6.477 1.00 19.79 166 VAL B O 1
ATOM 2893 N N . VAL B 1 159 ? 11.912 35.670 -4.522 1.00 18.32 167 VAL B N 1
ATOM 2894 C CA . VAL B 1 159 ? 13.094 34.908 -4.927 1.00 18.85 167 VAL B CA 1
ATOM 2895 C C . VAL B 1 159 ? 13.191 33.648 -4.067 1.00 20.52 167 VAL B C 1
ATOM 2896 O O . VAL B 1 159 ? 13.017 33.698 -2.847 1.00 20.06 167 VAL B O 1
ATOM 2900 N N . LYS B 1 160 ? 13.444 32.517 -4.718 1.00 19.37 168 LYS B N 1
ATOM 2901 C CA . LYS B 1 160 ? 13.537 31.230 -4.035 1.00 20.38 168 LYS B CA 1
ATOM 2902 C C . LYS B 1 160 ? 14.947 30.993 -3.517 1.00 19.63 168 LYS B C 1
ATOM 2903 O O . LYS B 1 160 ? 15.913 31.485 -4.098 1.00 20.87 168 LYS B O 1
ATOM 2909 N N . LYS B 1 161 ? 15.068 30.231 -2.435 1.00 19.69 169 LYS B N 1
ATOM 2910 C CA . LYS B 1 161 ? 16.385 29.885 -1.912 1.00 20.14 169 LYS B CA 1
ATOM 2911 C C . LYS B 1 161 ? 17.243 29.292 -3.027 1.00 20.38 169 LYS B C 1
ATOM 2912 O O . LYS B 1 161 ? 16.802 28.410 -3.763 1.00 22.99 169 LYS B O 1
ATOM 2918 N N . GLY B 1 162 ? 18.470 29.783 -3.156 1.00 20.58 170 GLY B N 1
ATOM 2919 C CA . GLY B 1 162 ? 19.386 29.263 -4.166 1.00 18.81 170 GLY B CA 1
ATOM 2920 C C . GLY B 1 162 ? 19.356 30.015 -5.483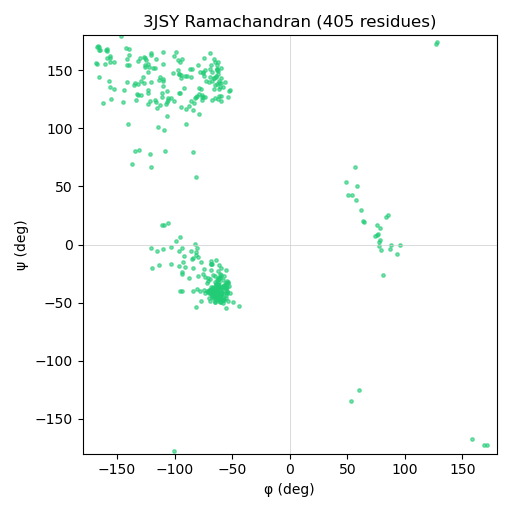 1.00 19.76 170 GLY B C 1
ATOM 2921 O O . GLY B 1 162 ? 20.180 29.765 -6.364 1.00 19.83 170 GLY B O 1
ATOM 2922 N N . GLU B 1 163 ? 18.403 30.931 -5.629 1.00 18.40 171 GLU B N 1
ATOM 2923 C CA . GLU B 1 163 ? 18.354 31.776 -6.816 1.00 16.69 171 GLU B CA 1
ATOM 2924 C C . GLU B 1 163 ? 19.019 33.122 -6.548 1.00 16.63 171 GLU B C 1
ATOM 2925 O O . GLU B 1 163 ? 19.022 33.614 -5.419 1.00 16.14 171 GLU B O 1
ATOM 2931 N N . VAL B 1 164 ? 19.579 33.717 -7.594 1.00 15.82 172 VAL B N 1
ATOM 2932 C CA . VAL B 1 164 ? 20.224 35.018 -7.462 1.00 15.04 172 VAL B CA 1
ATOM 2933 C C . VAL B 1 164 ? 19.193 36.135 -7.275 1.00 15.37 172 VAL B C 1
ATOM 2934 O O . VAL B 1 164 ? 18.119 36.126 -7.882 1.00 17.31 172 VAL B O 1
ATOM 2938 N N . VAL B 1 165 ? 19.524 37.085 -6.408 1.00 13.90 173 VAL B N 1
ATOM 2939 C CA . VAL B 1 165 ? 18.671 38.241 -6.158 1.00 13.74 173 VAL B CA 1
ATOM 2940 C C . VAL B 1 165 ? 19.127 39.388 -7.052 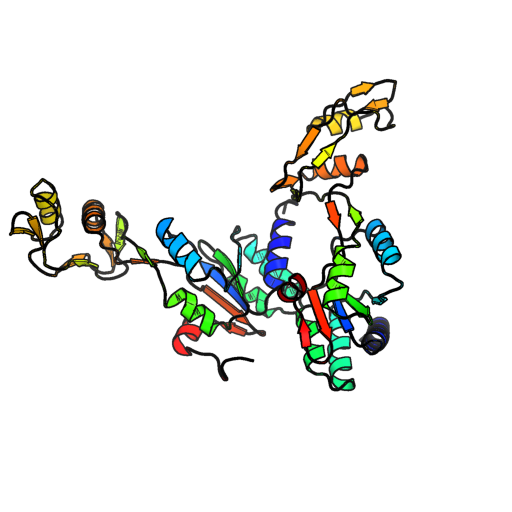1.00 14.49 173 VAL B C 1
ATOM 2941 O O . VAL B 1 165 ? 20.264 39.840 -6.938 1.00 14.62 173 VAL B O 1
ATOM 2945 N N . SER B 1 166 ? 18.265 39.872 -7.941 1.00 14.12 174 SER B N 1
ATOM 2946 C CA . SER B 1 166 ? 18.701 40.939 -8.837 1.00 14.78 174 SER B CA 1
ATOM 2947 C C . SER B 1 166 ? 19.044 42.182 -8.028 1.00 13.71 174 SER B C 1
ATOM 2948 O O . SER B 1 166 ? 18.479 42.397 -6.956 1.00 13.82 174 SER B O 1
ATOM 2951 N N . PRO B 1 167 ? 19.990 42.992 -8.530 1.00 12.38 175 PRO B N 1
ATOM 2952 C CA . PRO B 1 167 ? 20.327 44.239 -7.860 1.00 13.95 175 PRO B CA 1
ATOM 2953 C C . PRO B 1 167 ? 19.109 45.142 -7.678 1.00 12.14 175 PRO B C 1
ATOM 2954 O O . PRO B 1 167 ? 18.950 45.734 -6.611 1.00 12.97 175 PRO B O 1
ATOM 2958 N N . LYS B 1 168 ? 18.247 45.253 -8.686 1.00 13.23 176 LYS B N 1
ATOM 2959 C CA . LYS B 1 168 ? 17.076 46.116 -8.527 1.00 12.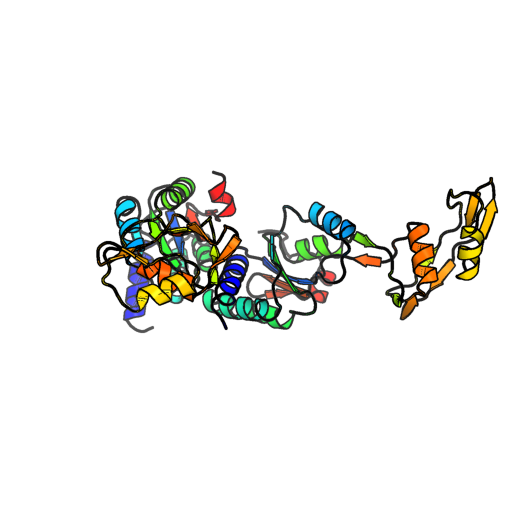58 176 LYS B CA 1
ATOM 2960 C C . LYS B 1 168 ? 16.087 45.575 -7.493 1.00 13.36 176 LYS B C 1
ATOM 2961 O O . LYS B 1 168 ? 15.511 46.341 -6.719 1.00 15.09 176 LYS B O 1
ATOM 2967 N N . LEU B 1 169 ? 15.890 44.260 -7.464 1.00 14.02 177 LEU B N 1
ATOM 2968 C CA . LEU B 1 169 ? 15.013 43.672 -6.455 1.00 14.15 177 LEU B CA 1
ATOM 2969 C C . LEU B 1 169 ? 15.563 43.947 -5.057 1.00 14.61 177 LEU B C 1
ATOM 2970 O O . LEU B 1 169 ? 14.811 44.266 -4.137 1.00 14.64 177 LEU B O 1
ATOM 2975 N N . ALA B 1 170 ? 16.877 43.826 -4.896 1.00 13.76 178 ALA B N 1
ATOM 2976 C CA . ALA B 1 170 ? 17.487 44.093 -3.597 1.00 12.98 178 ALA B CA 1
ATOM 2977 C C . ALA B 1 170 ? 17.267 45.553 -3.212 1.00 13.90 178 ALA B C 1
ATOM 2978 O O . ALA B 1 170 ? 17.022 45.866 -2.050 1.00 16.25 178 ALA B O 1
ATOM 2980 N N . ALA B 1 171 ? 17.342 46.443 -4.196 1.00 13.47 179 ALA B N 1
ATOM 2981 C CA . ALA B 1 171 ? 17.170 47.867 -3.934 1.00 12.49 179 ALA B CA 1
ATOM 2982 C C . ALA B 1 171 ? 15.746 48.162 -3.473 1.00 13.81 179 ALA B C 1
ATOM 2983 O O . ALA B 1 171 ? 15.535 48.943 -2.548 1.00 17.68 179 ALA B O 1
ATOM 2985 N N . VAL B 1 172 ? 14.778 47.530 -4.130 1.00 15.28 180 VAL B N 1
ATOM 2986 C CA . VAL B 1 172 ? 13.370 47.681 -3.781 1.00 14.49 180 VAL B CA 1
ATOM 2987 C C . VAL B 1 172 ? 13.066 47.090 -2.404 1.00 15.49 180 VAL B C 1
ATOM 2988 O O . VAL B 1 172 ? 12.391 47.720 -1.588 1.00 16.25 180 VAL B O 1
ATOM 2992 N N . LEU B 1 173 ? 13.566 45.886 -2.139 1.00 14.53 181 LEU B N 1
ATOM 2993 C CA . LEU B 1 173 ? 13.346 45.243 -0.844 1.00 15.03 181 LEU B CA 1
ATOM 2994 C C . LEU B 1 173 ? 13.886 46.089 0.305 1.00 16.83 181 LEU B C 1
ATOM 2995 O O . LEU B 1 173 ? 13.257 46.186 1.359 1.00 17.55 181 LEU B O 1
ATOM 3000 N N . ASP B 1 174 ? 15.055 46.694 0.104 1.00 16.92 182 ASP B N 1
ATOM 3001 C CA . ASP B 1 174 ? 15.664 47.531 1.131 1.00 17.75 182 ASP B CA 1
ATOM 3002 C C . ASP B 1 174 ? 14.774 48.748 1.364 1.00 19.07 182 ASP B C 1
ATOM 3003 O O . ASP B 1 174 ? 14.547 49.163 2.502 1.00 19.58 182 ASP B O 1
ATOM 3008 N N . ARG B 1 175 ? 14.256 49.312 0.277 1.00 18.54 183 ARG B N 1
ATOM 3009 C CA . ARG B 1 175 ? 13.365 50.462 0.387 1.00 20.04 183 ARG B CA 1
ATOM 3010 C C . ARG B 1 175 ? 12.086 50.110 1.158 1.00 21.01 183 ARG B C 1
ATOM 3011 O O . ARG B 1 175 ? 11.501 50.966 1.825 1.00 24.20 183 ARG B O 1
ATOM 3019 N N . LEU B 1 176 ? 11.671 48.847 1.085 1.00 20.87 184 LEU B N 1
ATOM 3020 C CA . LEU B 1 176 ? 10.508 48.356 1.829 1.00 20.28 184 LEU B CA 1
ATOM 3021 C C . LEU B 1 176 ? 10.834 48.023 3.284 1.00 21.83 184 LEU B C 1
ATOM 3022 O O . LEU B 1 176 ? 9.942 47.685 4.066 1.00 23.09 184 LEU B O 1
ATOM 3027 N N . GLY B 1 177 ? 12.112 48.094 3.642 1.00 21.01 185 GLY B N 1
ATOM 3028 C CA . GLY B 1 177 ? 12.529 47.802 5.010 1.00 20.53 185 GLY B CA 1
ATOM 3029 C C . GLY B 1 177 ? 12.595 46.318 5.315 1.00 21.59 185 GLY B C 1
ATOM 3030 O O . GLY B 1 177 ? 12.679 45.915 6.475 1.00 23.93 185 GLY B O 1
ATOM 3031 N N . ILE B 1 178 ? 12.570 45.499 4.271 1.00 20.90 186 ILE B N 1
ATOM 3032 C CA . ILE B 1 178 ? 12.640 44.053 4.442 1.00 21.45 186 ILE B CA 1
ATOM 3033 C C . ILE B 1 178 ? 14.076 43.619 4.737 1.00 20.96 186 ILE B C 1
ATOM 3034 O O . ILE B 1 178 ? 15.020 44.067 4.084 1.00 20.70 186 ILE B O 1
ATOM 3039 N N . LYS B 1 179 ? 14.228 42.761 5.741 1.00 19.64 187 LYS B N 1
ATOM 3040 C CA . LYS B 1 179 ? 15.540 42.283 6.173 1.00 20.46 187 LYS B CA 1
ATOM 3041 C C . LYS B 1 179 ? 15.496 40.775 6.383 1.00 20.96 187 LYS B C 1
ATOM 3042 O O . LYS B 1 179 ? 15.377 40.294 7.509 1.00 22.61 187 LYS B O 1
ATOM 3048 N N . PRO B 1 180 ? 15.594 40.021 5.283 1.00 20.27 188 PRO B N 1
ATOM 3049 C CA . PRO B 1 180 ? 15.386 38.580 5.234 1.00 22.83 188 PRO B CA 1
ATOM 3050 C C . PRO B 1 180 ? 16.623 37.697 5.391 1.00 23.46 188 PRO B C 1
ATOM 3051 O O . PRO B 1 180 ? 16.480 36.477 5.396 1.00 28.76 188 PRO B O 1
ATOM 3055 N N . ILE B 1 181 ? 17.822 38.266 5.511 1.00 20.79 189 ILE B N 1
ATOM 3056 C CA . ILE B 1 181 ? 19.003 37.450 5.786 1.00 23.40 189 ILE B CA 1
ATOM 3057 C C . ILE B 1 181 ? 19.493 37.724 7.202 1.00 24.70 189 ILE B C 1
ATOM 3058 O O . ILE B 1 181 ? 19.069 38.690 7.834 1.00 23.66 189 ILE B O 1
ATOM 3063 N N . LYS B 1 182 ? 20.361 36.855 7.709 1.00 25.61 190 LYS B N 1
ATOM 3064 C CA . LYS B 1 182 ? 20.920 37.036 9.039 1.00 26.46 190 LYS B CA 1
ATOM 3065 C C . LYS B 1 182 ? 22.422 37.223 8.910 1.00 25.67 190 LYS B C 1
ATOM 3066 O O . LYS B 1 182 ? 23.104 36.397 8.306 1.00 29.59 190 LYS B O 1
ATOM 3072 N N . VAL B 1 183 ? 22.931 38.322 9.454 1.00 24.45 191 VAL B N 1
ATOM 3073 C CA . VAL B 1 183 ? 24.369 38.558 9.429 1.00 23.83 191 VAL B CA 1
ATOM 3074 C C . VAL B 1 183 ? 24.923 38.481 10.846 1.00 22.80 191 VAL B C 1
ATOM 3075 O O . VAL B 1 183 ? 24.263 38.875 11.807 1.00 23.72 191 VAL B O 1
ATOM 3079 N N . GLY B 1 184 ? 26.134 37.952 10.971 1.00 23.45 192 GLY B N 1
ATOM 3080 C CA . GLY B 1 184 ? 26.785 37.847 12.268 1.00 22.49 192 GLY B CA 1
ATOM 3081 C C . GLY B 1 184 ? 28.279 38.009 12.097 1.00 21.90 192 GLY B C 1
ATOM 3082 O O . GLY B 1 184 ? 28.763 38.189 10.980 1.00 24.35 192 GLY B O 1
ATOM 3083 N N . LEU B 1 185 ? 29.011 37.954 13.204 1.00 20.83 193 LEU B N 1
ATOM 3084 C CA . LEU B 1 185 ? 30.464 38.048 13.152 1.00 21.49 193 LEU B CA 1
ATOM 3085 C C . LEU B 1 185 ? 31.052 36.649 13.005 1.00 22.45 193 LEU B C 1
ATOM 3086 O O . LEU B 1 185 ? 31.096 35.877 13.964 1.00 26.94 193 LEU B O 1
ATOM 3091 N N . ASN B 1 186 ? 31.493 36.325 11.795 1.00 20.00 194 ASN B N 1
ATOM 3092 C CA . ASN B 1 186 ? 32.015 34.995 11.498 1.00 19.83 194 ASN B CA 1
ATOM 3093 C C . ASN B 1 186 ? 33.428 34.775 12.030 1.00 19.91 194 ASN B C 1
ATOM 3094 O O . ASN B 1 186 ? 34.326 35.581 11.790 1.00 19.82 194 ASN B O 1
ATOM 3099 N N . ILE B 1 187 ? 33.625 33.680 12.754 1.00 19.21 195 ILE B N 1
ATOM 3100 C CA . ILE B 1 187 ? 34.950 33.354 13.260 1.00 18.68 195 ILE B CA 1
ATOM 3101 C C . ILE B 1 187 ? 35.832 32.815 12.142 1.00 16.77 195 ILE B C 1
ATOM 3102 O O . ILE B 1 187 ? 35.460 31.876 11.435 1.00 18.41 195 ILE B O 1
ATOM 3107 N N . LEU B 1 188 ? 36.994 33.423 11.985 1.00 16.86 196 LEU B N 1
ATOM 3108 C CA . LEU B 1 188 ? 37.957 32.959 11.017 1.00 16.90 196 LEU B CA 1
ATOM 3109 C C . LEU B 1 188 ? 38.952 31.998 11.674 1.00 17.60 196 LEU B C 1
ATOM 3110 O O . LEU B 1 188 ? 39.295 30.994 11.099 1.00 19.40 196 LEU B O 1
ATOM 3115 N N . ALA B 1 189 ? 39.368 32.301 12.892 1.00 18.88 197 ALA B N 1
ATOM 3116 C CA . ALA B 1 189 ? 40.219 31.413 13.668 1.00 18.90 197 ALA B CA 1
ATOM 3117 C C . ALA B 1 189 ? 40.280 31.869 15.109 1.00 20.26 197 ALA B C 1
ATOM 3118 O O . ALA B 1 189 ? 40.077 33.012 15.378 1.00 19.16 197 ALA B O 1
ATOM 3120 N N . VAL B 1 190 ? 40.566 30.958 16.028 1.00 17.51 198 VAL B N 1
ATOM 3121 C CA . VAL B 1 190 ? 40.625 31.305 17.433 1.00 18.67 198 VAL B CA 1
ATOM 3122 C C . VAL B 1 190 ? 41.839 30.685 18.094 1.00 19.78 198 VAL B C 1
ATOM 3123 O O . VAL B 1 190 ? 42.154 29.552 17.846 1.00 21.62 198 VAL B O 1
ATOM 3127 N N . TYR B 1 191 ? 42.518 31.452 18.932 1.00 17.66 199 TYR B N 1
ATOM 3128 C CA . TYR B 1 191 ? 43.669 30.951 19.669 1.00 19.97 199 TYR B CA 1
ATOM 3129 C C . TYR B 1 191 ? 43.359 30.822 21.154 1.00 20.66 199 TYR B C 1
ATOM 3130 O O . TYR B 1 191 ? 42.746 31.710 21.746 1.00 22.13 199 TYR B O 1
ATOM 3139 N N . GLU B 1 192 ? 43.782 29.708 21.743 1.00 22.13 200 GLU B N 1
ATOM 3140 C CA . GLU B 1 192 ? 43.696 29.505 23.185 1.00 24.77 200 GLU B CA 1
ATOM 3141 C C . GLU B 1 192 ? 44.752 28.504 23.637 1.00 29.97 200 GLU B C 1
ATOM 3142 O O . GLU B 1 192 ? 44.829 27.397 23.109 1.00 26.86 200 GLU B O 1
ATOM 3148 N N . ASP B 1 193 ? 45.574 28.909 24.600 1.00 32.44 201 ASP B N 1
ATOM 3149 C CA . ASP B 1 193 ? 46.538 28.011 25.232 1.00 35.44 201 ASP B CA 1
ATOM 3150 C C . ASP B 1 193 ? 47.382 27.203 24.245 1.00 36.61 201 ASP B C 1
ATOM 3151 O O . ASP B 1 193 ? 47.447 25.977 24.330 1.00 35.54 201 ASP B O 1
ATOM 3156 N N . GLY B 1 194 ? 48.027 27.897 23.313 1.00 36.41 202 GLY B N 1
ATOM 3157 C CA . GLY B 1 194 ? 48.929 27.257 22.361 1.00 36.08 202 GLY B CA 1
ATOM 3158 C C . GLY B 1 194 ? 48.272 26.529 21.204 1.00 34.49 202 GLY B C 1
ATOM 3159 O O . GLY B 1 194 ? 48.959 25.918 20.387 1.00 37.38 202 GLY B O 1
ATOM 3160 N N . ILE B 1 195 ? 46.948 26.603 21.120 1.00 32.22 203 ILE B N 1
ATOM 3161 C CA . ILE B 1 195 ? 46.211 25.902 20.075 1.00 28.89 203 ILE B CA 1
ATOM 3162 C C . ILE B 1 195 ? 45.403 26.850 19.194 1.00 27.03 203 ILE B C 1
ATOM 3163 O O . ILE B 1 195 ? 44.804 27.807 19.686 1.00 28.18 203 ILE B O 1
ATOM 3168 N N . ILE B 1 196 ? 45.403 26.580 17.892 1.00 24.78 204 ILE B N 1
ATOM 3169 C CA . ILE B 1 196 ? 44.594 27.335 16.940 1.00 25.35 204 ILE B CA 1
ATOM 3170 C C . ILE B 1 196 ? 43.397 26.500 16.498 1.00 23.93 204 ILE B C 1
ATOM 3171 O O . ILE B 1 196 ? 43.556 25.375 16.015 1.00 26.26 204 ILE B O 1
ATOM 3176 N N . TYR B 1 197 ? 42.201 27.052 16.674 1.00 21.70 205 TYR B N 1
ATOM 3177 C CA . TYR B 1 197 ? 40.969 26.382 16.277 1.00 21.03 205 TYR B CA 1
ATOM 3178 C C . TYR B 1 197 ? 40.374 27.019 15.031 1.00 22.24 205 TYR B C 1
ATOM 3179 O O . TYR B 1 197 ? 40.238 28.240 14.953 1.00 21.49 205 TYR B O 1
ATOM 3188 N N . THR B 1 198 ? 40.016 26.182 14.065 1.00 23.43 206 THR B N 1
ATOM 3189 C CA . THR B 1 198 ? 39.399 26.637 12.828 1.00 25.29 206 THR B CA 1
ATOM 3190 C C . THR B 1 198 ? 37.891 26.417 12.897 1.00 25.68 206 THR B C 1
ATOM 3191 O O 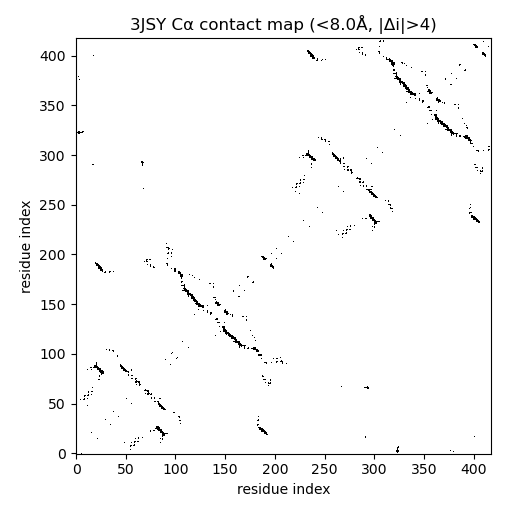. THR B 1 198 ? 37.411 25.652 13.731 1.00 23.73 206 THR B O 1
ATOM 3195 N N . PRO B 1 199 ? 37.133 27.100 12.027 1.00 27.08 207 PRO B N 1
ATOM 3196 C CA . PRO B 1 199 ? 35.680 26.965 11.995 1.00 28.51 207 PRO B CA 1
ATOM 3197 C C . PRO B 1 199 ? 35.199 25.516 11.906 1.00 27.90 207 PRO B C 1
ATOM 3198 O O . PRO B 1 199 ? 34.236 25.151 12.579 1.00 25.73 207 PRO B O 1
ATOM 3202 N N . ASP B 1 200 ? 35.859 24.701 11.088 1.00 26.90 208 ASP B N 1
ATOM 3203 C CA . ASP B 1 200 ? 35.457 23.305 10.926 1.00 27.98 208 ASP B CA 1
ATOM 3204 C C . ASP B 1 200 ? 35.460 22.540 12.246 1.00 27.19 208 ASP B C 1
ATOM 3205 O O . ASP B 1 200 ? 34.596 21.698 12.486 1.00 27.78 208 ASP B O 1
ATOM 3210 N N . VAL B 1 201 ? 36.437 22.831 13.097 1.00 24.35 209 VAL B N 1
ATOM 3211 C CA . VAL B 1 201 ? 36.547 22.160 14.385 1.00 23.71 209 VAL B CA 1
ATOM 3212 C C . VAL B 1 201 ? 35.550 22.730 15.391 1.00 23.29 209 VAL B C 1
ATOM 3213 O O . VAL B 1 201 ? 34.930 21.996 16.161 1.00 23.09 209 VAL B O 1
ATOM 3217 N N . LEU B 1 202 ? 35.388 24.048 15.372 1.00 23.27 210 LEU B N 1
ATOM 3218 C CA . LEU B 1 202 ? 34.501 24.721 16.314 1.00 23.69 210 LEU B CA 1
ATOM 3219 C C . LEU B 1 202 ? 33.035 24.368 16.090 1.00 25.85 210 LEU B C 1
ATOM 3220 O O . LEU B 1 202 ? 32.230 24.425 17.020 1.00 27.78 210 LEU B O 1
ATOM 3225 N N . LYS B 1 203 ? 32.701 24.006 14.854 1.00 27.34 211 LYS B N 1
ATOM 3226 C CA . LYS B 1 203 ? 31.330 23.672 14.473 1.00 32.20 211 LYS B CA 1
ATOM 3227 C C . LYS B 1 203 ? 30.801 22.432 15.184 1.00 34.99 211 LYS B C 1
ATOM 3228 O O . LYS B 1 203 ? 29.608 22.334 15.472 1.00 32.97 211 LYS B O 1
ATOM 3234 N N . VAL B 1 204 ? 31.685 21.477 15.449 1.00 38.64 212 VAL B N 1
ATOM 3235 C CA . VAL B 1 204 ? 31.274 20.213 16.051 1.00 46.01 212 VAL B CA 1
ATOM 3236 C C . VAL B 1 204 ? 31.106 20.316 17.564 1.00 52.18 212 VAL B C 1
ATOM 3237 O O . VAL B 1 204 ? 30.055 19.970 18.103 1.00 54.79 212 VAL B O 1
ATOM 3241 N N . ASP B 1 205 ? 32.146 20.788 18.243 1.00 56.40 213 ASP B N 1
ATOM 3242 C CA . ASP B 1 205 ? 32.095 20.960 19.691 1.00 61.17 213 ASP B CA 1
ATOM 3243 C C . ASP B 1 205 ? 31.922 19.621 20.401 1.00 62.10 213 ASP B C 1
ATOM 3244 O O . ASP B 1 205 ? 30.815 19.087 20.485 1.00 62.02 213 ASP B O 1
#

Radius of gyration: 29.16 Å; Cα contacts (8 Å, |Δi|>4): 820; chains: 2; bounding box: 67×81×68 Å

Secondary structure (DSSP, 8-state):
--HHHHHHHHHHHHHHHHSSEEEEEE--S--HHHHHHHHHHHTTTEEEEE--HHHHHHHHHHHHHHTT-GGGGGGGGG--SSEEEEEESS-HHHHHIIIIISPEEEPPPTTPBPSS-EEE-SEEEEEPSSTHHHHHHHTT--EEEETTEEEE-S-EEEE-TTSBPPHHHHHHHHHTT---EEES-EEEEEEETTEEEPHHHHHHH-S-TTS--/--HHHHHHHHHHHHHHTT-SEEEEEE-TT--HHHHHHHHHHHTTTEEEEE--HHHHHHHHHHHHHHHT-GGGGGGGGG--TTEEEEEESS-HHHHHHHHHH--EEEPPPTTPBPSS-EEE-SEEEEEPSSTHHHHHHHTT--EEEETTEEEE-S-EEEE-TTSBPPHHHHHHHHHTT---EEE--EEEEEEETTEEE-HHHHTT-

Sequence (418 aa):
MAPWKIIEEVKTLKGLIKSKPVVAIVDMMDVPAPQLQEIRDKIRRDKVKLRMSRNTTLIIRALKEAAEELNNPKLAELANYVERGAAILVTDMNPFKLYKLLEENKSPAPVRGGQIAPCDIKVEKGSTGMMPPGPFLGELKSVGIPAAIEKGKIAIKEDKVVVKKGEVVSPKLAAVLDRLGIKPIKVGLNNILAVYEDGIIYTPDVLKVDEEKLLADIMAPWKIEEVKTLKGLIKKSKPVVAIVDMMDVPAPQLQEIRDKIRDKVKLRMSRNTLIIRALKEAAEELNNPKLAELANYVERGAAILVTDMNPFKLYKLLEENKSPAPVRGGQIAPCDIKVEKGSTGMPPGPFLGELKSVGIPAAIEKGKIAIIKEDKVVVKKGEVVSPKLAAVLDRLGIKPIKVGLNILAVYEDGIIYTPDVLKVD